Protein AF-A0A3A8WD04-F1 (afdb_monomer)

Nearest PDB structures (foldseek):
  6vlg-assembly2_B-3  TM=6.757E-01  e=9.408E-08  Mus musculus
  6tkv-assembly1_B  TM=6.202E-01  e=7.612E-07  Homo sapiens
  6x5t-assembly2_C  TM=6.330E-01  e=2.165E-06  Homo sapiens
  4ap6-assembly1_A  TM=5.783E-01  e=2.295E-06  Homo sapiens
  4ap6-assembly3_C  TM=5.623E-01  e=3.652E-06  Homo sapiens

Solvent-accessible surface area (backbone atoms only — not comparable to full-atom values): 26981 Å² total; per-residue (Å²): 137,81,80,88,70,69,39,28,28,34,39,35,38,81,47,72,70,20,51,52,50,50,63,63,46,36,63,60,46,70,76,49,34,41,80,68,43,35,29,32,92,62,68,94,52,76,46,68,58,96,84,37,66,48,38,46,65,83,72,49,60,86,58,79,63,63,35,32,39,41,37,53,91,60,50,70,61,48,52,55,51,42,45,73,60,69,44,63,67,90,35,54,40,48,60,66,56,52,43,28,55,50,18,42,41,42,50,70,75,64,38,52,52,80,35,37,36,30,38,40,30,58,81,84,34,87,62,48,70,52,49,65,76,64,36,77,38,69,47,81,44,50,57,94,49,54,89,53,55,85,81,59,82,60,64,34,39,35,36,46,70,44,52,74,40,92,81,36,82,80,71,56,47,50,67,61,56,51,49,55,52,53,50,45,40,35,76,77,67,67,44,58,71,88,33,56,38,45,42,62,50,60,56,38,37,60,29,42,28,68,44,83,46,62,61,39,75,40,60,76,90,49,41,36,29,38,43,71,50,70,43,58,58,54,68,34,56,53,50,57,39,50,54,42,46,43,52,51,18,57,77,70,70,31,46,39,32,77,37,33,19,87,39,65,34,41,45,44,52,84,90,35,63,70,75,43,47,32,56,61,70,43,27,61,61,91,41,102,55,53,67,79,53,54,56,33,19,28,38,33,31,40,50,36,59,61,72,86,72,88,67,70,52,53,61,50,66,73,66,62,45,61,29,69,71,44,43,49,56,39,52,60,48,53,62,59,57,68,78,60,64,53,26,34,15,33,43,53,66,51,33,31,55,67,65,67,44,45,60,73,35,52,38,53,68,53,70,66,60,46,54,53,50,48,58,54,48,34,61,74,70,69,36,68,30,32,39,52,42,60,58,34,45,63,58,52,53,53,44,39,72,75,46,45,90,35,47,48,62,72,95,64,90,60,41,61,64,86,34,91,54,54,68,41,76,61,77,84,87,48,89,64,39,28,53,49,59,49,47,49,52,53,44,48,36,55,52,44,26,67,27,46,22,43,38,28,35,63,48,50,61,48,53,41,18,51,39,67,30,60,79,64,48,78,45,78,48,69,52,83,72,52,34,29,82,48,81,82,130

Sequence (489 aa):
MKVDIKMKYIIWGTGGAARKFLFENILSFFVNGDIAAVVDGDTKKGKDFFGQRVILPIDVADIEYDRMIICSTYYDEIVSEACRIGLDREKIVSRMEIKKELANYYIEECGIMEKKVLVLGDKKYQMFPMYEEYFQKLSFLPLSELSRLGEFEYDYIILTELSNTEFNIDSEDELTLQSRIIFRLIDEFGVKRSSILPSSTFMMIYANSERRLSYGDEYPDKTFLEIRIMGYTGWGFIFHVVSRNILYAYQKGYIPVINMMTCRNTYLEEDELGKVNAWEKFFEQPAEYTMDDVFKAKNVILASLQKEEVYDSRVFYRRIVMKPRLQEMFNSYMKKFKAHERVLGVLYRGTDYANLKPYNHPIQPTLSVMLDKVEEKRKEWGLENIYLCTEVEEAVEAFKERFADKVFYYPQMRYSEKCDNYLGALSFERKEDAFYRGADYWILINALARCDSLISGQCGGSHLAIEINGGMYSNVFEFDLGKYGVTKP

Foldseek 3Di:
DPPLPAFEEEEEDQDPQSLVLCLQCVLCCVVRYDDQAYEYCDCVCQDQRVNHGYDYLLVCLPTDGQAYEYSDPCQVVVLVSNVVSPHDSVRYDYSLVVLLVLLCCCCPVVVVQAWAEEEEEDPQQQCNLVCVLRHPHYDYDYNVRVVCVVVDDGQAYEYAQHLLHPNCPPSAFSSVSQVVVLVCCCVVVVDDSSRYHYNCNVVSNQANDKDKDFLAAPPAVAAEAEEEDAGLDAPLLVLLQQQQSCVVCVVVVHHYEYAQQQYDYLQADPVSRNPDRSCVLWWDTLDPDYVVRVNHGGTYMYDHSDDPDDGLLQVVVVSTGTDPVLVVVLVVVVVVLVVADLEEEEEAEAACCPQSQDFFDFRGDDLVVSLVVCVVVCVVSVGQAYEYHYQAPVSVVVCCVSNPPRYDYQPDHHDHNPHPDDPSPDFPPDDSRSSVVRSSLVNRLCSSLPHQEYEYEDDSSVSSSCSNVSPNHPYYHYDGPDGRSDDDD

Mean predicted aligned error: 7.23 Å

pLDDT: mean 87.96, std 11.33, range [29.5, 98.75]

Structure (mmCIF, N/CA/C/O backbone):
data_AF-A0A3A8WD04-F1
#
_entry.id   AF-A0A3A8WD04-F1
#
loop_
_atom_site.group_PDB
_atom_site.id
_atom_site.type_symbol
_atom_site.label_atom_id
_atom_site.label_alt_id
_atom_site.label_comp_id
_atom_site.label_asym_id
_atom_site.label_entity_id
_atom_site.label_seq_id
_atom_site.pdbx_PDB_ins_code
_atom_site.Cartn_x
_atom_site.Cartn_y
_atom_site.Cartn_z
_atom_site.occupancy
_atom_site.B_iso_or_equiv
_atom_site.auth_seq_id
_atom_site.auth_comp_id
_atom_site.auth_asym_id
_atom_site.auth_atom_id
_atom_site.pdbx_PDB_model_num
ATOM 1 N N . MET A 1 1 ? 15.682 -11.431 -35.373 1.00 29.50 1 MET A N 1
ATOM 2 C CA . MET A 1 1 ? 15.754 -10.065 -35.928 1.00 29.50 1 MET A CA 1
ATOM 3 C C . MET A 1 1 ? 14.385 -9.420 -35.704 1.00 29.50 1 MET A C 1
ATOM 5 O O . MET A 1 1 ? 13.536 -9.500 -36.580 1.00 29.50 1 MET A O 1
ATOM 9 N N . LYS A 1 2 ? 14.098 -8.929 -34.487 1.00 35.12 2 LYS A N 1
ATOM 10 C CA . LYS A 1 2 ? 12.904 -8.096 -34.251 1.00 35.12 2 LYS A CA 1
ATOM 11 C C . LYS A 1 2 ? 13.267 -6.714 -34.798 1.00 35.12 2 LYS A C 1
ATOM 13 O O . LYS A 1 2 ? 14.345 -6.216 -34.494 1.00 35.12 2 LYS A O 1
ATOM 18 N N . VAL A 1 3 ? 12.448 -6.178 -35.694 1.00 34.12 3 VAL A N 1
ATOM 19 C CA . VAL A 1 3 ? 12.639 -4.833 -36.241 1.00 34.12 3 VAL A CA 1
ATOM 20 C C . VAL A 1 3 ? 12.421 -3.853 -35.087 1.00 34.12 3 VAL A C 1
ATOM 22 O O . VAL A 1 3 ? 11.329 -3.835 -34.525 1.00 34.12 3 VAL A O 1
ATOM 25 N N . ASP A 1 4 ? 13.454 -3.090 -34.722 1.00 45.62 4 ASP A N 1
ATOM 26 C CA . ASP A 1 4 ? 13.353 -1.929 -33.828 1.00 45.62 4 ASP A CA 1
ATOM 27 C C . ASP A 1 4 ? 12.512 -0.856 -34.531 1.00 45.62 4 ASP A C 1
ATOM 29 O O . ASP A 1 4 ? 13.031 0.029 -35.216 1.00 45.62 4 ASP A O 1
ATOM 33 N N . ILE A 1 5 ? 11.187 -0.962 -34.440 1.00 55.34 5 ILE A N 1
ATOM 34 C CA . ILE A 1 5 ? 10.307 0.130 -34.849 1.00 55.34 5 ILE A CA 1
ATOM 35 C C . ILE A 1 5 ? 10.292 1.119 -33.689 1.00 55.34 5 ILE A C 1
ATOM 37 O O . ILE A 1 5 ? 9.681 0.871 -32.651 1.00 55.34 5 ILE A O 1
ATOM 41 N N . LYS A 1 6 ? 11.005 2.233 -33.860 1.00 70.56 6 LYS A N 1
ATOM 42 C CA . LYS A 1 6 ? 10.987 3.350 -32.915 1.00 70.56 6 LYS A CA 1
ATOM 43 C C . LYS A 1 6 ? 9.575 3.947 -32.893 1.00 70.56 6 LYS A C 1
ATOM 45 O O . LYS A 1 6 ? 9.142 4.508 -33.896 1.00 70.56 6 LYS A O 1
ATOM 50 N N . MET A 1 7 ? 8.876 3.817 -31.768 1.00 82.62 7 MET A N 1
ATOM 51 C CA . MET A 1 7 ? 7.488 4.271 -31.610 1.00 82.62 7 MET A CA 1
ATOM 52 C C . MET A 1 7 ? 7.412 5.793 -31.443 1.00 82.62 7 MET A C 1
ATOM 54 O O . MET A 1 7 ? 8.191 6.366 -30.684 1.00 82.62 7 MET A O 1
ATOM 58 N N . LYS A 1 8 ? 6.450 6.462 -32.075 1.00 88.12 8 LYS A N 1
ATOM 59 C CA . LYS A 1 8 ? 6.164 7.893 -31.890 1.00 88.12 8 LYS A CA 1
ATOM 60 C C . LYS A 1 8 ? 5.053 8.102 -30.862 1.00 88.12 8 LYS A C 1
ATOM 62 O O . LYS A 1 8 ? 3.932 7.619 -31.033 1.00 88.12 8 LYS A O 1
ATOM 67 N N . TYR A 1 9 ? 5.356 8.859 -29.814 1.00 88.06 9 TYR A N 1
ATOM 68 C CA . TYR A 1 9 ? 4.464 9.138 -28.695 1.00 88.06 9 TYR A CA 1
ATOM 69 C C . TYR A 1 9 ? 3.966 10.583 -28.703 1.00 88.06 9 TYR A C 1
ATOM 71 O O . TYR A 1 9 ? 4.753 11.523 -28.800 1.00 88.06 9 TYR A O 1
ATOM 79 N N . ILE A 1 10 ? 2.665 10.759 -28.491 1.00 90.81 10 ILE A N 1
ATOM 80 C CA . ILE A 1 10 ? 2.086 12.020 -28.016 1.00 90.81 10 ILE A CA 1
ATOM 81 C C . ILE A 1 10 ? 1.941 11.925 -26.499 1.00 90.81 10 ILE A C 1
ATOM 83 O O . ILE A 1 10 ? 1.387 10.949 -25.992 1.00 90.81 10 ILE A O 1
ATOM 87 N N . ILE A 1 11 ? 2.391 12.942 -25.766 1.00 89.88 11 ILE A N 1
ATOM 88 C CA . ILE A 1 11 ? 2.162 13.043 -24.321 1.00 89.88 11 ILE A CA 1
ATOM 89 C C . ILE A 1 11 ? 1.125 14.124 -24.040 1.00 89.88 11 ILE A C 1
ATOM 91 O O . ILE A 1 11 ? 1.367 15.293 -24.322 1.00 89.88 11 ILE A O 1
ATOM 95 N N . TRP A 1 12 ? -0.009 13.757 -23.444 1.00 91.56 12 TRP A N 1
ATOM 96 C CA . TRP A 1 12 ? -1.064 14.709 -23.099 1.00 91.56 12 TRP A CA 1
ATOM 97 C C . TRP A 1 12 ? -1.094 14.985 -21.594 1.00 91.56 12 TRP A C 1
ATOM 99 O O . TRP A 1 12 ? -1.432 14.115 -20.790 1.00 91.56 12 TRP A O 1
ATOM 109 N N . GLY A 1 13 ? -0.768 16.218 -21.213 1.00 88.88 13 GLY A N 1
ATOM 110 C CA . GLY A 1 13 ? -0.728 16.715 -19.840 1.00 88.88 13 GLY A CA 1
ATOM 111 C C . GLY A 1 13 ? 0.692 17.024 -19.362 1.00 88.88 13 GLY A C 1
ATOM 112 O O . GLY A 1 13 ? 1.597 16.198 -19.462 1.00 88.88 13 GLY A O 1
ATOM 113 N N . THR A 1 14 ? 0.874 18.210 -18.778 1.00 85.94 14 THR A N 1
ATOM 114 C CA . THR A 1 14 ? 2.180 18.743 -18.327 1.00 85.94 14 THR A CA 1
ATOM 115 C C . THR A 1 14 ? 2.272 18.954 -16.810 1.00 85.94 14 THR A C 1
ATOM 117 O O . THR A 1 14 ? 3.184 19.613 -16.302 1.00 85.94 14 THR A O 1
ATOM 120 N N . GLY A 1 15 ? 1.306 18.424 -16.052 1.00 80.50 15 GLY A N 1
ATOM 121 C CA . GLY A 1 15 ? 1.255 18.550 -14.593 1.00 80.50 15 GLY A CA 1
ATOM 122 C C . GLY A 1 15 ? 2.408 17.842 -13.867 1.00 80.50 15 GLY A C 1
ATOM 123 O O . GLY A 1 15 ? 3.165 17.069 -14.454 1.00 80.50 15 GLY A O 1
ATOM 124 N N . GLY A 1 16 ? 2.522 18.049 -12.550 1.00 75.94 16 GLY A N 1
ATOM 125 C CA . GLY A 1 16 ? 3.571 17.414 -11.735 1.00 75.94 16 GLY A CA 1
ATOM 126 C C . GLY A 1 16 ? 3.576 15.883 -11.842 1.00 75.94 16 GLY A C 1
ATOM 127 O O . GLY A 1 16 ? 4.632 15.264 -11.954 1.00 75.94 16 GLY A O 1
ATOM 128 N N . ALA A 1 17 ? 2.393 15.268 -11.929 1.00 73.38 17 ALA A N 1
ATOM 129 C CA . ALA A 1 17 ? 2.260 13.825 -12.100 1.00 73.38 17 ALA A CA 1
ATOM 130 C C . ALA A 1 17 ? 2.731 13.326 -13.483 1.00 73.38 17 ALA A C 1
ATOM 132 O O . ALA A 1 17 ? 3.217 12.200 -13.585 1.00 73.38 17 ALA A O 1
ATOM 133 N N . ALA A 1 18 ? 2.614 14.154 -14.528 1.00 80.50 18 ALA A N 1
ATOM 134 C CA . ALA A 1 18 ? 3.177 13.880 -15.849 1.00 80.50 18 ALA A CA 1
ATOM 135 C C . ALA A 1 18 ? 4.703 13.991 -15.823 1.00 80.50 18 ALA A C 1
ATOM 137 O O . ALA A 1 18 ? 5.399 13.112 -16.325 1.00 80.50 18 ALA A O 1
ATOM 138 N N . ARG A 1 19 ? 5.222 15.040 -15.169 1.00 79.56 19 ARG A N 1
ATOM 139 C CA . ARG A 1 19 ? 6.663 15.261 -15.014 1.00 79.56 19 ARG A CA 1
ATOM 140 C C . ARG A 1 19 ? 7.335 14.090 -14.306 1.00 79.56 19 ARG A C 1
ATOM 142 O O . ARG A 1 19 ? 8.325 13.567 -14.806 1.00 79.56 19 ARG A O 1
ATOM 149 N N . LYS A 1 20 ? 6.762 13.658 -13.182 1.00 77.81 20 LYS A N 1
ATOM 150 C CA . LYS A 1 20 ? 7.240 12.494 -12.432 1.00 77.81 20 LYS A CA 1
ATOM 151 C C . LYS A 1 20 ? 7.188 11.228 -13.289 1.00 77.81 20 LYS A C 1
ATOM 153 O O . LYS A 1 20 ? 8.205 10.565 -13.435 1.00 77.81 20 LYS A O 1
ATOM 158 N N . PHE A 1 21 ? 6.050 10.949 -13.930 1.00 79.31 21 PHE A N 1
ATOM 159 C CA . PHE A 1 21 ? 5.896 9.770 -14.784 1.00 79.31 21 PHE A CA 1
ATOM 160 C C . PHE A 1 21 ? 6.941 9.708 -15.906 1.00 79.31 21 PHE A C 1
ATOM 162 O O . PHE A 1 21 ? 7.603 8.685 -16.056 1.00 79.31 21 PHE A O 1
ATOM 169 N N . LEU A 1 22 ? 7.126 10.784 -16.670 1.00 78.50 22 LEU A N 1
ATOM 170 C CA . LEU A 1 22 ? 8.089 10.788 -17.772 1.00 78.50 22 LEU A CA 1
ATOM 171 C C . LEU A 1 22 ? 9.528 10.658 -17.293 1.00 78.50 22 LEU A C 1
ATOM 173 O O . LEU A 1 22 ? 10.305 9.956 -17.927 1.00 78.50 22 LEU A O 1
ATOM 177 N N . PHE A 1 23 ? 9.883 11.298 -16.180 1.00 77.31 23 PHE A N 1
ATOM 178 C CA . PHE A 1 23 ? 11.220 11.162 -15.616 1.00 77.31 23 PHE A CA 1
ATOM 179 C C . PHE A 1 23 ? 11.504 9.733 -15.141 1.00 77.31 23 PHE A C 1
ATOM 181 O O . PHE A 1 23 ? 12.554 9.168 -15.446 1.00 77.31 23 PHE A O 1
ATOM 188 N N . GLU A 1 24 ? 10.559 9.138 -14.412 1.00 73.69 24 GLU A N 1
ATOM 189 C CA . GLU A 1 24 ? 10.686 7.783 -13.869 1.00 73.69 24 GLU A CA 1
ATOM 190 C C . GLU A 1 24 ? 10.760 6.727 -14.975 1.00 73.69 24 GLU A C 1
ATOM 192 O O . GLU A 1 24 ? 11.460 5.727 -14.847 1.00 73.69 24 GLU A O 1
ATOM 197 N N . ASN A 1 25 ? 10.073 6.971 -16.089 1.00 69.50 25 ASN A N 1
ATOM 198 C CA . ASN A 1 25 ? 9.940 6.017 -17.187 1.00 69.50 25 ASN A CA 1
ATOM 199 C C . ASN A 1 25 ? 10.750 6.435 -18.420 1.00 69.50 25 ASN A C 1
ATOM 201 O O . ASN A 1 25 ? 10.563 5.884 -19.504 1.00 69.50 25 ASN A O 1
ATOM 205 N N . ILE A 1 26 ? 11.678 7.384 -18.260 1.00 63.09 26 ILE A N 1
ATOM 206 C CA . ILE A 1 26 ? 12.438 8.010 -19.347 1.00 63.09 26 ILE A CA 1
ATOM 207 C C . ILE A 1 26 ? 13.183 6.972 -20.199 1.00 63.09 26 ILE A C 1
ATOM 209 O O . ILE A 1 26 ? 13.265 7.101 -21.411 1.00 63.09 26 ILE A O 1
ATOM 213 N N . LEU A 1 27 ? 13.639 5.869 -19.601 1.00 53.47 27 LEU A N 1
ATOM 214 C CA . LEU A 1 27 ? 14.325 4.799 -20.329 1.00 53.47 27 LEU A CA 1
ATOM 215 C C . LEU A 1 27 ? 13.464 4.158 -21.422 1.00 53.47 27 LEU A C 1
ATOM 217 O O . LEU A 1 27 ? 13.982 3.839 -22.486 1.00 53.47 27 LEU A O 1
ATOM 221 N N . SER A 1 28 ? 12.156 4.036 -21.210 1.00 56.03 28 SER A N 1
ATOM 222 C CA . SER A 1 28 ? 11.248 3.493 -22.224 1.00 56.03 28 SER A CA 1
ATOM 223 C C . SER A 1 28 ? 11.068 4.415 -23.427 1.00 56.03 28 SER A C 1
ATOM 225 O O . SER A 1 28 ? 11.041 3.960 -24.569 1.00 56.03 28 SER A O 1
ATOM 227 N N . PHE A 1 29 ? 11.033 5.722 -23.168 1.00 54.84 29 PHE A N 1
ATOM 228 C CA . PHE A 1 29 ? 10.864 6.751 -24.185 1.00 54.84 29 PHE A CA 1
ATOM 229 C C . PHE A 1 29 ? 12.150 7.042 -24.951 1.00 54.84 29 PHE A C 1
ATOM 231 O O . PHE A 1 29 ? 12.073 7.443 -26.101 1.00 54.84 29 PHE A O 1
ATOM 238 N N . PHE A 1 30 ? 13.320 6.831 -24.345 1.00 48.47 30 PHE A N 1
ATOM 239 C CA . PHE A 1 30 ? 14.611 7.120 -24.975 1.00 48.47 30 PHE A CA 1
ATOM 240 C C . PHE A 1 30 ? 15.257 5.909 -25.662 1.00 48.47 30 PHE A C 1
ATOM 242 O O . PHE A 1 30 ? 16.058 6.106 -26.573 1.00 48.47 30 PHE A O 1
ATOM 249 N N . VAL A 1 31 ? 14.932 4.673 -25.260 1.00 49.22 31 VAL A N 1
ATOM 250 C CA . VAL A 1 31 ? 15.489 3.456 -25.885 1.00 49.22 31 VAL A CA 1
ATOM 251 C C . VAL A 1 31 ? 14.613 2.963 -27.045 1.00 49.22 31 VAL A C 1
ATOM 253 O O . VAL A 1 31 ? 15.160 2.567 -28.066 1.00 49.22 31 VAL A O 1
ATOM 256 N N . ASN A 1 32 ? 13.280 3.069 -26.940 1.00 56.69 32 ASN A N 1
ATOM 257 C CA . ASN A 1 32 ? 12.335 2.474 -27.902 1.00 56.69 32 ASN A CA 1
ATOM 258 C C . ASN A 1 32 ? 11.304 3.474 -28.477 1.00 56.69 32 ASN A C 1
ATOM 260 O O . ASN A 1 32 ? 10.327 3.062 -29.108 1.00 56.69 32 ASN A O 1
ATOM 264 N N . GLY A 1 33 ? 11.486 4.785 -28.258 1.00 67.88 33 GLY A N 1
ATOM 265 C CA . GLY A 1 33 ? 10.477 5.801 -28.564 1.00 67.88 33 GLY A CA 1
ATOM 266 C C . GLY A 1 33 ? 11.001 7.159 -29.031 1.00 67.88 33 GLY A C 1
ATOM 267 O O . GLY A 1 33 ? 12.185 7.465 -28.923 1.00 67.88 33 GLY A O 1
ATOM 268 N N . ASP A 1 34 ? 10.108 7.982 -29.567 1.00 78.81 34 ASP A N 1
ATOM 269 C CA . ASP A 1 34 ? 10.299 9.404 -29.855 1.00 78.81 34 ASP A CA 1
ATOM 270 C C . ASP A 1 34 ? 9.087 10.191 -29.343 1.00 78.81 34 ASP A C 1
ATOM 272 O O . ASP A 1 34 ? 7.953 9.761 -29.551 1.00 78.81 34 ASP A O 1
ATOM 276 N N . ILE A 1 35 ? 9.294 11.326 -28.671 1.00 84.44 35 ILE A N 1
ATOM 277 C CA . ILE A 1 35 ? 8.181 12.190 -28.245 1.00 84.44 35 ILE A CA 1
ATOM 278 C C . ILE A 1 35 ? 7.878 13.139 -29.401 1.00 84.44 35 ILE A C 1
ATOM 280 O O . ILE A 1 35 ? 8.560 14.145 -29.579 1.00 84.44 35 ILE A O 1
ATOM 284 N N . ALA A 1 36 ? 6.848 12.807 -30.178 1.00 87.62 36 ALA A N 1
ATOM 285 C CA . ALA A 1 36 ? 6.424 13.581 -31.338 1.00 87.62 36 ALA A CA 1
ATOM 286 C C . ALA A 1 36 ? 5.758 14.907 -30.940 1.00 87.62 36 ALA A C 1
ATOM 288 O O . ALA A 1 36 ? 5.921 15.909 -31.633 1.00 87.62 36 ALA A O 1
ATOM 289 N N . ALA A 1 37 ? 5.019 14.924 -29.825 1.00 88.75 37 ALA A N 1
ATOM 290 C CA . ALA A 1 37 ? 4.379 16.131 -29.312 1.00 88.75 37 ALA A CA 1
ATOM 291 C C . ALA A 1 37 ? 4.085 16.056 -27.812 1.00 88.75 37 ALA A C 1
ATOM 293 O O . ALA A 1 37 ? 3.861 14.978 -27.252 1.00 88.75 37 ALA A O 1
ATOM 294 N N . VAL A 1 38 ? 4.006 17.231 -27.185 1.00 89.31 38 VAL A N 1
ATOM 295 C CA . VAL A 1 38 ? 3.466 17.408 -25.834 1.00 89.31 38 VAL A CA 1
ATOM 296 C C . VAL A 1 38 ? 2.256 18.331 -25.911 1.00 89.31 38 VAL A C 1
ATOM 298 O O . VAL A 1 38 ? 2.369 19.454 -26.392 1.00 89.31 38 VAL A O 1
ATOM 301 N N . VAL A 1 39 ? 1.110 17.868 -25.425 1.00 89.94 39 VAL A N 1
ATOM 302 C CA . VAL A 1 39 ? -0.187 18.546 -25.545 1.00 89.94 39 VAL A CA 1
ATOM 303 C C . VAL A 1 39 ? -0.699 18.950 -24.168 1.00 89.94 39 VAL A C 1
ATOM 305 O O . VAL A 1 39 ? -0.653 18.152 -23.228 1.00 89.94 39 VAL A O 1
ATOM 308 N N . ASP A 1 40 ? -1.215 20.170 -24.033 1.00 87.62 40 ASP A N 1
ATOM 309 C CA . ASP A 1 40 ? -1.923 20.612 -22.827 1.00 87.62 40 ASP A CA 1
ATOM 310 C C . ASP A 1 40 ? -3.015 21.637 -23.172 1.00 87.62 40 ASP A C 1
ATOM 312 O O . ASP A 1 40 ? -2.843 22.464 -24.067 1.00 87.62 40 ASP A O 1
ATOM 316 N N . GLY A 1 41 ? -4.141 21.588 -22.455 1.00 80.19 41 GLY A N 1
ATOM 317 C CA . GLY A 1 41 ? -5.256 22.521 -22.641 1.00 80.19 41 GLY A CA 1
ATOM 318 C C . GLY A 1 41 ? -4.982 23.927 -22.091 1.00 80.19 41 GLY A C 1
ATOM 319 O O . GLY A 1 41 ? -5.689 24.869 -22.446 1.00 80.19 41 GLY A O 1
ATOM 320 N N . ASP A 1 42 ? -3.956 24.095 -21.248 1.00 75.31 42 ASP A N 1
ATOM 321 C CA . ASP A 1 42 ? -3.552 25.392 -20.694 1.00 75.31 42 ASP A CA 1
ATOM 322 C C . ASP A 1 42 ? -2.278 25.948 -21.365 1.00 75.31 42 ASP A C 1
ATOM 324 O O . ASP A 1 42 ? -1.143 25.666 -20.965 1.00 75.31 42 ASP A O 1
ATOM 328 N N . THR A 1 43 ? -2.457 26.815 -22.368 1.00 55.72 43 THR A N 1
ATOM 329 C CA . THR A 1 43 ? -1.360 27.485 -23.100 1.00 55.72 43 THR A CA 1
ATOM 330 C C . THR A 1 43 ? -0.626 28.563 -22.326 1.00 55.72 43 THR A C 1
ATOM 332 O O . THR A 1 43 ? 0.427 29.018 -22.786 1.00 55.72 43 THR A O 1
ATOM 335 N N . LYS A 1 44 ? -1.079 28.950 -21.123 1.00 55.34 44 LYS A N 1
ATOM 336 C CA . LYS A 1 44 ? -0.261 29.823 -20.259 1.00 55.34 44 LYS A CA 1
ATOM 337 C C . LYS A 1 44 ? 1.052 29.142 -19.847 1.00 55.34 44 LYS A C 1
ATOM 339 O O . LYS A 1 44 ? 1.955 29.802 -19.335 1.00 55.34 44 LYS A O 1
ATOM 344 N N . LYS A 1 45 ? 1.198 27.844 -20.136 1.00 53.88 45 LYS A N 1
ATOM 345 C CA . LYS A 1 45 ? 2.429 27.061 -20.038 1.00 53.88 45 LYS A CA 1
ATOM 346 C C . LYS A 1 45 ? 3.111 26.833 -21.392 1.00 53.88 45 LYS A C 1
ATOM 348 O O . LYS A 1 45 ? 3.525 25.711 -21.656 1.00 53.88 45 LYS A O 1
ATOM 353 N N . GLY A 1 46 ? 3.328 27.867 -22.211 1.00 51.31 46 GLY A N 1
ATOM 354 C CA . GLY A 1 46 ? 4.264 27.832 -23.359 1.00 51.31 46 GLY A CA 1
ATOM 355 C C . GLY A 1 46 ? 5.738 27.567 -22.977 1.00 51.31 46 GLY A C 1
ATOM 356 O O . GLY A 1 46 ? 6.646 28.168 -23.537 1.00 51.31 46 GLY A O 1
ATOM 357 N N . LYS A 1 47 ? 5.965 26.729 -21.964 1.00 63.50 47 LYS A N 1
ATOM 358 C CA . LYS A 1 47 ? 7.228 26.275 -21.409 1.00 63.50 47 LYS A CA 1
ATOM 359 C C . LYS A 1 47 ? 7.642 25.013 -22.146 1.00 63.50 47 LYS A C 1
ATOM 361 O O . LYS A 1 47 ? 6.803 24.162 -22.430 1.00 63.50 47 LYS A O 1
ATOM 366 N N . ASP A 1 48 ? 8.938 24.859 -22.350 1.00 72.12 48 ASP A N 1
ATOM 367 C CA . ASP A 1 48 ? 9.500 23.575 -22.737 1.00 72.12 48 ASP A CA 1
ATOM 368 C C . ASP A 1 48 ? 9.201 22.529 -21.653 1.00 72.12 48 ASP A C 1
ATOM 370 O O . ASP A 1 48 ? 9.390 22.756 -20.450 1.00 72.12 48 ASP A O 1
ATOM 374 N N . PHE A 1 49 ? 8.732 21.362 -22.077 1.00 76.56 49 PHE A N 1
ATOM 375 C CA . PHE A 1 49 ? 8.497 20.207 -21.225 1.00 76.56 49 PHE A CA 1
ATOM 376 C C . PHE A 1 49 ? 9.418 19.080 -21.683 1.00 76.56 49 PHE A C 1
ATOM 378 O O . PHE A 1 49 ? 9.241 18.526 -22.760 1.00 76.56 49 PHE A O 1
ATOM 385 N N . PHE A 1 50 ? 10.460 18.797 -20.891 1.00 73.75 50 PHE A N 1
ATOM 386 C CA . PHE A 1 50 ? 11.566 17.906 -21.285 1.00 73.75 50 PHE A CA 1
ATOM 387 C C . PHE A 1 50 ? 12.206 18.279 -22.637 1.00 73.75 50 PHE A C 1
ATOM 389 O O . PHE A 1 50 ? 12.577 17.411 -23.419 1.00 73.75 50 PHE A O 1
ATOM 396 N N . GLY A 1 51 ? 12.333 19.582 -22.914 1.00 74.25 51 GLY A N 1
ATOM 397 C CA . GLY A 1 51 ? 12.907 20.087 -24.166 1.00 74.25 51 GLY A CA 1
ATOM 398 C C . GLY A 1 51 ? 11.950 20.066 -25.363 1.00 74.25 51 GLY A C 1
ATOM 399 O O . GLY A 1 51 ? 12.374 20.406 -26.461 1.00 74.25 51 GLY A O 1
ATOM 400 N N . GLN A 1 52 ? 10.680 19.691 -25.164 1.00 79.44 52 GLN A N 1
ATOM 401 C CA . GLN A 1 52 ? 9.641 19.717 -26.195 1.00 79.44 52 GLN A CA 1
ATOM 402 C C . GLN A 1 52 ? 8.682 20.886 -25.978 1.00 79.44 52 GLN A C 1
ATOM 404 O O . GLN A 1 52 ? 8.251 21.148 -24.851 1.00 79.44 52 GLN A O 1
ATOM 409 N N . ARG A 1 53 ? 8.311 21.570 -27.062 1.00 84.06 53 ARG A N 1
ATOM 410 C CA . ARG A 1 53 ? 7.323 22.650 -27.010 1.00 84.06 53 ARG A CA 1
ATOM 411 C C . ARG A 1 53 ? 5.939 22.071 -26.725 1.00 84.06 53 ARG A C 1
ATOM 413 O O . ARG A 1 53 ? 5.499 21.150 -27.407 1.00 84.06 53 ARG A O 1
ATOM 420 N N . VAL A 1 54 ? 5.2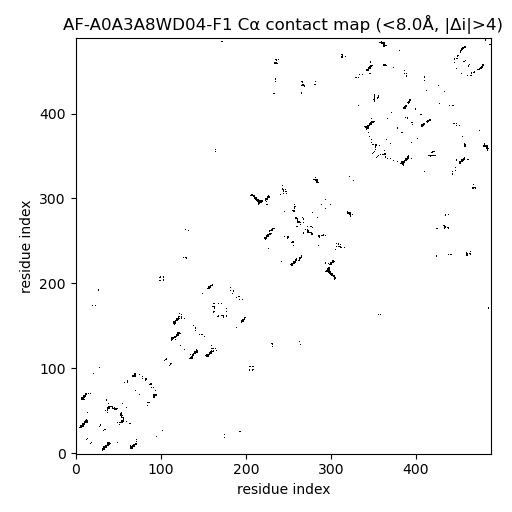44 22.654 -25.753 1.00 87.81 54 VAL A N 1
ATOM 421 C CA . VAL A 1 54 ? 3.848 22.311 -25.459 1.00 87.81 54 VAL A CA 1
ATOM 422 C C . VAL A 1 54 ? 2.931 22.994 -26.476 1.00 87.81 54 VAL A C 1
ATOM 424 O O . VAL A 1 54 ? 3.040 24.207 -26.689 1.00 87.81 54 VAL A O 1
ATOM 427 N N . ILE A 1 55 ? 2.047 22.220 -27.102 1.00 89.06 55 ILE A N 1
ATOM 428 C CA . ILE A 1 55 ? 1.083 22.674 -28.114 1.00 89.06 55 ILE A CA 1
ATOM 429 C C . ILE A 1 55 ? -0.361 22.509 -27.629 1.00 89.06 55 ILE A C 1
ATOM 431 O O . ILE A 1 55 ? -0.623 21.790 -26.659 1.00 89.06 55 ILE A O 1
ATOM 435 N N . LEU A 1 56 ? -1.299 23.182 -28.300 1.00 88.69 56 LEU A N 1
ATOM 436 C CA . LEU A 1 56 ? -2.722 23.016 -28.015 1.00 88.69 56 LEU A CA 1
ATOM 437 C C . LEU A 1 56 ? -3.241 21.677 -28.545 1.00 88.69 56 LEU A C 1
ATOM 439 O O . LEU A 1 56 ? -2.719 21.179 -29.543 1.00 88.69 56 LEU A O 1
ATOM 443 N N . PRO A 1 57 ? -4.334 21.146 -27.964 1.00 89.00 57 PRO A N 1
ATOM 444 C CA . PRO A 1 57 ? -5.029 19.979 -28.495 1.00 89.00 57 PRO A CA 1
ATOM 445 C C . PRO A 1 57 ? -5.307 20.082 -29.995 1.00 89.00 57 PRO A C 1
ATOM 447 O O . PRO A 1 57 ? -5.008 19.157 -30.733 1.00 89.00 57 PRO A O 1
ATOM 450 N N . ILE A 1 58 ? -5.794 21.228 -30.476 1.00 86.38 58 ILE A N 1
ATOM 451 C CA . ILE A 1 58 ? -6.126 21.402 -31.897 1.00 86.38 58 ILE A CA 1
ATOM 452 C C . ILE A 1 58 ? -4.914 21.280 -32.835 1.00 86.38 58 ILE A C 1
ATOM 454 O O . ILE A 1 58 ? -5.077 20.885 -33.984 1.00 86.38 58 ILE A O 1
ATOM 458 N N . ASP A 1 59 ? -3.706 21.562 -32.344 1.00 88.31 59 ASP A N 1
ATOM 459 C CA . ASP A 1 59 ? -2.482 21.568 -33.150 1.00 88.31 59 ASP A CA 1
ATOM 460 C C . ASP A 1 59 ? -1.874 20.162 -33.315 1.00 88.31 59 ASP A C 1
ATOM 462 O O . ASP A 1 59 ? -0.914 19.988 -34.065 1.00 88.31 59 ASP A O 1
ATOM 466 N N . VAL A 1 60 ? -2.394 19.150 -32.606 1.00 89.19 60 VAL A N 1
ATOM 467 C CA . VAL A 1 60 ? -1.841 17.784 -32.626 1.00 89.19 60 VAL A CA 1
ATOM 468 C C . VAL A 1 60 ? -2.464 16.893 -33.709 1.00 89.19 60 VAL A C 1
ATOM 470 O O . VAL A 1 60 ? -1.927 15.827 -33.997 1.00 89.19 60 VAL A O 1
ATOM 473 N N . ALA A 1 61 ? -3.580 17.313 -34.316 1.00 83.62 61 ALA A N 1
ATOM 474 C CA . ALA A 1 61 ? -4.365 16.485 -35.237 1.00 83.62 61 ALA A CA 1
ATOM 475 C C . ALA A 1 61 ? -3.560 15.986 -36.455 1.00 83.62 61 ALA A C 1
ATOM 477 O O . ALA A 1 61 ? -3.788 14.874 -36.924 1.00 83.62 61 ALA A O 1
ATOM 478 N N . ASP A 1 62 ? -2.585 16.777 -36.915 1.00 84.75 62 ASP A N 1
ATOM 479 C CA . ASP A 1 62 ? -1.755 16.474 -38.090 1.00 84.75 62 ASP A CA 1
ATOM 480 C C . ASP A 1 62 ? -0.393 15.837 -37.742 1.00 84.75 62 ASP A C 1
ATOM 482 O O . ASP A 1 62 ? 0.457 15.646 -38.616 1.00 84.75 62 ASP A O 1
ATOM 486 N N . ILE A 1 63 ? -0.142 15.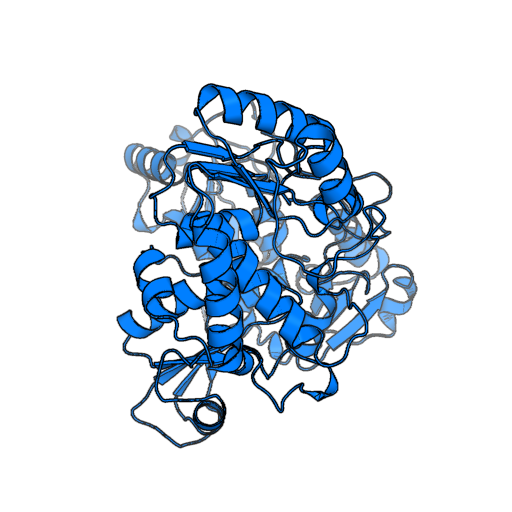518 -36.468 1.00 89.44 63 ILE A N 1
ATOM 487 C CA . ILE A 1 63 ? 1.129 14.933 -36.024 1.00 89.44 63 ILE A CA 1
ATOM 488 C C . ILE A 1 63 ? 1.073 13.415 -36.174 1.00 89.44 63 ILE A C 1
ATOM 490 O O . ILE A 1 63 ? 0.158 12.767 -35.685 1.00 89.44 63 ILE A O 1
ATOM 494 N N . GLU A 1 64 ? 2.075 12.820 -36.824 1.00 90.81 64 GLU A N 1
ATOM 495 C CA . GLU A 1 64 ? 2.178 11.364 -36.945 1.00 90.81 64 GLU A CA 1
ATOM 496 C C . GLU A 1 64 ? 2.568 10.726 -35.603 1.00 90.81 64 GLU A C 1
ATOM 498 O O . GLU A 1 64 ? 3.588 11.078 -35.004 1.00 90.81 64 GLU A O 1
ATOM 503 N N . TYR A 1 65 ? 1.774 9.752 -35.152 1.00 92.00 65 TYR A N 1
ATOM 504 C CA . TYR A 1 65 ? 1.989 9.057 -33.888 1.00 92.00 65 TYR A CA 1
ATOM 505 C C . TYR A 1 65 ? 1.505 7.602 -33.919 1.00 92.00 65 TYR A C 1
ATOM 507 O O . TYR A 1 65 ? 0.547 7.242 -34.618 1.00 92.00 65 TYR A O 1
ATOM 515 N N . ASP A 1 66 ? 2.141 6.779 -33.089 1.00 90.19 66 ASP A N 1
ATOM 516 C CA . ASP A 1 66 ? 1.784 5.378 -32.863 1.00 90.19 66 ASP A CA 1
ATOM 517 C C . ASP A 1 66 ? 0.968 5.209 -31.578 1.00 90.19 66 ASP A C 1
ATOM 519 O O . ASP A 1 66 ? 0.050 4.390 -31.517 1.00 90.19 66 ASP A O 1
ATOM 523 N N . ARG A 1 67 ? 1.282 5.999 -30.545 1.00 90.12 67 ARG A N 1
ATOM 524 C CA . ARG A 1 67 ? 0.637 5.949 -29.225 1.00 90.12 67 ARG A CA 1
ATOM 525 C C . ARG A 1 67 ? 0.453 7.349 -28.654 1.00 90.12 67 ARG A C 1
ATOM 527 O O . ARG A 1 67 ? 1.317 8.209 -28.796 1.00 90.12 67 ARG A O 1
ATOM 534 N N . MET A 1 68 ? -0.646 7.567 -27.948 1.00 91.62 68 MET A N 1
ATOM 535 C CA . MET A 1 68 ? -0.892 8.778 -27.174 1.00 91.62 68 MET A CA 1
ATOM 536 C C . MET A 1 68 ? -1.070 8.412 -25.707 1.00 91.62 68 MET A C 1
ATOM 538 O O . MET A 1 68 ? -1.961 7.643 -25.363 1.00 91.62 68 MET A O 1
ATOM 542 N N . ILE A 1 69 ? -0.239 8.978 -24.837 1.00 90.31 69 ILE A N 1
ATOM 543 C CA . ILE A 1 69 ? -0.261 8.703 -23.403 1.00 90.31 69 ILE A CA 1
ATOM 544 C C . ILE A 1 69 ? -0.915 9.874 -22.686 1.00 90.31 69 ILE A C 1
ATOM 546 O O . ILE A 1 69 ? -0.407 10.998 -22.714 1.00 90.31 69 ILE A O 1
ATOM 550 N N . ILE A 1 70 ? -2.016 9.601 -21.991 1.00 90.75 70 ILE A N 1
ATOM 551 C CA . ILE A 1 70 ? -2.678 10.606 -21.160 1.00 90.75 70 ILE A CA 1
ATOM 552 C C . ILE A 1 70 ? -2.050 10.613 -19.766 1.00 90.75 70 ILE A C 1
ATOM 554 O O . ILE A 1 70 ? -2.247 9.714 -18.943 1.00 90.75 70 ILE A O 1
ATOM 558 N N . CYS A 1 71 ? -1.323 11.686 -19.477 1.00 87.25 71 CYS A N 1
ATOM 559 C CA . CYS A 1 71 ? -0.620 11.944 -18.227 1.00 87.25 71 CYS A CA 1
ATOM 560 C C . CYS A 1 71 ? -1.408 12.862 -17.275 1.00 87.25 71 CYS A C 1
ATOM 562 O O . CYS A 1 71 ? -0.831 13.667 -16.542 1.00 87.25 71 CYS A O 1
ATOM 564 N N . SER A 1 72 ? -2.731 12.713 -17.254 1.00 84.75 72 SER A N 1
ATOM 565 C CA . SER A 1 72 ? -3.665 13.518 -16.461 1.00 84.75 72 SER A CA 1
ATOM 566 C C . SER A 1 72 ? -4.543 12.641 -15.564 1.00 84.75 72 SER A C 1
ATOM 568 O O . SER A 1 72 ? -4.601 11.422 -15.733 1.00 84.75 72 SER A O 1
ATOM 570 N N . THR A 1 73 ? -5.194 13.253 -14.575 1.00 80.69 73 THR A N 1
ATOM 571 C CA . THR A 1 73 ? -6.293 12.637 -13.812 1.00 80.69 73 THR A CA 1
ATOM 572 C C . THR A 1 73 ? -7.637 12.747 -14.534 1.00 80.69 73 THR A C 1
ATOM 574 O O . THR A 1 73 ? -8.529 11.966 -14.238 1.00 80.69 73 THR A O 1
ATOM 577 N N . TYR A 1 74 ? -7.761 13.666 -15.497 1.00 86.31 74 TYR A N 1
ATOM 578 C CA . TYR A 1 74 ? -8.950 13.881 -16.333 1.00 86.31 74 TYR A CA 1
ATOM 579 C C . TYR A 1 74 ? -8.915 12.987 -17.581 1.00 86.31 74 TYR A C 1
ATOM 581 O O . TYR A 1 74 ? -8.862 13.473 -18.711 1.00 86.31 74 TYR A O 1
ATOM 589 N N . TYR A 1 75 ? -8.765 11.674 -17.382 1.00 88.62 75 TYR A N 1
ATOM 590 C CA . TYR A 1 75 ? -8.534 10.737 -18.486 1.00 88.62 75 TYR A CA 1
ATOM 591 C C . TYR A 1 75 ? -9.719 10.709 -19.458 1.00 88.62 75 TYR A C 1
ATOM 593 O O . TYR A 1 75 ? -9.519 10.901 -20.655 1.00 88.62 75 TYR A O 1
ATOM 601 N N . ASP A 1 76 ? -10.939 10.535 -18.949 1.00 89.56 76 ASP A N 1
ATOM 602 C CA . ASP A 1 76 ? -12.140 10.378 -19.776 1.00 89.56 76 ASP A CA 1
ATOM 603 C C . ASP A 1 76 ? -12.485 11.659 -20.549 1.00 89.56 76 ASP A C 1
ATOM 605 O O . ASP A 1 76 ? -12.880 11.607 -21.722 1.00 89.56 76 ASP A O 1
ATOM 609 N N . GLU A 1 77 ? -12.282 12.825 -19.932 1.00 91.50 77 GLU A N 1
ATOM 610 C CA . GLU A 1 77 ? -12.473 14.120 -20.581 1.00 91.50 77 GLU A CA 1
ATOM 611 C C . GLU A 1 77 ? -11.470 14.322 -21.719 1.00 91.50 77 GLU A C 1
ATOM 613 O O . GLU A 1 77 ? -11.861 14.722 -22.817 1.00 91.50 77 GLU A O 1
ATOM 618 N N . ILE A 1 78 ? -10.197 13.985 -21.490 1.00 92.19 78 ILE A N 1
ATOM 619 C CA . ILE A 1 78 ? -9.145 14.109 -22.505 1.00 92.19 78 ILE A CA 1
ATOM 620 C C . ILE A 1 78 ? -9.349 13.103 -23.636 1.00 92.19 78 ILE A C 1
ATOM 622 O O . ILE A 1 78 ? -9.183 13.466 -24.796 1.00 92.19 78 ILE A O 1
ATOM 626 N N . VAL A 1 79 ? -9.749 11.862 -23.341 1.00 93.75 79 VAL A N 1
ATOM 627 C CA . VAL A 1 79 ? -10.118 10.883 -24.377 1.00 93.75 79 VAL A CA 1
ATOM 628 C C . VAL A 1 79 ? -11.230 11.447 -25.261 1.00 93.75 79 VAL A C 1
ATOM 630 O O . VAL A 1 79 ? -11.139 11.387 -26.489 1.00 93.75 79 VAL A O 1
ATOM 633 N N . SER A 1 80 ? -12.264 12.022 -24.646 1.00 93.62 80 SER A N 1
ATOM 634 C CA . SER A 1 80 ? -13.400 12.605 -25.364 1.00 93.62 80 SER A CA 1
ATOM 635 C C . SER A 1 80 ? -12.983 13.793 -26.235 1.00 93.62 80 SER A C 1
ATOM 637 O O . SER A 1 80 ? -13.464 13.939 -27.360 1.00 93.62 80 SER A O 1
ATOM 639 N N . GLU A 1 81 ? -12.087 14.644 -25.734 1.00 93.62 81 GLU A N 1
ATOM 640 C CA . GLU A 1 81 ? -11.520 15.767 -26.481 1.00 93.62 81 GLU A CA 1
ATOM 641 C C . GLU A 1 81 ? -10.652 15.295 -27.653 1.00 93.62 81 GLU A C 1
ATOM 643 O O . GLU A 1 81 ? -10.884 15.724 -28.781 1.00 93.62 81 GLU A O 1
ATOM 648 N N . ALA A 1 82 ? -9.726 14.368 -27.409 1.00 92.69 82 ALA A N 1
ATOM 649 C CA . ALA A 1 82 ? -8.846 13.770 -28.408 1.00 92.69 82 ALA A CA 1
ATOM 650 C C . ALA A 1 82 ? -9.630 13.155 -29.576 1.00 92.69 82 ALA A C 1
ATOM 652 O O . ALA A 1 82 ? -9.338 13.428 -30.740 1.00 92.69 82 ALA A O 1
ATOM 653 N N . CYS A 1 83 ? -10.684 12.391 -29.279 1.00 93.25 83 CYS A N 1
ATOM 654 C CA . CYS A 1 83 ? -11.540 11.813 -30.315 1.00 93.25 83 CYS A CA 1
ATOM 655 C C . CYS A 1 83 ? -12.279 12.898 -31.119 1.00 93.25 83 CYS A C 1
ATOM 657 O O . CYS A 1 83 ? -12.464 12.757 -32.326 1.00 93.25 83 CYS A O 1
ATOM 659 N N . ARG A 1 84 ? -12.686 14.006 -30.478 1.00 93.50 84 ARG A N 1
ATOM 660 C CA . ARG A 1 84 ? -13.384 15.119 -31.147 1.00 93.50 84 ARG A CA 1
ATOM 661 C C . ARG A 1 84 ? -12.497 15.845 -32.158 1.00 93.50 84 ARG A C 1
ATOM 663 O O . ARG A 1 84 ? -13.010 16.322 -33.166 1.00 93.50 84 ARG A O 1
ATOM 670 N N . ILE A 1 85 ? -11.196 15.929 -31.894 1.00 92.12 85 ILE A N 1
ATOM 671 C CA . ILE A 1 85 ? -10.215 16.562 -32.790 1.00 92.12 85 ILE A CA 1
ATOM 672 C C . ILE A 1 85 ? -9.617 15.586 -33.819 1.00 92.12 85 ILE A C 1
ATOM 674 O O . ILE A 1 85 ? -8.696 15.956 -34.538 1.00 92.12 85 ILE A O 1
ATOM 678 N N . GLY A 1 86 ? -10.145 14.360 -33.916 1.00 91.12 86 GLY A N 1
ATOM 679 C CA . GLY A 1 86 ? -9.777 13.398 -34.958 1.00 91.12 86 GLY A CA 1
ATOM 680 C C . GLY A 1 86 ? -8.661 12.418 -34.594 1.00 91.12 86 GLY A C 1
ATOM 681 O O . GLY A 1 86 ? -8.192 11.703 -35.477 1.00 91.12 86 GLY A O 1
ATOM 682 N N . LEU A 1 87 ? -8.244 12.343 -33.325 1.00 92.69 87 LEU A N 1
ATOM 683 C CA . LEU A 1 87 ? -7.263 11.350 -32.887 1.00 92.69 87 LEU A CA 1
ATOM 684 C C . LEU A 1 87 ? -7.900 9.969 -32.705 1.00 92.69 87 LEU A C 1
ATOM 686 O O . LEU A 1 87 ? -9.021 9.826 -32.216 1.00 92.69 87 LEU A O 1
ATOM 690 N N . ASP A 1 88 ? -7.140 8.943 -33.071 1.00 93.19 88 ASP A N 1
ATOM 691 C CA . ASP A 1 88 ? -7.529 7.540 -32.987 1.00 93.19 88 ASP A CA 1
ATOM 692 C C . ASP A 1 88 ? -7.572 7.054 -31.531 1.00 93.19 88 ASP A C 1
ATOM 694 O O . ASP A 1 88 ? -6.540 6.991 -30.853 1.00 93.19 88 ASP A O 1
ATOM 698 N N . ARG A 1 89 ? -8.769 6.668 -31.074 1.00 93.38 89 ARG A N 1
ATOM 699 C CA . ARG A 1 89 ? -9.035 6.142 -29.730 1.00 93.38 89 ARG A CA 1
ATOM 700 C C . ARG A 1 89 ? -8.213 4.899 -29.400 1.00 93.38 89 ARG A C 1
ATOM 702 O O . ARG A 1 89 ? -7.825 4.749 -28.240 1.00 93.38 89 ARG A O 1
ATOM 709 N N . GLU A 1 90 ? -7.941 4.036 -30.375 1.00 93.94 90 GLU A N 1
ATOM 710 C CA . GLU A 1 90 ? -7.212 2.772 -30.176 1.00 93.94 90 GLU A CA 1
ATOM 711 C C . GLU A 1 90 ? -5.724 3.007 -29.877 1.00 93.94 90 GLU A C 1
ATOM 713 O O . GLU A 1 90 ? -5.040 2.172 -29.280 1.00 93.94 90 GLU A O 1
ATOM 718 N N . LYS A 1 91 ? -5.212 4.185 -30.244 1.00 92.12 91 LYS A N 1
ATOM 719 C CA . LYS A 1 91 ? -3.844 4.611 -29.934 1.00 92.12 91 LYS A CA 1
ATOM 720 C C . LYS A 1 91 ? -3.726 5.293 -28.570 1.00 92.12 91 LYS A C 1
ATOM 722 O O . LYS A 1 91 ? -2.604 5.544 -28.128 1.00 92.12 91 LYS A O 1
ATOM 727 N N . ILE A 1 92 ? -4.844 5.606 -27.909 1.00 92.56 92 ILE A N 1
ATOM 728 C CA . ILE A 1 92 ? -4.863 6.312 -26.625 1.00 92.56 92 ILE A CA 1
ATOM 729 C C . ILE A 1 92 ? -4.733 5.324 -25.469 1.00 92.56 92 ILE A C 1
ATOM 731 O O . ILE A 1 92 ? -5.598 4.473 -25.266 1.00 92.56 92 ILE A O 1
ATOM 735 N N . VAL A 1 93 ? -3.692 5.509 -24.663 1.00 89.69 93 VAL A N 1
ATOM 736 C CA . VAL A 1 93 ? -3.373 4.677 -23.502 1.00 89.69 93 VAL A CA 1
ATOM 737 C C . VAL A 1 93 ? -3.196 5.522 -22.243 1.00 89.69 93 VAL A C 1
ATOM 739 O O . VAL A 1 93 ? -2.799 6.693 -22.267 1.00 89.69 93 VAL A O 1
ATOM 742 N N . SER A 1 94 ? -3.517 4.927 -21.104 1.00 87.38 94 SER A N 1
ATOM 743 C CA . SER A 1 94 ? -3.313 5.516 -19.786 1.00 87.38 94 SER A CA 1
ATOM 744 C C . SER A 1 94 ? -1.874 5.326 -19.295 1.00 87.38 94 SER A C 1
ATOM 746 O O . SER A 1 94 ? -1.141 4.430 -19.717 1.00 87.38 94 SER A O 1
ATOM 748 N N . ARG A 1 95 ? -1.471 6.124 -18.298 1.00 83.88 95 ARG A N 1
ATOM 749 C CA . ARG A 1 95 ? -0.215 5.885 -17.557 1.00 83.88 95 ARG A CA 1
ATOM 750 C C . ARG A 1 95 ? -0.159 4.501 -16.909 1.00 83.88 95 ARG A C 1
ATOM 752 O O . ARG A 1 95 ? 0.935 3.991 -16.691 1.00 83.88 95 ARG A O 1
ATOM 759 N N . MET A 1 96 ? -1.307 3.934 -16.533 1.00 80.12 96 MET A N 1
ATOM 760 C CA . MET A 1 96 ? -1.360 2.630 -15.873 1.00 80.12 96 MET A CA 1
ATOM 761 C C . MET A 1 96 ? -1.033 1.505 -16.854 1.00 80.12 96 MET A C 1
ATOM 763 O O . MET A 1 96 ? -0.228 0.636 -16.532 1.00 80.12 96 MET A O 1
ATOM 767 N N . GLU A 1 97 ? -1.592 1.563 -18.062 1.00 82.56 97 GLU A N 1
ATOM 768 C CA . GLU A 1 97 ? -1.280 0.616 -19.137 1.00 82.56 97 GLU A CA 1
ATOM 769 C C . GLU A 1 97 ? 0.211 0.641 -19.475 1.00 82.56 97 GLU A C 1
ATOM 771 O O . GLU A 1 97 ? 0.853 -0.406 -19.449 1.00 82.56 97 GLU A O 1
ATOM 776 N N . ILE A 1 98 ? 0.798 1.831 -19.640 1.00 82.44 98 ILE A N 1
ATOM 777 C CA . ILE A 1 98 ? 2.243 1.949 -19.879 1.00 82.44 98 ILE A CA 1
ATOM 778 C C . ILE A 1 98 ? 3.053 1.365 -18.714 1.00 82.44 98 ILE A C 1
ATOM 780 O O . ILE A 1 98 ? 4.000 0.624 -18.941 1.00 82.44 98 ILE A O 1
ATOM 784 N N . LYS A 1 99 ? 2.685 1.624 -17.452 1.00 81.44 99 LYS A N 1
ATOM 785 C CA . LYS A 1 99 ? 3.385 1.024 -16.298 1.00 81.44 99 LYS A CA 1
ATOM 786 C C . LYS A 1 99 ? 3.346 -0.505 -16.308 1.00 81.44 99 LYS A C 1
ATOM 788 O O . LYS A 1 99 ? 4.337 -1.125 -15.929 1.00 81.44 99 LYS A O 1
ATOM 793 N N . LYS A 1 100 ? 2.229 -1.109 -16.724 1.00 80.62 100 LYS A N 1
ATOM 794 C CA . LYS A 1 100 ? 2.099 -2.567 -16.872 1.00 80.62 100 LYS A CA 1
ATOM 795 C C . LYS A 1 100 ? 3.002 -3.087 -17.989 1.00 80.62 100 LYS A C 1
ATOM 797 O O . LYS A 1 100 ? 3.762 -4.023 -17.761 1.00 80.62 100 LYS A O 1
ATOM 802 N N . GLU A 1 101 ? 2.981 -2.445 -19.157 1.00 81.62 101 GLU A N 1
ATOM 803 C CA . GLU A 1 101 ? 3.867 -2.790 -20.277 1.00 81.62 101 GLU A CA 1
ATOM 804 C C . GLU A 1 101 ? 5.346 -2.702 -19.875 1.00 81.62 101 GLU A C 1
ATOM 806 O O . GLU A 1 101 ? 6.131 -3.597 -20.181 1.00 81.62 101 GLU A O 1
ATOM 811 N N . LEU A 1 102 ? 5.722 -1.670 -19.117 1.00 81.25 102 LEU A N 1
ATOM 812 C CA . LEU A 1 102 ? 7.087 -1.495 -18.625 1.00 81.25 102 LEU A CA 1
ATOM 813 C C . LEU A 1 102 ? 7.487 -2.525 -17.581 1.00 81.25 102 LEU A C 1
ATOM 815 O O . LEU A 1 102 ? 8.593 -3.058 -17.654 1.00 81.25 102 LEU A O 1
ATOM 819 N N . ALA A 1 103 ? 6.608 -2.823 -16.626 1.00 83.69 103 ALA A N 1
ATOM 820 C CA . ALA A 1 103 ? 6.847 -3.889 -15.662 1.00 83.69 103 ALA A CA 1
ATOM 821 C C . ALA A 1 103 ? 7.123 -5.220 -16.384 1.00 83.69 103 ALA A C 1
ATOM 823 O O . ALA A 1 103 ? 8.127 -5.872 -16.089 1.00 83.69 103 ALA A O 1
ATOM 824 N N . ASN A 1 104 ? 6.305 -5.556 -17.386 1.00 81.94 104 ASN A N 1
ATOM 825 C CA . ASN A 1 104 ? 6.485 -6.755 -18.204 1.00 81.94 104 ASN A CA 1
ATOM 826 C C . ASN A 1 104 ? 7.795 -6.709 -19.000 1.00 81.94 104 ASN A C 1
ATOM 828 O O . ASN A 1 104 ? 8.541 -7.680 -18.980 1.00 81.94 104 ASN A O 1
ATOM 832 N N . TYR A 1 105 ? 8.140 -5.580 -19.627 1.00 83.56 105 TYR A N 1
ATOM 833 C CA . TYR A 1 105 ? 9.408 -5.420 -20.348 1.00 83.56 105 TYR A CA 1
ATOM 834 C C . TYR A 1 105 ? 10.625 -5.686 -19.447 1.00 83.56 105 TYR A C 1
ATOM 836 O O . TYR A 1 105 ? 11.526 -6.440 -19.817 1.00 83.56 105 TYR A O 1
ATOM 844 N N . TYR A 1 106 ? 10.648 -5.120 -18.236 1.00 84.19 106 TYR A N 1
ATOM 845 C CA . TYR A 1 106 ? 11.746 -5.358 -17.296 1.00 84.19 106 TYR A CA 1
ATOM 846 C C . TYR A 1 106 ? 11.839 -6.826 -16.858 1.00 84.19 106 TYR A C 1
ATOM 848 O O . TYR A 1 106 ? 12.942 -7.354 -16.693 1.00 84.19 106 TYR A O 1
ATOM 856 N N . ILE A 1 107 ? 10.702 -7.489 -16.659 1.00 82.62 107 ILE A N 1
ATOM 857 C CA . ILE A 1 107 ? 10.667 -8.882 -16.205 1.00 82.62 107 ILE A CA 1
ATOM 858 C C . ILE A 1 107 ? 11.015 -9.846 -17.342 1.00 82.62 107 ILE A C 1
ATOM 860 O O . ILE A 1 107 ? 11.885 -10.692 -17.158 1.00 82.62 107 ILE A O 1
ATOM 864 N N . GLU A 1 108 ? 10.354 -9.726 -18.490 1.00 83.56 108 GLU A N 1
ATOM 865 C CA . GLU A 1 108 ? 10.393 -10.711 -19.575 1.00 83.56 108 GLU A CA 1
ATOM 866 C C . GLU A 1 108 ? 11.546 -10.465 -20.552 1.00 83.56 108 GLU A C 1
ATOM 868 O O . GLU A 1 108 ? 12.287 -11.391 -20.870 1.00 83.56 108 GLU A O 1
ATOM 873 N N . GLU A 1 109 ? 11.728 -9.224 -21.012 1.00 82.69 109 GLU A N 1
ATOM 874 C CA . GLU A 1 109 ? 12.730 -8.900 -22.039 1.00 82.69 109 GLU A CA 1
ATOM 875 C C . GLU A 1 109 ? 14.094 -8.588 -21.400 1.00 82.69 109 GLU A C 1
ATOM 877 O O . GLU A 1 109 ? 15.130 -9.074 -21.855 1.00 82.69 109 GLU A O 1
ATOM 882 N N . CYS A 1 110 ? 14.123 -7.826 -20.298 1.00 83.56 110 CYS A N 1
ATOM 883 C CA . CYS A 1 110 ? 15.375 -7.541 -19.586 1.00 83.56 110 CYS A CA 1
ATOM 884 C C . CYS A 1 110 ? 15.820 -8.674 -18.647 1.00 83.56 110 CYS A C 1
ATOM 886 O O . CYS A 1 110 ? 16.988 -8.687 -18.237 1.00 83.56 110 CYS A O 1
ATOM 888 N N . GLY A 1 111 ? 14.914 -9.581 -18.262 1.00 87.44 111 GLY A N 1
ATOM 889 C CA . GLY A 1 111 ? 15.196 -10.640 -17.292 1.00 87.44 111 GLY A CA 1
ATOM 890 C C . GLY A 1 111 ? 15.681 -10.097 -15.946 1.00 87.44 111 GLY A C 1
ATOM 891 O O . GLY A 1 111 ? 16.554 -10.705 -15.327 1.00 87.44 111 GLY A O 1
ATOM 892 N N . ILE A 1 112 ? 15.187 -8.926 -15.510 1.00 87.25 112 ILE A N 1
ATOM 893 C CA . ILE A 1 112 ? 15.781 -8.137 -14.409 1.00 87.25 112 ILE A CA 1
ATOM 894 C C . ILE A 1 112 ? 15.950 -8.931 -13.104 1.00 87.25 112 ILE A C 1
ATOM 896 O O . ILE A 1 112 ? 16.861 -8.665 -12.328 1.00 87.25 112 ILE A O 1
ATOM 900 N N . MET A 1 113 ? 15.108 -9.939 -12.880 1.00 85.56 113 MET A N 1
ATOM 901 C CA . MET A 1 113 ? 15.124 -10.789 -11.687 1.00 85.56 113 MET A CA 1
ATOM 902 C C . MET A 1 113 ? 16.413 -11.611 -11.530 1.00 85.56 113 MET A C 1
ATOM 904 O O . MET A 1 113 ? 16.796 -11.933 -10.406 1.00 85.56 113 MET A O 1
ATOM 908 N N . GLU A 1 114 ? 17.068 -11.953 -12.642 1.00 89.19 114 GLU A N 1
ATOM 909 C CA . GLU A 1 114 ? 18.271 -12.801 -12.686 1.00 89.19 114 GLU A CA 1
ATOM 910 C C . GLU A 1 114 ? 19.576 -11.988 -12.755 1.00 89.19 114 GLU A C 1
ATOM 912 O O . GLU A 1 114 ? 20.686 -12.545 -12.707 1.00 89.19 114 GLU A O 1
ATOM 917 N N . LYS A 1 115 ? 19.435 -10.666 -12.897 1.00 93.38 115 LYS A N 1
ATOM 918 C CA . LYS A 1 115 ? 20.512 -9.692 -13.069 1.00 93.38 115 LYS A CA 1
ATOM 919 C C . LYS A 1 115 ? 21.110 -9.285 -11.729 1.00 93.38 115 LYS A C 1
ATOM 921 O O . LYS A 1 115 ? 20.466 -9.397 -10.688 1.00 93.38 115 LYS A O 1
ATOM 926 N N . LYS A 1 116 ? 22.353 -8.808 -11.758 1.00 96.44 116 LYS A N 1
ATOM 927 C CA . LYS A 1 116 ? 23.024 -8.209 -10.600 1.00 96.44 116 LYS A CA 1
ATOM 928 C C . LYS A 1 116 ? 22.437 -6.820 -10.376 1.00 96.44 116 LYS A C 1
ATOM 930 O O . LYS A 1 116 ? 22.693 -5.902 -11.157 1.00 96.44 116 LYS A O 1
ATOM 935 N N . VAL A 1 117 ? 21.633 -6.678 -9.332 1.00 95.69 117 VAL A N 1
ATOM 936 C CA . VAL A 1 117 ? 20.983 -5.418 -8.972 1.00 95.69 117 VAL A CA 1
ATOM 937 C C . VAL A 1 117 ? 21.719 -4.800 -7.790 1.00 95.69 117 VAL A C 1
ATOM 939 O O . VAL A 1 117 ? 21.784 -5.390 -6.713 1.00 95.69 117 VAL A O 1
ATOM 942 N N . LEU A 1 118 ? 22.261 -3.601 -7.985 1.00 96.12 118 LEU A N 1
ATOM 943 C CA . LEU A 1 118 ? 22.795 -2.774 -6.909 1.00 96.12 118 LEU A CA 1
ATOM 944 C C . LEU A 1 118 ? 21.717 -1.794 -6.448 1.00 96.12 118 LEU A C 1
ATOM 946 O O . LEU A 1 118 ? 21.314 -0.913 -7.201 1.00 96.12 118 LEU A O 1
ATOM 950 N N . VAL A 1 119 ? 21.266 -1.909 -5.205 1.00 94.62 119 VAL A N 1
ATOM 951 C CA . VAL A 1 119 ? 20.421 -0.883 -4.589 1.00 94.62 119 VAL A CA 1
ATOM 952 C C . VAL A 1 119 ? 21.318 0.204 -4.011 1.00 94.62 119 VAL A C 1
ATOM 954 O O . VAL A 1 119 ? 22.167 -0.069 -3.163 1.00 94.62 119 VAL A O 1
ATOM 957 N N . LEU A 1 120 ? 21.134 1.434 -4.481 1.00 94.12 120 LEU A N 1
ATOM 958 C CA . LEU A 1 120 ? 21.868 2.612 -4.035 1.00 94.12 120 LEU A CA 1
ATOM 959 C C . LEU A 1 120 ? 20.924 3.526 -3.255 1.00 94.12 120 LEU A C 1
ATOM 961 O O . LEU A 1 120 ? 19.920 3.986 -3.801 1.00 94.12 120 LEU A O 1
ATOM 965 N N . GLY A 1 121 ? 21.230 3.808 -1.990 1.00 91.56 121 GLY A N 1
ATOM 966 C CA . GLY A 1 121 ? 20.297 4.586 -1.179 1.00 91.56 121 GLY A CA 1
ATOM 967 C C . GLY A 1 121 ? 20.546 4.561 0.319 1.00 91.56 121 GLY A C 1
ATOM 968 O O . GLY A 1 121 ? 21.689 4.529 0.771 1.00 91.56 121 GLY A O 1
ATOM 969 N N . ASP A 1 122 ? 19.453 4.566 1.078 1.00 84.00 122 ASP A N 1
ATOM 970 C CA . ASP A 1 122 ? 19.437 4.461 2.539 1.00 84.00 122 ASP A CA 1
ATOM 971 C C . ASP A 1 122 ? 18.771 3.143 2.971 1.00 84.00 122 ASP A C 1
ATOM 973 O O . ASP A 1 122 ? 17.663 2.826 2.532 1.00 84.00 122 ASP A O 1
ATOM 977 N N . LYS A 1 123 ? 19.413 2.380 3.869 1.00 76.12 123 LYS A N 1
ATOM 978 C CA . LYS A 1 123 ? 18.816 1.158 4.443 1.00 76.12 123 LYS A CA 1
ATOM 979 C C . LYS A 1 123 ? 17.633 1.450 5.358 1.00 76.12 123 LYS A C 1
ATOM 981 O O . LYS A 1 123 ? 16.818 0.559 5.574 1.00 76.12 123 LYS A O 1
ATOM 986 N N . LYS A 1 124 ? 17.528 2.669 5.898 1.00 70.88 124 LYS A N 1
ATOM 987 C CA . LYS A 1 124 ? 16.374 3.098 6.703 1.00 70.88 124 LYS A CA 1
ATOM 988 C C . LYS A 1 124 ? 15.096 3.201 5.868 1.00 70.88 124 LYS A C 1
ATOM 990 O O . LYS A 1 124 ? 14.013 3.342 6.432 1.00 70.88 124 LYS A O 1
ATOM 995 N N . TYR A 1 125 ? 15.192 3.115 4.538 1.00 73.62 125 TYR A N 1
ATOM 996 C CA . TYR A 1 125 ? 14.020 3.051 3.682 1.00 73.62 125 TYR A CA 1
ATOM 997 C C . TYR A 1 125 ? 13.173 1.810 3.996 1.00 73.62 125 TYR A C 1
ATOM 999 O O . TYR A 1 125 ? 13.633 0.677 3.871 1.00 73.62 125 TYR A O 1
ATOM 1007 N N . GLN A 1 126 ? 11.902 2.027 4.346 1.00 68.50 126 GLN A N 1
ATOM 1008 C CA . GLN A 1 126 ? 10.986 0.986 4.835 1.00 68.50 126 GLN A CA 1
ATOM 1009 C C . GLN A 1 126 ? 10.826 -0.224 3.898 1.00 68.50 126 GLN A C 1
ATOM 1011 O O . GLN A 1 126 ? 10.522 -1.324 4.351 1.00 68.50 126 GLN A O 1
ATOM 1016 N N . MET A 1 127 ? 11.029 -0.030 2.591 1.00 72.88 127 MET A N 1
ATOM 1017 C CA . MET A 1 127 ? 10.872 -1.090 1.594 1.00 72.88 127 MET A CA 1
ATOM 1018 C C . MET A 1 127 ? 12.167 -1.860 1.344 1.00 72.88 127 MET A C 1
ATOM 1020 O O . MET A 1 127 ? 12.150 -2.782 0.538 1.00 72.88 127 MET A O 1
ATOM 1024 N N . PHE A 1 128 ? 13.291 -1.510 1.983 1.00 75.88 128 PHE A N 1
ATOM 1025 C CA . PHE A 1 128 ? 14.576 -2.176 1.750 1.00 75.88 128 PHE A CA 1
ATOM 1026 C C . PHE A 1 128 ? 14.502 -3.715 1.869 1.00 75.88 128 PHE A C 1
ATOM 1028 O O . PHE A 1 128 ? 14.935 -4.381 0.926 1.00 75.88 128 PHE A O 1
ATOM 1035 N N . PRO A 1 129 ? 13.867 -4.304 2.909 1.00 77.12 129 PRO A N 1
ATOM 1036 C CA . PRO A 1 129 ? 13.724 -5.762 3.009 1.00 77.12 129 PRO A CA 1
ATOM 1037 C C . PRO A 1 129 ? 13.007 -6.389 1.805 1.00 77.12 129 PRO A C 1
ATOM 1039 O O . PRO A 1 129 ? 13.268 -7.530 1.437 1.00 77.12 129 PRO A O 1
ATOM 1042 N N . MET A 1 130 ? 12.136 -5.626 1.142 1.00 82.50 130 MET A N 1
ATOM 1043 C CA . MET A 1 130 ? 11.387 -6.097 -0.019 1.00 82.50 130 MET A CA 1
ATOM 1044 C C . MET A 1 130 ? 12.277 -6.291 -1.247 1.00 82.50 130 MET A C 1
ATOM 1046 O O . MET A 1 130 ? 11.975 -7.129 -2.089 1.00 82.50 130 MET A O 1
ATOM 1050 N N . TYR A 1 131 ? 13.386 -5.555 -1.359 1.00 84.94 131 TYR A N 1
ATOM 1051 C CA . TYR A 1 131 ? 14.351 -5.760 -2.440 1.00 84.94 131 TYR A CA 1
ATOM 1052 C C . TYR A 1 131 ? 15.090 -7.090 -2.279 1.00 84.94 131 TYR A C 1
ATOM 1054 O O . TYR A 1 131 ? 15.255 -7.809 -3.264 1.00 84.94 131 TYR A O 1
ATOM 1062 N N . GLU A 1 132 ? 15.499 -7.422 -1.050 1.00 82.19 132 GLU A N 1
ATOM 1063 C CA . GLU A 1 132 ? 16.198 -8.672 -0.716 1.00 82.19 132 GLU A CA 1
ATOM 1064 C C . GLU A 1 132 ? 15.320 -9.901 -0.967 1.00 82.19 132 GLU A C 1
ATOM 1066 O O . GLU A 1 132 ? 15.803 -10.925 -1.440 1.00 82.19 132 GLU A O 1
ATOM 1071 N N . GLU A 1 133 ? 14.021 -9.788 -0.694 1.00 80.62 133 GLU A N 1
ATOM 1072 C CA . GLU A 1 133 ? 13.055 -10.865 -0.930 1.00 80.62 133 GLU A CA 1
ATOM 1073 C C . GLU A 1 133 ? 12.656 -11.001 -2.406 1.00 80.62 133 GLU A C 1
ATOM 1075 O O . GLU A 1 133 ? 12.164 -12.051 -2.830 1.00 80.62 133 GLU A O 1
ATOM 1080 N N . TYR A 1 134 ? 12.847 -9.946 -3.202 1.00 82.69 134 TYR A N 1
ATOM 1081 C CA . TYR A 1 134 ? 12.416 -9.920 -4.594 1.00 82.69 134 TYR A CA 1
ATOM 1082 C C . TYR A 1 134 ? 13.534 -10.296 -5.571 1.00 82.69 134 TYR A C 1
ATOM 1084 O O . TYR A 1 134 ? 13.310 -11.140 -6.437 1.00 82.69 134 TYR A O 1
ATOM 1092 N N . PHE A 1 135 ? 14.724 -9.696 -5.466 1.00 87.00 135 PHE A N 1
ATOM 1093 C CA . PHE A 1 135 ? 15.823 -9.916 -6.415 1.00 87.00 135 PHE A CA 1
ATOM 1094 C C . PHE A 1 135 ? 16.743 -11.062 -5.986 1.00 87.00 135 PHE A C 1
ATOM 1096 O O . PHE A 1 135 ? 17.174 -11.132 -4.842 1.00 87.00 135 PHE A O 1
ATOM 1103 N N . GLN A 1 136 ? 17.128 -11.926 -6.933 1.00 86.69 136 GLN A N 1
ATOM 1104 C CA . GLN A 1 136 ? 17.979 -13.087 -6.635 1.00 86.69 136 GLN A CA 1
ATOM 1105 C C . GLN A 1 136 ? 19.445 -12.716 -6.366 1.00 86.69 136 GLN A C 1
ATOM 1107 O O . GLN A 1 136 ? 20.138 -13.409 -5.625 1.00 86.69 136 GLN A O 1
ATOM 1112 N N . LYS A 1 137 ? 19.942 -11.653 -7.011 1.00 92.62 137 LYS A N 1
ATOM 1113 C CA . LYS A 1 137 ? 21.331 -11.182 -6.909 1.00 92.62 137 LYS A CA 1
ATOM 1114 C C . LYS A 1 137 ? 21.332 -9.702 -6.558 1.00 92.62 137 LYS A C 1
ATOM 1116 O O . LYS A 1 137 ? 21.418 -8.847 -7.439 1.00 92.62 137 LYS A O 1
ATOM 1121 N N . LEU A 1 138 ? 21.206 -9.422 -5.267 1.00 94.19 138 LEU A N 1
ATOM 1122 C CA . LEU A 1 138 ? 21.150 -8.072 -4.730 1.00 94.19 138 LEU A CA 1
ATOM 1123 C C . LEU A 1 138 ? 22.464 -7.703 -4.032 1.00 94.19 138 LEU A C 1
ATOM 1125 O O . LEU A 1 138 ? 22.965 -8.458 -3.201 1.00 94.19 138 LEU A O 1
ATOM 1129 N N . SER A 1 139 ? 22.961 -6.506 -4.315 1.00 95.00 139 SER A N 1
ATOM 1130 C CA . SER A 1 139 ? 23.954 -5.808 -3.499 1.00 95.00 139 SER A CA 1
ATOM 1131 C C . SER A 1 139 ? 23.370 -4.482 -3.023 1.00 95.00 139 SER A C 1
ATOM 1133 O O . SER A 1 139 ? 22.476 -3.932 -3.663 1.00 95.00 139 SER A O 1
ATOM 1135 N N . PHE A 1 140 ? 23.894 -3.933 -1.930 1.00 94.81 140 PHE A N 1
ATOM 1136 C CA . PHE A 1 140 ? 23.505 -2.610 -1.448 1.00 94.81 140 PHE A CA 1
ATOM 1137 C C . PHE A 1 140 ? 24.725 -1.720 -1.222 1.00 94.81 140 PHE A C 1
ATOM 1139 O O . PHE A 1 140 ? 25.705 -2.161 -0.619 1.00 94.81 140 PHE A O 1
ATOM 1146 N N . LEU A 1 141 ? 24.620 -0.460 -1.643 1.00 95.12 141 LEU A N 1
ATOM 1147 C CA . LEU A 1 141 ? 25.598 0.593 -1.394 1.00 95.12 141 LEU A CA 1
ATOM 1148 C C . LEU A 1 141 ? 24.897 1.793 -0.731 1.00 95.12 141 LEU A C 1
ATOM 1150 O O . LEU A 1 141 ? 23.991 2.372 -1.338 1.00 95.12 141 LEU A O 1
ATOM 1154 N N . PRO A 1 142 ? 25.293 2.195 0.493 1.00 93.56 142 PRO A N 1
ATOM 1155 C CA . PRO A 1 142 ? 24.825 3.449 1.067 1.00 93.56 142 PRO A CA 1
ATOM 1156 C C . PRO A 1 142 ? 25.212 4.641 0.187 1.00 93.56 142 PRO A C 1
ATOM 1158 O O . PRO A 1 142 ? 26.344 4.719 -0.293 1.00 93.56 142 PRO A O 1
ATOM 1161 N N . LEU A 1 143 ? 24.319 5.622 0.032 1.00 92.06 143 LEU A N 1
ATOM 1162 C CA . LEU A 1 143 ? 24.635 6.859 -0.699 1.00 92.06 143 LEU A CA 1
ATOM 1163 C C . LEU A 1 143 ? 25.807 7.642 -0.086 1.00 92.06 143 LEU A C 1
ATOM 1165 O O . LEU A 1 143 ? 26.562 8.287 -0.815 1.00 92.06 143 LEU A O 1
ATOM 1169 N N . SER A 1 144 ? 25.996 7.558 1.233 1.00 91.25 144 SER A N 1
ATOM 1170 C CA . SER A 1 144 ? 27.141 8.143 1.946 1.00 91.25 144 SER A CA 1
ATOM 1171 C C . SER A 1 144 ? 28.488 7.536 1.535 1.00 91.25 144 SER A C 1
ATOM 1173 O O . SER A 1 144 ? 29.528 8.163 1.720 1.00 91.25 144 SER A O 1
ATOM 1175 N N . GLU A 1 145 ? 28.475 6.351 0.925 1.00 94.69 145 GLU A N 1
ATOM 1176 C CA . GLU A 1 145 ? 29.653 5.595 0.507 1.00 94.69 145 GLU A CA 1
ATOM 1177 C C . GLU A 1 145 ? 29.784 5.510 -1.019 1.00 94.69 145 GLU A C 1
ATOM 1179 O O . GLU A 1 145 ? 30.489 4.649 -1.539 1.00 94.69 145 GLU A O 1
ATOM 1184 N N . LEU A 1 146 ? 29.136 6.415 -1.762 1.00 93.88 146 LEU A N 1
ATOM 1185 C CA . LEU A 1 146 ? 29.084 6.379 -3.228 1.00 93.88 146 LEU A CA 1
ATOM 1186 C C . LEU A 1 146 ? 30.466 6.287 -3.911 1.00 93.88 146 LEU A C 1
ATOM 1188 O O . LEU A 1 146 ? 30.578 5.715 -4.990 1.00 93.88 146 LEU A O 1
ATOM 1192 N N . SER A 1 147 ? 31.537 6.780 -3.279 1.00 95.12 147 SER A N 1
ATOM 1193 C CA . SER A 1 147 ? 32.917 6.631 -3.774 1.00 95.12 147 SER A CA 1
ATOM 1194 C C . SER A 1 147 ? 33.353 5.172 -3.969 1.00 95.12 147 SER A C 1
ATOM 1196 O O . SER A 1 147 ? 34.235 4.908 -4.784 1.00 95.12 147 SER A O 1
ATOM 1198 N N . ARG A 1 148 ? 32.717 4.224 -3.273 1.00 96.44 148 ARG A N 1
ATOM 1199 C CA . ARG A 1 148 ? 32.962 2.779 -3.369 1.00 96.44 148 ARG A CA 1
ATOM 1200 C C . ARG A 1 148 ? 32.219 2.108 -4.522 1.00 96.44 148 ARG A C 1
ATOM 1202 O O . ARG A 1 148 ? 32.311 0.895 -4.668 1.00 96.44 148 ARG A O 1
ATOM 1209 N N . LEU A 1 149 ? 31.494 2.851 -5.362 1.00 96.94 149 LEU A N 1
ATOM 1210 C CA . LEU A 1 149 ? 30.697 2.276 -6.453 1.00 96.94 149 LEU A CA 1
ATOM 1211 C C . LEU A 1 149 ? 31.501 1.335 -7.367 1.00 96.94 149 LEU A C 1
ATOM 1213 O O . LEU A 1 149 ? 30.971 0.318 -7.806 1.00 96.94 149 LEU A O 1
ATOM 1217 N N . GLY A 1 150 ? 32.781 1.636 -7.609 1.00 94.81 150 GLY A N 1
ATOM 1218 C CA . GLY A 1 150 ? 33.673 0.801 -8.424 1.00 94.81 150 GLY A CA 1
ATOM 1219 C C . GLY A 1 150 ? 34.015 -0.570 -7.823 1.00 94.81 150 GLY A C 1
ATOM 1220 O O . GLY A 1 150 ? 34.555 -1.414 -8.530 1.00 94.81 150 GLY A O 1
ATOM 1221 N N . GLU A 1 151 ? 33.701 -0.811 -6.546 1.00 96.62 151 GLU A N 1
ATOM 1222 C CA . GLU A 1 151 ? 33.876 -2.111 -5.880 1.00 96.62 151 GLU A CA 1
ATOM 1223 C C . GLU A 1 151 ? 32.752 -3.105 -6.220 1.00 96.62 151 GLU A C 1
ATOM 1225 O O . GLU A 1 151 ? 32.872 -4.296 -5.929 1.00 96.62 151 GLU A O 1
ATOM 1230 N N . PHE A 1 152 ? 31.654 -2.634 -6.818 1.00 96.88 152 PHE A N 1
ATOM 1231 C CA . PHE A 1 152 ? 30.455 -3.429 -7.061 1.00 96.88 152 PHE A CA 1
ATOM 1232 C C . PHE A 1 152 ? 30.312 -3.790 -8.535 1.00 96.88 152 PHE A C 1
ATOM 1234 O O . PHE A 1 152 ? 30.437 -2.950 -9.423 1.00 96.88 152 PHE A O 1
ATOM 1241 N N . GLU A 1 153 ? 29.953 -5.044 -8.791 1.00 95.75 153 GLU A N 1
ATOM 1242 C CA . GLU A 1 153 ? 29.536 -5.498 -10.111 1.00 95.75 153 GLU A CA 1
ATOM 1243 C C . GLU A 1 153 ? 28.006 -5.480 -10.200 1.00 95.75 153 GLU A C 1
ATOM 1245 O O . GLU A 1 153 ? 27.321 -6.085 -9.370 1.00 95.75 153 GLU A O 1
ATOM 1250 N N . TYR A 1 154 ? 27.465 -4.796 -11.207 1.00 96.56 154 TYR A N 1
ATOM 1251 C CA . TYR A 1 154 ? 26.026 -4.638 -11.395 1.00 96.56 154 TYR A CA 1
ATOM 1252 C C . TYR A 1 154 ? 25.647 -4.563 -12.875 1.00 96.56 154 TYR A C 1
ATOM 1254 O O . TYR A 1 154 ? 26.377 -4.017 -13.700 1.00 96.56 154 TYR A O 1
ATOM 1262 N N . ASP A 1 155 ? 24.465 -5.087 -13.191 1.00 95.06 155 ASP A N 1
ATOM 1263 C CA . ASP A 1 155 ? 23.771 -4.859 -14.459 1.00 95.06 155 ASP A CA 1
ATOM 1264 C C . ASP A 1 155 ? 22.876 -3.613 -14.360 1.00 95.06 155 ASP A C 1
ATOM 1266 O O . ASP A 1 155 ? 22.784 -2.825 -15.301 1.00 95.06 155 ASP A O 1
ATOM 1270 N N . TYR A 1 156 ? 22.233 -3.428 -13.199 1.00 94.06 156 TYR A N 1
ATOM 1271 C CA . TYR A 1 156 ? 21.336 -2.311 -12.909 1.00 94.06 156 TYR A CA 1
ATOM 1272 C C . TYR A 1 156 ? 21.614 -1.720 -11.525 1.00 94.06 156 TYR A C 1
ATOM 1274 O O . TYR A 1 156 ? 21.844 -2.454 -10.564 1.00 94.06 156 TYR A O 1
ATOM 1282 N N . ILE A 1 157 ? 21.524 -0.396 -11.418 1.00 94.75 157 ILE A N 1
ATOM 1283 C CA . ILE A 1 157 ? 21.457 0.348 -10.161 1.00 94.75 157 ILE A CA 1
ATOM 1284 C C . ILE A 1 157 ? 20.003 0.762 -9.944 1.00 94.75 157 ILE A C 1
ATOM 1286 O O . ILE A 1 157 ? 19.450 1.445 -10.801 1.00 94.75 157 ILE A O 1
ATOM 1290 N N . ILE A 1 158 ? 19.389 0.397 -8.820 1.00 93.06 158 ILE A N 1
ATOM 1291 C CA . ILE A 1 158 ? 18.067 0.896 -8.416 1.00 93.06 158 ILE A CA 1
ATOM 1292 C C . ILE A 1 158 ? 18.245 1.884 -7.267 1.00 93.06 158 ILE A C 1
ATOM 1294 O O . ILE A 1 158 ? 18.877 1.557 -6.265 1.00 93.06 158 ILE A O 1
ATOM 1298 N N . LEU A 1 159 ? 17.687 3.087 -7.398 1.00 91.69 159 LEU A N 1
ATOM 1299 C CA . LEU A 1 159 ? 17.683 4.060 -6.303 1.00 91.69 159 LEU A CA 1
ATOM 1300 C C . LEU A 1 159 ? 16.643 3.678 -5.241 1.00 91.69 159 LEU A C 1
ATOM 1302 O O . LEU A 1 159 ? 15.561 3.219 -5.589 1.00 91.69 159 LEU A O 1
ATOM 1306 N N . THR A 1 160 ? 16.911 3.889 -3.953 1.00 89.62 160 THR A N 1
ATOM 1307 C CA . THR A 1 160 ? 15.820 3.899 -2.958 1.00 89.62 160 THR A CA 1
ATOM 1308 C C . THR A 1 160 ? 15.033 5.202 -3.056 1.00 89.62 160 THR A C 1
ATOM 1310 O O . THR A 1 160 ? 15.505 6.176 -3.638 1.00 89.62 160 THR A O 1
ATOM 1313 N N . GLU A 1 161 ? 13.836 5.248 -2.470 1.00 85.88 161 GLU A N 1
ATOM 1314 C CA . GLU A 1 161 ? 13.154 6.530 -2.271 1.00 85.88 161 GLU A CA 1
ATOM 1315 C C . GLU A 1 161 ? 13.964 7.370 -1.279 1.00 85.88 161 GLU A C 1
ATOM 1317 O O . GLU A 1 161 ? 14.382 6.854 -0.240 1.00 85.88 161 GLU A O 1
ATOM 1322 N N . LEU A 1 162 ? 14.222 8.634 -1.607 1.00 84.50 162 LEU A N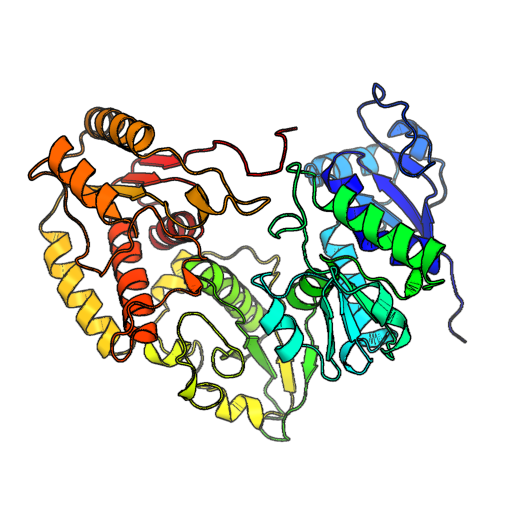 1
ATOM 1323 C CA . LEU A 1 162 ? 15.107 9.519 -0.846 1.00 84.50 162 LEU A CA 1
ATOM 1324 C C . LEU A 1 162 ? 14.330 10.542 -0.015 1.00 84.50 162 LEU A C 1
ATOM 1326 O O . LEU A 1 162 ? 14.833 11.006 1.007 1.00 84.50 162 LEU A O 1
ATOM 1330 N N . SER A 1 163 ? 13.087 10.846 -0.387 1.00 77.81 163 SER A N 1
ATOM 1331 C CA . SER A 1 163 ? 12.248 11.856 0.263 1.00 77.81 163 SER A CA 1
ATOM 1332 C C . SER A 1 163 ? 11.944 11.571 1.732 1.00 77.81 163 SER A C 1
ATOM 1334 O O . SER A 1 163 ? 11.631 12.505 2.464 1.00 77.81 163 SER A O 1
ATOM 1336 N N . ASN A 1 164 ? 12.063 10.314 2.166 1.00 70.75 164 ASN A N 1
ATOM 1337 C CA . ASN A 1 164 ? 11.829 9.864 3.544 1.00 70.75 164 ASN A CA 1
ATOM 1338 C C . ASN A 1 164 ? 13.120 9.396 4.240 1.00 70.75 164 ASN A C 1
ATOM 1340 O O . ASN A 1 164 ? 13.076 8.510 5.092 1.00 70.75 164 ASN A O 1
ATOM 1344 N N . THR A 1 165 ? 14.275 9.928 3.835 1.00 75.56 165 THR A N 1
ATOM 1345 C CA . THR A 1 165 ? 15.597 9.497 4.319 1.00 75.56 165 THR A CA 1
ATOM 1346 C C . THR A 1 165 ? 16.408 10.675 4.844 1.00 75.56 165 THR A C 1
ATOM 1348 O O . THR A 1 165 ? 16.044 11.835 4.641 1.00 75.56 165 THR A O 1
ATOM 1351 N N . GLU A 1 166 ? 17.547 10.393 5.479 1.00 75.44 166 GLU A N 1
ATOM 1352 C CA . GLU A 1 166 ? 18.471 11.430 5.971 1.00 75.44 166 GLU A CA 1
ATOM 1353 C C . GLU A 1 166 ? 19.055 12.322 4.860 1.00 75.44 166 GLU A C 1
ATOM 1355 O O . GLU A 1 166 ? 19.611 13.382 5.137 1.00 75.44 166 GLU A O 1
ATOM 1360 N N . PHE A 1 167 ? 18.885 11.926 3.596 1.00 75.94 167 PHE A N 1
ATOM 1361 C CA . PHE A 1 167 ? 19.323 12.681 2.425 1.00 75.94 167 PHE A CA 1
ATOM 1362 C C . PHE A 1 167 ? 18.349 13.796 2.009 1.00 75.94 167 PHE A C 1
ATOM 1364 O O . PHE A 1 167 ? 18.684 14.582 1.122 1.00 75.94 167 PHE A O 1
ATOM 1371 N N . ASN A 1 168 ? 17.178 13.912 2.648 1.00 77.25 168 ASN A N 1
ATOM 1372 C CA . ASN A 1 168 ? 16.220 14.992 2.404 1.00 77.25 168 ASN A CA 1
ATOM 1373 C C . ASN A 1 168 ? 16.377 16.152 3.410 1.00 77.25 168 ASN A C 1
ATOM 1375 O O . ASN A 1 168 ? 15.510 16.389 4.251 1.00 77.25 168 ASN A O 1
ATOM 1379 N N . ILE A 1 169 ? 17.506 16.864 3.337 1.00 62.41 169 ILE A N 1
ATOM 1380 C CA . ILE A 1 169 ? 17.887 17.904 4.315 1.00 62.41 169 ILE A CA 1
ATOM 1381 C C . ILE A 1 169 ? 17.005 19.164 4.197 1.00 62.41 169 ILE A C 1
ATOM 1383 O O . ILE A 1 169 ? 16.701 19.793 5.209 1.00 62.41 169 ILE A O 1
ATOM 1387 N N . ASP A 1 170 ? 16.533 19.490 2.989 1.00 63.94 170 ASP A N 1
ATOM 1388 C CA . ASP A 1 170 ? 15.809 20.739 2.695 1.00 63.94 170 ASP A CA 1
ATOM 1389 C C . ASP A 1 170 ? 14.317 20.529 2.374 1.00 63.94 170 ASP A C 1
ATOM 1391 O O . ASP A 1 170 ? 13.648 21.430 1.867 1.00 63.94 170 ASP A O 1
ATOM 1395 N N . SER A 1 171 ? 13.764 19.346 2.677 1.00 70.50 171 SER A N 1
ATOM 1396 C CA . SER A 1 171 ? 12.398 18.963 2.270 1.00 70.50 171 SER A CA 1
ATOM 1397 C C . SER A 1 171 ? 12.175 19.062 0.749 1.00 70.50 171 SER A C 1
ATOM 1399 O O . SER A 1 171 ? 11.089 19.426 0.291 1.00 70.50 171 SER A O 1
ATOM 1401 N N . GLU A 1 172 ? 13.210 18.740 -0.033 1.00 71.25 172 GLU A N 1
ATOM 1402 C CA . GLU A 1 172 ? 13.152 18.671 -1.493 1.00 71.25 172 GLU A CA 1
ATOM 1403 C C . GLU A 1 172 ? 12.214 17.542 -1.949 1.00 71.25 172 GLU A C 1
ATOM 1405 O O . GLU A 1 172 ? 11.975 16.550 -1.249 1.00 71.25 172 GLU A O 1
ATOM 1410 N N . ASP A 1 173 ? 11.667 17.690 -3.155 1.00 77.94 173 ASP A N 1
ATOM 1411 C CA . ASP A 1 173 ? 10.853 16.651 -3.765 1.00 77.94 173 ASP A CA 1
ATOM 1412 C C . ASP A 1 173 ? 11.711 15.462 -4.239 1.00 77.94 173 ASP A C 1
ATOM 1414 O O . ASP A 1 173 ? 12.849 15.606 -4.689 1.00 77.94 173 ASP A O 1
ATOM 1418 N N . GLU A 1 174 ? 11.121 14.267 -4.183 1.00 82.38 174 GLU A N 1
ATOM 1419 C CA . GLU A 1 174 ? 11.770 12.999 -4.543 1.00 82.38 174 GLU A CA 1
ATOM 1420 C C . GLU A 1 174 ? 12.379 12.996 -5.957 1.00 82.38 174 GLU A C 1
ATOM 1422 O O . GLU A 1 174 ? 13.414 12.377 -6.205 1.00 82.38 174 GLU A O 1
ATOM 1427 N N . LEU A 1 175 ? 11.741 13.690 -6.900 1.00 80.75 175 LEU A N 1
ATOM 1428 C CA . LEU A 1 175 ? 12.186 13.754 -8.287 1.00 80.75 175 LEU A CA 1
ATOM 1429 C C . LEU A 1 175 ? 13.482 14.575 -8.410 1.00 80.75 175 LEU A C 1
ATOM 1431 O O . LEU A 1 175 ? 14.407 14.163 -9.118 1.00 80.75 175 LEU A O 1
ATOM 1435 N N . THR A 1 176 ? 13.571 15.705 -7.711 1.00 81.88 176 THR A N 1
ATOM 1436 C CA . THR A 1 176 ? 14.778 16.542 -7.649 1.00 81.88 176 THR A CA 1
ATOM 1437 C C . THR A 1 176 ? 15.951 15.789 -7.023 1.00 81.88 176 THR A C 1
ATOM 1439 O O . THR A 1 176 ? 17.035 15.746 -7.616 1.00 81.88 176 THR A O 1
ATOM 1442 N N . LEU A 1 177 ? 15.727 15.119 -5.888 1.00 85.06 177 LEU A N 1
ATOM 1443 C CA . LEU A 1 177 ? 16.754 14.321 -5.209 1.00 85.06 177 LEU A CA 1
ATOM 1444 C C . LEU A 1 177 ? 17.300 13.216 -6.124 1.00 85.06 177 LEU A C 1
ATOM 1446 O O . LEU A 1 177 ? 18.511 13.129 -6.345 1.00 85.06 177 LEU A O 1
ATOM 1450 N N . GLN A 1 178 ? 16.417 12.421 -6.735 1.00 87.94 178 GLN A N 1
ATOM 1451 C CA . GLN A 1 178 ? 16.828 11.365 -7.664 1.00 87.94 178 GLN A CA 1
ATOM 1452 C C . GLN A 1 178 ? 17.570 11.907 -8.885 1.00 87.94 178 GLN A C 1
ATOM 1454 O O . GLN A 1 178 ? 18.560 11.313 -9.307 1.00 87.94 178 GLN A O 1
ATOM 1459 N N . SER A 1 179 ? 17.132 13.039 -9.445 1.00 85.94 179 SER A N 1
ATOM 1460 C CA . SER A 1 179 ? 17.797 13.670 -10.592 1.00 85.94 179 SER A CA 1
ATOM 1461 C C . SER A 1 179 ? 19.258 13.975 -10.293 1.00 85.94 179 SER A C 1
ATOM 1463 O O . SER A 1 179 ? 20.132 13.618 -11.082 1.00 85.94 179 SER A O 1
ATOM 1465 N N . ARG A 1 180 ? 19.538 14.569 -9.128 1.00 88.38 180 ARG A N 1
ATOM 1466 C CA . ARG A 1 180 ? 20.904 14.896 -8.699 1.00 88.38 180 ARG A CA 1
ATOM 1467 C C . ARG A 1 180 ? 21.780 13.651 -8.606 1.00 88.38 180 ARG A C 1
ATOM 1469 O O . ARG A 1 180 ? 22.902 13.664 -9.105 1.00 88.38 180 ARG A O 1
ATOM 1476 N N . ILE A 1 181 ? 21.265 12.573 -8.014 1.00 91.44 181 ILE A N 1
ATOM 1477 C CA . ILE A 1 181 ? 22.003 11.308 -7.901 1.00 91.44 181 ILE A CA 1
ATOM 1478 C C . ILE A 1 181 ? 22.237 10.678 -9.278 1.00 91.44 181 ILE A C 1
ATOM 1480 O O . ILE A 1 181 ? 23.348 10.238 -9.558 1.00 91.44 181 ILE A O 1
ATOM 1484 N N . ILE A 1 182 ? 21.235 10.677 -10.161 1.00 90.50 182 ILE A N 1
ATOM 1485 C CA . ILE A 1 182 ? 21.367 10.134 -11.521 1.00 90.50 182 ILE A CA 1
ATOM 1486 C C . ILE A 1 182 ? 22.440 10.887 -12.313 1.00 90.50 182 ILE A C 1
ATOM 1488 O O . ILE A 1 182 ? 23.301 10.240 -12.904 1.00 90.50 182 ILE A O 1
ATOM 1492 N N . PHE A 1 183 ? 22.425 12.225 -12.314 1.00 90.12 183 PHE A N 1
ATOM 1493 C CA . PHE A 1 183 ? 23.457 13.014 -13.001 1.00 90.12 183 PHE A CA 1
ATOM 1494 C C . PHE A 1 183 ? 24.840 12.746 -12.424 1.00 90.12 183 PHE A C 1
ATOM 1496 O O . PHE A 1 183 ? 25.776 12.494 -13.171 1.00 90.12 183 PHE A O 1
ATOM 1503 N N . ARG A 1 184 ? 24.950 12.671 -11.096 1.00 93.50 184 ARG A N 1
ATOM 1504 C CA . ARG A 1 184 ? 26.207 12.344 -10.428 1.00 93.50 184 ARG A CA 1
ATOM 1505 C C . ARG A 1 184 ? 26.765 10.982 -10.850 1.00 93.50 184 ARG A C 1
ATOM 1507 O O . ARG A 1 184 ? 27.946 10.874 -11.156 1.00 93.50 184 ARG A O 1
ATOM 1514 N N . LEU A 1 185 ? 25.924 9.948 -10.907 1.00 94.69 185 LEU A N 1
ATOM 1515 C CA . LEU A 1 185 ? 26.318 8.612 -11.374 1.00 94.69 185 LEU A CA 1
ATOM 1516 C C . LEU A 1 185 ? 26.835 8.628 -12.820 1.00 94.69 185 LEU A C 1
ATOM 1518 O O . LEU A 1 185 ? 27.777 7.908 -13.146 1.00 94.69 185 LEU A O 1
ATOM 1522 N N . ILE A 1 186 ? 26.233 9.439 -13.687 1.00 92.19 186 ILE A N 1
ATOM 1523 C CA . ILE A 1 186 ? 26.639 9.550 -15.092 1.00 92.19 186 ILE A CA 1
ATOM 1524 C C . ILE A 1 186 ? 27.946 10.337 -15.209 1.00 92.19 186 ILE A C 1
ATOM 1526 O O . ILE A 1 186 ? 28.908 9.840 -15.792 1.00 92.19 186 ILE A O 1
ATOM 1530 N N . ASP A 1 187 ? 27.984 11.535 -14.633 1.00 93.75 187 ASP A N 1
ATOM 1531 C CA . ASP A 1 187 ? 29.048 12.511 -14.863 1.00 93.75 187 ASP A CA 1
ATOM 1532 C C . ASP A 1 187 ? 30.322 12.176 -14.075 1.00 93.75 187 ASP A C 1
ATOM 1534 O O . ASP A 1 187 ? 31.425 12.311 -14.603 1.00 93.75 187 ASP A O 1
ATOM 1538 N N . GLU A 1 188 ? 30.193 11.711 -12.826 1.00 95.81 188 GLU A N 1
ATOM 1539 C CA . GLU A 1 188 ? 31.346 11.407 -11.962 1.00 95.81 188 GLU A CA 1
ATOM 1540 C C . GLU A 1 188 ? 31.811 9.950 -12.084 1.00 95.81 188 GLU A C 1
ATOM 1542 O O . GLU A 1 188 ? 33.004 9.676 -11.961 1.00 95.81 188 GLU A O 1
ATOM 1547 N N . PHE A 1 189 ? 30.890 9.009 -12.324 1.00 95.81 189 PHE A N 1
ATOM 1548 C CA . PHE A 1 189 ? 31.188 7.569 -12.295 1.00 95.81 189 PHE A CA 1
ATOM 1549 C C . PHE A 1 189 ? 31.052 6.876 -13.656 1.00 95.81 189 PHE A C 1
ATOM 1551 O O . PHE A 1 189 ? 31.328 5.680 -13.761 1.00 95.81 189 PHE A O 1
ATOM 1558 N N . GLY A 1 190 ? 30.641 7.593 -14.707 1.00 93.88 190 GLY A N 1
ATOM 1559 C CA . GLY A 1 190 ? 30.521 7.038 -16.058 1.00 93.88 190 GLY A CA 1
ATOM 1560 C C . GLY A 1 190 ? 29.452 5.950 -16.190 1.00 93.88 190 GLY A C 1
ATOM 1561 O O . GLY A 1 190 ? 29.514 5.133 -17.114 1.00 93.88 190 GLY A O 1
ATOM 1562 N N . VAL A 1 191 ? 28.481 5.897 -15.272 1.00 94.19 191 VAL A N 1
ATOM 1563 C CA . VAL A 1 191 ? 27.413 4.895 -15.311 1.00 94.19 191 VAL A CA 1
ATOM 1564 C C . VAL A 1 191 ? 26.496 5.181 -16.495 1.00 94.19 191 VAL A C 1
ATOM 1566 O O . VAL A 1 191 ? 26.043 6.305 -16.711 1.00 94.19 191 VAL A O 1
ATOM 1569 N N . LYS A 1 192 ? 26.169 4.145 -17.270 1.00 89.62 192 LYS A N 1
ATOM 1570 C CA . LYS A 1 192 ? 25.234 4.280 -18.390 1.00 89.62 192 LYS A CA 1
ATOM 1571 C C . LYS A 1 192 ? 23.850 4.650 -17.858 1.00 89.62 192 LYS A C 1
ATOM 1573 O O . LYS A 1 192 ? 23.301 3.945 -17.020 1.00 89.62 192 LYS A O 1
ATOM 1578 N N . ARG A 1 193 ? 23.217 5.695 -18.405 1.00 85.75 193 ARG A N 1
ATOM 1579 C CA . ARG A 1 193 ? 21.849 6.086 -18.005 1.00 85.75 193 ARG A CA 1
ATOM 1580 C C . ARG A 1 193 ? 20.868 4.908 -18.046 1.00 85.75 193 ARG A C 1
ATOM 1582 O O . ARG A 1 193 ? 20.009 4.831 -17.173 1.00 85.75 193 ARG A O 1
ATOM 1589 N N . SER A 1 194 ? 21.008 4.005 -19.021 1.00 81.88 194 SER A N 1
ATOM 1590 C CA . SER A 1 194 ? 20.161 2.816 -19.202 1.00 81.88 194 SER A CA 1
ATOM 1591 C C . SER A 1 194 ? 20.271 1.768 -18.097 1.00 81.88 194 SER A C 1
ATOM 1593 O O . SER A 1 194 ? 19.333 0.995 -17.926 1.00 81.88 194 SER A O 1
ATOM 1595 N N . SER A 1 195 ? 21.361 1.756 -17.328 1.00 88.94 195 SER A N 1
ATOM 1596 C CA . SER A 1 195 ? 21.510 0.880 -16.165 1.00 88.94 195 SER A CA 1
ATOM 1597 C C . SER A 1 195 ? 21.036 1.532 -14.864 1.00 88.94 195 SER A C 1
ATOM 1599 O O . SER A 1 195 ? 21.070 0.873 -13.836 1.00 88.94 195 SER A O 1
ATOM 1601 N N . ILE A 1 196 ? 20.595 2.798 -14.868 1.00 90.06 196 ILE A N 1
ATOM 1602 C CA . ILE A 1 196 ? 20.128 3.493 -13.657 1.00 90.06 196 ILE A CA 1
ATOM 1603 C C . ILE A 1 196 ? 18.598 3.528 -13.637 1.00 90.06 196 ILE A C 1
ATOM 1605 O O . ILE A 1 196 ? 17.958 4.183 -14.464 1.00 90.06 196 ILE A O 1
ATOM 1609 N N . LEU A 1 197 ? 18.006 2.843 -12.670 1.00 89.19 197 LEU A N 1
ATOM 1610 C CA . LEU A 1 197 ? 16.571 2.702 -12.490 1.00 89.19 197 LEU A CA 1
ATOM 1611 C C . LEU A 1 197 ? 16.096 3.604 -11.334 1.00 89.19 197 LEU A C 1
ATOM 1613 O O . LEU A 1 197 ? 16.618 3.503 -10.220 1.00 89.19 197 LEU A O 1
ATOM 1617 N N . PRO A 1 198 ? 15.109 4.485 -11.575 1.00 87.69 198 PRO A N 1
ATOM 1618 C CA . PRO A 1 198 ? 14.503 5.316 -10.535 1.00 87.69 198 PRO A CA 1
ATOM 1619 C C . PRO A 1 198 ? 13.869 4.492 -9.411 1.00 87.69 198 PRO A C 1
ATOM 1621 O O . PRO A 1 198 ? 13.502 3.331 -9.615 1.00 87.69 198 PRO A O 1
ATOM 1624 N N . SER A 1 199 ? 13.656 5.115 -8.254 1.00 85.06 199 SER A N 1
ATOM 1625 C CA . SER A 1 199 ? 13.144 4.456 -7.045 1.00 85.06 199 SER A CA 1
ATOM 1626 C C . SER A 1 199 ? 11.756 3.845 -7.190 1.00 85.06 199 SER A C 1
ATOM 1628 O O . SER A 1 199 ? 11.444 2.809 -6.603 1.00 85.06 199 SER A O 1
ATOM 1630 N N . SER A 1 200 ? 10.930 4.410 -8.062 1.00 83.44 200 SER A N 1
ATOM 1631 C CA . SER A 1 200 ? 9.611 3.872 -8.389 1.00 83.44 200 SER A CA 1
ATOM 1632 C C . SER A 1 200 ? 9.645 2.611 -9.252 1.00 83.44 200 SER A C 1
ATOM 1634 O O . SER A 1 200 ? 8.625 1.924 -9.330 1.00 83.44 200 SER A O 1
ATOM 1636 N N . THR A 1 201 ? 10.782 2.265 -9.869 1.00 85.50 201 THR A N 1
ATOM 1637 C CA . THR A 1 201 ? 10.891 1.113 -10.782 1.00 85.50 201 THR A CA 1
ATOM 1638 C C . THR A 1 201 ? 10.577 -0.193 -10.066 1.00 85.50 201 THR A C 1
ATOM 1640 O O . THR A 1 201 ? 9.803 -1.001 -10.575 1.00 85.50 201 THR A O 1
ATOM 1643 N N . PHE A 1 202 ? 11.113 -0.383 -8.856 1.00 85.94 202 PHE A N 1
ATOM 1644 C CA . PHE A 1 202 ? 10.833 -1.576 -8.059 1.00 85.94 202 PHE A CA 1
ATOM 1645 C C . PHE A 1 202 ? 9.339 -1.712 -7.762 1.00 85.94 202 PHE A C 1
ATOM 1647 O O . PHE A 1 202 ? 8.747 -2.748 -8.050 1.00 85.94 202 PHE A O 1
ATOM 1654 N N . MET A 1 203 ? 8.707 -0.642 -7.271 1.00 82.50 203 MET A N 1
ATOM 1655 C CA . MET A 1 203 ? 7.272 -0.649 -6.985 1.00 82.50 203 MET A CA 1
ATOM 1656 C C . MET A 1 203 ? 6.421 -0.834 -8.234 1.00 82.50 203 MET A C 1
ATOM 1658 O O . MET A 1 203 ? 5.381 -1.482 -8.169 1.00 82.50 203 MET A O 1
ATOM 1662 N N . MET A 1 204 ? 6.848 -0.301 -9.376 1.00 85.56 204 MET A N 1
ATOM 1663 C CA . MET A 1 204 ? 6.177 -0.537 -10.647 1.00 85.56 204 MET A CA 1
ATOM 1664 C C . MET A 1 204 ? 6.217 -2.024 -11.015 1.00 85.56 204 MET A C 1
ATOM 1666 O O . MET A 1 204 ? 5.160 -2.603 -11.259 1.00 85.56 204 MET A O 1
ATOM 1670 N N . ILE A 1 205 ? 7.403 -2.634 -11.000 1.00 84.38 205 ILE A N 1
ATOM 1671 C CA . ILE A 1 205 ? 7.614 -4.054 -11.310 1.00 84.38 205 ILE A CA 1
ATOM 1672 C C . ILE A 1 205 ? 6.811 -4.935 -10.349 1.00 84.38 205 ILE A C 1
ATOM 1674 O O . ILE A 1 205 ? 6.053 -5.801 -10.782 1.00 84.38 205 ILE A O 1
ATOM 1678 N N . TYR A 1 206 ? 6.940 -4.678 -9.049 1.00 82.50 206 TYR A N 1
ATOM 1679 C CA . TYR A 1 206 ? 6.290 -5.452 -7.999 1.00 82.50 206 TYR A CA 1
ATOM 1680 C C . TYR A 1 206 ? 4.760 -5.323 -8.031 1.00 82.50 206 TYR A C 1
ATOM 1682 O O . TYR A 1 206 ? 4.050 -6.311 -7.872 1.00 82.50 206 TYR A O 1
ATOM 1690 N N . ALA A 1 207 ? 4.224 -4.120 -8.257 1.00 82.81 207 ALA A N 1
ATOM 1691 C CA . ALA A 1 207 ? 2.788 -3.891 -8.145 1.00 82.81 207 ALA A CA 1
ATOM 1692 C C . ALA A 1 207 ? 1.996 -4.183 -9.430 1.00 82.81 207 ALA A C 1
ATOM 1694 O O . ALA A 1 207 ? 0.790 -4.406 -9.331 1.00 82.81 207 ALA A O 1
ATOM 1695 N N . ASN A 1 208 ? 2.617 -4.159 -10.616 1.00 80.38 208 ASN A N 1
ATOM 1696 C CA . ASN A 1 208 ? 1.881 -4.112 -11.892 1.00 80.38 208 ASN A CA 1
ATOM 1697 C C . ASN A 1 208 ? 2.066 -5.332 -12.803 1.00 80.38 208 ASN A C 1
ATOM 1699 O O . ASN A 1 208 ? 1.393 -5.392 -13.828 1.00 80.38 208 ASN A O 1
ATOM 1703 N N . SER A 1 209 ? 2.918 -6.297 -12.450 1.00 79.06 209 SER A N 1
ATOM 1704 C CA . SER A 1 209 ? 3.108 -7.511 -13.253 1.00 79.06 209 SER A CA 1
ATOM 1705 C C . SER A 1 209 ? 2.496 -8.729 -12.582 1.00 79.06 209 SER A C 1
ATOM 1707 O O . SER A 1 209 ? 2.732 -8.989 -11.404 1.00 79.06 209 SER A O 1
ATOM 1709 N N . GLU A 1 210 ? 1.774 -9.525 -13.365 1.00 87.44 210 GLU A N 1
ATOM 1710 C CA . GLU A 1 210 ? 1.551 -10.932 -13.034 1.00 87.44 210 GLU A CA 1
ATOM 1711 C C . GLU A 1 210 ? 2.759 -11.748 -13.485 1.00 87.44 210 GLU A C 1
ATOM 1713 O O . GLU A 1 210 ? 3.417 -11.386 -14.461 1.00 87.44 210 GLU A O 1
ATOM 1718 N N . ARG A 1 211 ? 3.062 -12.853 -12.799 1.00 86.81 211 ARG A N 1
ATOM 1719 C CA . ARG A 1 211 ? 4.138 -13.763 -13.224 1.00 86.81 211 ARG A CA 1
ATOM 1720 C C . ARG A 1 211 ? 3.647 -15.195 -13.249 1.00 86.81 211 ARG A C 1
ATOM 1722 O O . ARG A 1 211 ? 3.104 -15.672 -12.259 1.00 86.81 211 ARG A O 1
ATOM 1729 N N . ARG A 1 212 ? 3.859 -15.882 -14.371 1.00 90.69 212 ARG A N 1
ATOM 1730 C CA . ARG A 1 212 ? 3.564 -17.313 -14.505 1.00 90.69 212 ARG A CA 1
ATOM 1731 C C . ARG A 1 212 ? 4.740 -18.124 -13.982 1.00 90.69 212 ARG A C 1
ATOM 1733 O O . ARG A 1 212 ? 5.875 -17.894 -14.387 1.00 90.69 212 ARG A O 1
ATOM 1740 N N . LEU A 1 213 ? 4.451 -19.052 -13.085 1.00 92.12 213 LEU A N 1
ATOM 1741 C CA . LEU A 1 213 ? 5.407 -19.875 -12.359 1.00 92.12 213 LEU A CA 1
ATOM 1742 C C . LEU A 1 213 ? 4.928 -21.335 -12.364 1.00 92.12 213 LEU A C 1
ATOM 1744 O O . LEU A 1 213 ? 3.741 -21.613 -12.545 1.00 92.12 213 LEU A O 1
ATOM 1748 N N . SER A 1 214 ? 5.867 -22.249 -12.137 1.00 95.69 214 SER A N 1
ATOM 1749 C CA . SER A 1 214 ? 5.621 -23.672 -11.890 1.00 95.69 214 SER A CA 1
ATOM 1750 C C . SER A 1 214 ? 6.496 -24.069 -10.711 1.00 95.69 214 SER A C 1
ATOM 1752 O O . SER A 1 214 ? 7.718 -23.931 -10.797 1.00 95.69 214 SER A O 1
ATOM 1754 N N . TYR A 1 215 ? 5.889 -24.507 -9.609 1.00 95.75 215 TYR A N 1
ATOM 1755 C CA . TYR A 1 215 ? 6.631 -24.933 -8.417 1.00 95.75 215 TYR A CA 1
ATOM 1756 C C . TYR A 1 215 ? 6.772 -26.457 -8.330 1.00 95.75 215 TYR A C 1
ATOM 1758 O O . TYR A 1 215 ? 7.757 -26.950 -7.787 1.00 95.75 215 TYR A O 1
ATOM 1766 N N . GLY A 1 216 ? 5.849 -27.195 -8.947 1.00 96.88 216 GLY A N 1
ATOM 1767 C CA . GLY A 1 216 ? 5.926 -28.643 -9.126 1.00 96.88 216 GLY A CA 1
ATOM 1768 C C . GLY A 1 216 ? 5.102 -29.101 -10.327 1.00 96.88 216 GLY A C 1
ATOM 1769 O O . GLY A 1 216 ? 4.899 -28.330 -11.261 1.00 96.88 216 GLY A O 1
ATOM 1770 N N . ASP A 1 217 ? 4.628 -30.346 -10.296 1.00 98.00 217 ASP A N 1
ATOM 1771 C CA . ASP A 1 217 ? 3.845 -30.967 -11.377 1.00 98.00 217 ASP A CA 1
ATOM 1772 C C . ASP A 1 217 ? 2.413 -31.358 -10.951 1.00 98.00 217 ASP A C 1
ATOM 1774 O O . ASP A 1 217 ? 1.643 -31.876 -11.767 1.00 98.00 217 ASP A O 1
ATOM 1778 N N . GLU A 1 218 ? 2.030 -31.116 -9.691 1.00 98.31 218 GLU A N 1
ATOM 1779 C CA . GLU A 1 218 ? 0.694 -31.438 -9.179 1.00 98.31 218 GLU A CA 1
ATOM 1780 C C . GLU A 1 218 ? -0.371 -30.454 -9.689 1.00 98.31 218 GLU A C 1
ATOM 1782 O O . GLU A 1 218 ? -0.075 -29.353 -10.164 1.00 98.31 218 GLU A O 1
ATOM 1787 N N . TYR A 1 219 ? -1.640 -30.865 -9.591 1.00 97.88 219 TYR A N 1
ATOM 1788 C CA . TYR A 1 219 ? -2.805 -30.077 -10.009 1.00 97.88 219 TYR A CA 1
ATOM 1789 C C . TYR A 1 219 ? -2.710 -29.498 -11.442 1.00 97.88 219 TYR A C 1
ATOM 1791 O O . TYR A 1 219 ? -2.958 -28.306 -11.644 1.00 97.88 219 TYR A O 1
ATOM 1799 N N . PRO A 1 220 ? -2.348 -30.299 -12.465 1.00 97.75 220 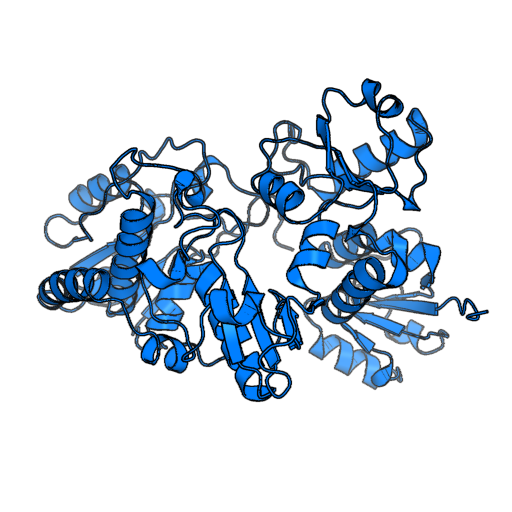PRO A N 1
ATOM 1800 C CA . PRO A 1 220 ? -2.074 -29.788 -13.810 1.00 97.75 220 PRO A CA 1
ATOM 1801 C C . PRO A 1 220 ? -3.295 -29.163 -14.505 1.00 97.75 220 PRO A C 1
ATOM 1803 O O . PRO A 1 220 ? -3.126 -28.422 -15.472 1.00 97.75 220 PRO A O 1
ATOM 1806 N N . ASP A 1 221 ? -4.504 -29.464 -14.029 1.00 97.94 221 ASP A N 1
ATOM 1807 C CA . ASP A 1 221 ? -5.794 -28.947 -14.490 1.00 97.94 221 ASP A CA 1
ATOM 1808 C C . ASP A 1 221 ? -6.244 -27.668 -13.761 1.00 97.94 221 ASP A C 1
ATOM 1810 O O . ASP A 1 221 ? -7.191 -27.011 -14.196 1.00 97.94 221 ASP A O 1
ATOM 1814 N N . LYS A 1 222 ? -5.569 -27.285 -12.670 1.00 98.31 222 LYS A N 1
ATOM 1815 C CA . LYS A 1 222 ? -5.883 -26.087 -11.881 1.00 98.31 222 LYS A CA 1
ATOM 1816 C C . LYS A 1 222 ? -4.877 -24.982 -12.169 1.00 98.31 222 LYS A C 1
ATOM 1818 O O . LYS A 1 222 ? -3.728 -25.237 -12.519 1.00 98.31 222 LYS A O 1
ATOM 1823 N N . THR A 1 223 ? -5.318 -23.737 -12.009 1.00 98.50 223 THR A N 1
ATOM 1824 C CA . THR A 1 223 ? -4.442 -22.559 -12.003 1.00 98.50 223 THR A CA 1
ATOM 1825 C C . THR A 1 223 ? -4.623 -21.823 -10.687 1.00 98.50 223 THR A C 1
ATOM 1827 O O . THR A 1 223 ? -5.726 -21.368 -10.381 1.00 98.50 223 THR A O 1
ATOM 1830 N N . PHE A 1 224 ? -3.548 -21.710 -9.915 1.00 98.62 224 PHE A N 1
ATOM 1831 C CA . PHE A 1 224 ? -3.545 -20.980 -8.653 1.00 98.62 224 PHE A CA 1
ATOM 1832 C C . PHE A 1 224 ? -3.163 -19.523 -8.889 1.00 98.62 224 PHE A C 1
ATOM 1834 O O . PHE A 1 224 ? -2.220 -19.242 -9.626 1.00 98.62 224 PHE A O 1
ATOM 1841 N N . LEU A 1 225 ? -3.877 -18.602 -8.247 1.00 97.69 225 LEU A N 1
ATOM 1842 C CA . LEU A 1 225 ? -3.464 -17.211 -8.122 1.00 97.69 225 LEU A CA 1
ATOM 1843 C C . LEU A 1 225 ? -2.868 -17.015 -6.725 1.00 97.69 225 LEU A C 1
ATOM 1845 O O . LEU A 1 225 ? -3.601 -16.923 -5.739 1.00 97.69 225 LEU A O 1
ATOM 1849 N N . GLU A 1 226 ? -1.543 -16.953 -6.647 1.00 97.12 226 GLU A N 1
ATOM 1850 C CA . GLU A 1 226 ? -0.823 -16.667 -5.410 1.00 97.12 226 GLU A CA 1
ATOM 1851 C C . GLU A 1 226 ? -0.882 -15.162 -5.122 1.00 97.12 226 GLU A C 1
ATOM 1853 O O . GLU A 1 226 ? -0.293 -14.349 -5.838 1.00 97.12 226 GLU A O 1
ATOM 1858 N N . ILE A 1 227 ? -1.580 -14.779 -4.056 1.00 95.44 227 ILE A N 1
ATOM 1859 C CA . ILE A 1 227 ? -1.706 -13.391 -3.604 1.00 95.44 227 ILE A CA 1
ATOM 1860 C C . ILE A 1 227 ? -0.672 -13.156 -2.507 1.00 95.44 227 ILE A C 1
ATOM 1862 O O . ILE A 1 227 ? -0.941 -13.366 -1.323 1.00 95.44 227 ILE A O 1
ATOM 1866 N N . ARG A 1 228 ? 0.534 -12.757 -2.911 1.00 93.00 228 ARG A N 1
ATOM 1867 C CA . ARG A 1 228 ? 1.655 -12.535 -1.995 1.00 93.00 228 ARG A CA 1
ATOM 1868 C C . ARG A 1 228 ? 1.609 -11.146 -1.376 1.00 93.00 228 ARG A C 1
ATOM 1870 O O . ARG A 1 228 ? 1.516 -10.147 -2.086 1.00 93.00 228 ARG A O 1
ATOM 1877 N N . ILE A 1 229 ? 1.730 -11.091 -0.054 1.00 90.25 229 ILE A N 1
ATOM 1878 C CA . ILE A 1 229 ? 1.827 -9.846 0.708 1.00 90.25 229 ILE A CA 1
ATOM 1879 C C . ILE A 1 229 ? 3.225 -9.751 1.308 1.00 90.25 229 ILE A C 1
ATOM 1881 O O . ILE A 1 229 ? 3.699 -10.679 1.959 1.00 90.25 229 ILE A O 1
ATOM 1885 N N . MET A 1 230 ? 3.871 -8.614 1.082 1.00 84.69 230 MET A N 1
ATOM 1886 C CA . MET A 1 230 ? 5.236 -8.333 1.510 1.00 84.69 230 MET A CA 1
ATOM 1887 C C . MET A 1 230 ? 5.291 -6.954 2.169 1.00 84.69 230 MET A C 1
ATOM 1889 O O . MET A 1 230 ? 4.598 -6.027 1.737 1.00 84.69 230 MET A O 1
ATOM 1893 N N . GLY A 1 231 ? 6.140 -6.829 3.185 1.00 82.88 231 GLY A N 1
ATOM 1894 C CA . GLY A 1 231 ? 6.417 -5.579 3.880 1.00 82.88 231 GLY A CA 1
ATOM 1895 C C . GLY A 1 231 ? 5.492 -5.300 5.065 1.00 82.88 231 GLY A C 1
ATOM 1896 O O . GLY A 1 231 ? 4.486 -5.973 5.310 1.00 82.88 231 GLY A O 1
ATOM 1897 N N . TYR A 1 232 ? 5.857 -4.270 5.824 1.00 84.44 232 TYR A N 1
ATOM 1898 C CA . TYR A 1 232 ? 5.181 -3.882 7.057 1.00 84.44 232 TYR A CA 1
ATOM 1899 C C . TYR A 1 232 ? 3.949 -3.013 6.778 1.00 84.44 232 TYR A C 1
ATOM 1901 O O . TYR A 1 232 ? 4.002 -1.786 6.843 1.00 84.44 232 TYR A O 1
ATOM 1909 N N . THR A 1 233 ? 2.830 -3.652 6.431 1.00 85.62 233 THR A N 1
ATOM 1910 C CA . THR A 1 233 ? 1.571 -2.974 6.089 1.00 85.62 233 THR A CA 1
ATOM 1911 C C . THR A 1 233 ? 0.424 -3.383 7.011 1.00 85.62 233 THR A C 1
ATOM 1913 O O . THR A 1 233 ? 0.355 -4.511 7.494 1.00 85.62 233 THR A O 1
ATOM 1916 N N . GLY A 1 234 ? -0.494 -2.446 7.265 1.00 89.56 234 GLY A N 1
ATOM 1917 C CA . GLY A 1 234 ? -1.689 -2.703 8.068 1.00 89.56 234 GLY A CA 1
ATOM 1918 C C . GLY A 1 234 ? -2.803 -3.397 7.280 1.00 89.56 234 GLY A C 1
ATOM 1919 O O . GLY A 1 234 ? -2.860 -3.305 6.050 1.00 89.56 234 GLY A O 1
ATOM 1920 N N . TRP A 1 235 ? -3.751 -4.012 7.994 1.00 92.31 235 TRP A N 1
ATOM 1921 C CA . TRP A 1 235 ? -4.881 -4.741 7.408 1.00 92.31 235 TRP A CA 1
ATOM 1922 C C . TRP A 1 235 ? -5.650 -3.971 6.333 1.00 92.31 235 TRP A C 1
ATOM 1924 O O . TRP A 1 235 ? -6.087 -4.588 5.370 1.00 92.31 235 TRP A O 1
ATOM 1934 N N . GLY A 1 236 ? -5.787 -2.644 6.444 1.00 90.12 236 GLY A N 1
ATOM 1935 C CA . GLY A 1 236 ? -6.476 -1.849 5.421 1.00 90.12 236 GLY A CA 1
ATOM 1936 C C . GLY A 1 236 ? -5.865 -1.988 4.024 1.00 90.12 236 GLY A C 1
ATOM 1937 O O . GLY A 1 236 ? -6.588 -2.172 3.050 1.00 90.12 236 GLY A O 1
ATOM 1938 N N . PHE A 1 237 ? -4.533 -1.991 3.920 1.00 88.69 237 PHE A N 1
ATOM 1939 C CA . PHE A 1 237 ? -3.857 -2.221 2.641 1.00 88.69 237 PHE A CA 1
ATOM 1940 C C . PHE A 1 237 ? -3.937 -3.692 2.211 1.00 88.69 237 PHE A C 1
ATOM 1942 O O . PHE A 1 237 ? -4.201 -3.983 1.045 1.00 88.69 237 PHE A O 1
ATOM 1949 N N . ILE A 1 238 ? -3.762 -4.625 3.151 1.00 92.50 238 ILE A N 1
ATOM 1950 C CA . ILE A 1 238 ? -3.809 -6.064 2.864 1.00 92.50 238 ILE A CA 1
ATOM 1951 C C . ILE A 1 238 ? -5.175 -6.465 2.305 1.00 92.50 238 ILE A C 1
ATOM 1953 O O . ILE A 1 238 ? -5.245 -7.102 1.256 1.00 92.50 238 ILE A O 1
ATOM 1957 N N . PHE A 1 239 ? -6.270 -6.059 2.948 1.00 91.62 239 PHE A N 1
ATOM 1958 C CA . PHE A 1 239 ? -7.614 -6.367 2.465 1.00 91.62 239 PHE A CA 1
ATOM 1959 C C . PHE A 1 239 ? -7.938 -5.672 1.143 1.00 91.62 239 PHE A C 1
ATOM 1961 O O . PHE A 1 239 ? -8.610 -6.279 0.306 1.00 91.62 239 PHE A O 1
ATOM 1968 N N . HIS A 1 240 ? -7.410 -4.468 0.900 1.00 87.88 240 HIS A N 1
ATOM 1969 C CA . HIS A 1 240 ? -7.519 -3.820 -0.408 1.00 87.88 240 HIS A CA 1
ATOM 1970 C C . HIS A 1 240 ? -6.901 -4.683 -1.522 1.00 87.88 240 HIS A C 1
ATOM 1972 O O . HIS A 1 240 ? -7.533 -4.912 -2.551 1.00 87.88 240 HIS A O 1
ATOM 1978 N N . VAL A 1 241 ? -5.693 -5.215 -1.313 1.00 89.69 241 VAL A N 1
ATOM 1979 C CA . VAL A 1 241 ? -5.017 -6.083 -2.295 1.00 89.69 241 VAL A CA 1
ATOM 1980 C C . VAL A 1 241 ? -5.730 -7.430 -2.440 1.00 89.69 241 VAL A C 1
ATOM 1982 O O . VAL A 1 241 ? -5.983 -7.889 -3.558 1.00 89.69 241 VAL A O 1
ATOM 1985 N N . VAL A 1 242 ? -6.047 -8.073 -1.314 1.00 92.12 242 VAL A N 1
ATOM 1986 C CA . VAL A 1 242 ? -6.601 -9.431 -1.267 1.00 92.12 242 VAL A CA 1
ATOM 1987 C C . VAL A 1 242 ? -8.001 -9.485 -1.877 1.00 92.12 242 VAL A C 1
ATOM 1989 O O . VAL A 1 242 ? -8.262 -10.343 -2.718 1.00 92.12 242 VAL A O 1
ATOM 1992 N N . SER A 1 243 ? -8.893 -8.560 -1.513 1.00 89.56 243 SER A N 1
ATOM 1993 C CA . SER A 1 243 ? -10.283 -8.565 -1.994 1.00 89.56 243 SER A CA 1
ATOM 1994 C C . SER A 1 243 ? -10.375 -8.461 -3.520 1.00 89.56 243 SER A C 1
ATOM 1996 O O . SER A 1 243 ? -11.104 -9.226 -4.158 1.00 89.56 243 SER A O 1
ATOM 1998 N N . ARG A 1 244 ? -9.578 -7.572 -4.123 1.00 89.44 244 ARG A N 1
ATOM 1999 C CA . ARG A 1 244 ? -9.556 -7.348 -5.574 1.00 89.44 244 ARG A CA 1
ATOM 2000 C C . ARG A 1 244 ? -8.953 -8.531 -6.323 1.00 89.44 244 ARG A C 1
ATOM 2002 O O . ARG A 1 244 ? -9.504 -8.955 -7.337 1.00 89.44 244 ARG A O 1
ATOM 2009 N N . ASN A 1 245 ? -7.871 -9.107 -5.802 1.00 92.06 245 ASN A N 1
ATOM 2010 C CA . ASN A 1 245 ? -7.247 -10.279 -6.413 1.00 92.06 245 ASN A CA 1
ATOM 2011 C C . ASN A 1 245 ? -8.110 -11.540 -6.312 1.00 92.06 245 ASN A C 1
ATOM 2013 O O . ASN A 1 245 ? -8.147 -12.324 -7.256 1.00 92.06 245 ASN A O 1
ATOM 2017 N N . ILE A 1 246 ? -8.856 -11.720 -5.221 1.00 91.94 246 ILE A N 1
ATOM 2018 C CA . ILE A 1 246 ? -9.816 -12.824 -5.100 1.00 91.94 246 ILE A CA 1
ATOM 2019 C C . ILE A 1 246 ? -10.930 -12.696 -6.142 1.00 91.94 246 ILE A C 1
ATOM 2021 O O . ILE A 1 246 ? -11.266 -13.684 -6.795 1.00 91.94 246 ILE A O 1
ATOM 2025 N N . LEU A 1 247 ? -11.490 -11.495 -6.337 1.00 89.31 247 LEU A N 1
ATOM 2026 C CA . LEU A 1 247 ? -12.487 -11.284 -7.392 1.00 89.31 247 LEU A CA 1
ATOM 2027 C C . LEU A 1 247 ? -11.908 -11.622 -8.763 1.00 89.31 247 LEU A C 1
ATOM 2029 O O . LEU A 1 247 ? -12.530 -12.362 -9.525 1.00 89.31 247 LEU A O 1
ATOM 2033 N N . TYR A 1 248 ? -10.728 -11.082 -9.055 1.00 91.00 248 TYR A N 1
ATOM 2034 C CA . TYR A 1 248 ? -10.032 -11.334 -10.306 1.00 91.00 248 TYR A CA 1
ATOM 2035 C C . TYR A 1 248 ? -9.813 -12.838 -10.535 1.00 91.00 248 TYR A C 1
ATOM 2037 O O . TYR A 1 248 ? -10.125 -13.344 -11.614 1.00 91.00 248 TYR A O 1
ATOM 2045 N N . ALA A 1 249 ? -9.368 -13.575 -9.510 1.00 93.38 249 ALA A N 1
ATOM 2046 C CA . ALA A 1 249 ? -9.200 -15.024 -9.580 1.00 93.38 249 ALA A CA 1
ATOM 2047 C C . ALA A 1 249 ? -10.504 -15.716 -9.990 1.00 93.38 249 ALA A C 1
ATOM 2049 O O . ALA A 1 249 ? -10.525 -16.459 -10.970 1.00 93.38 249 ALA A O 1
ATOM 2050 N N . TYR A 1 250 ? -11.613 -15.409 -9.312 1.00 91.19 250 TYR A N 1
ATOM 2051 C CA . TYR A 1 250 ? -12.907 -16.018 -9.619 1.00 91.19 250 TYR A CA 1
ATOM 2052 C C . TYR A 1 250 ? -13.413 -15.683 -11.023 1.00 91.19 250 TYR A C 1
ATOM 2054 O O . TYR A 1 250 ? -13.942 -16.562 -11.700 1.00 91.19 250 TYR A O 1
ATOM 2062 N N . GLN A 1 251 ? -13.214 -14.452 -11.497 1.00 91.00 251 GLN A N 1
ATOM 2063 C CA . GLN A 1 251 ? -13.586 -14.055 -12.860 1.00 91.00 251 GLN A CA 1
ATOM 2064 C C . GLN A 1 251 ? -12.787 -14.802 -13.934 1.00 91.00 251 GLN A C 1
ATOM 2066 O O . GLN A 1 251 ? -13.294 -15.027 -15.033 1.00 91.00 251 GLN A O 1
ATOM 2071 N N . LYS A 1 252 ? -11.546 -15.190 -13.629 1.00 93.38 252 LYS A N 1
ATOM 2072 C CA . LYS A 1 252 ? -10.676 -15.954 -14.531 1.00 93.38 252 LYS A CA 1
ATOM 2073 C C . LYS A 1 252 ? -10.771 -17.471 -14.348 1.00 93.38 252 LYS A C 1
ATOM 2075 O O . LYS A 1 252 ? -10.153 -18.202 -15.116 1.00 93.38 252 LYS A O 1
ATOM 2080 N N . GLY A 1 253 ? -11.531 -17.948 -13.361 1.00 95.62 253 GLY A N 1
ATOM 2081 C CA . GLY A 1 253 ? -11.576 -19.367 -12.998 1.00 95.62 253 GLY A CA 1
ATOM 2082 C C . GLY A 1 253 ? -10.298 -19.868 -12.311 1.00 95.62 253 GLY A C 1
ATOM 2083 O O . GLY A 1 253 ? -10.032 -21.067 -12.316 1.00 95.62 253 GLY A O 1
ATOM 2084 N N . TYR A 1 254 ? -9.496 -18.965 -11.744 1.00 97.62 254 TYR A N 1
ATOM 2085 C CA . TYR A 1 254 ? -8.321 -19.304 -10.943 1.00 97.62 254 TYR A CA 1
ATOM 2086 C C . TYR A 1 254 ? -8.707 -19.574 -9.484 1.00 97.62 254 TYR A C 1
ATOM 2088 O O . TYR A 1 254 ? -9.744 -19.117 -8.997 1.00 97.62 254 TYR A O 1
ATOM 2096 N N . ILE A 1 255 ? -7.833 -20.279 -8.769 1.00 98.25 255 ILE A N 1
ATOM 2097 C CA . ILE A 1 255 ? -7.974 -20.587 -7.343 1.00 98.25 255 ILE A CA 1
ATOM 2098 C C . ILE A 1 255 ? -7.119 -19.596 -6.542 1.00 98.25 255 ILE A C 1
ATOM 2100 O O . ILE A 1 255 ? -5.892 -19.691 -6.604 1.00 98.25 255 ILE A O 1
ATOM 2104 N N . PRO A 1 256 ? -7.710 -18.632 -5.812 1.00 97.25 256 PRO A N 1
ATOM 2105 C CA . PRO A 1 256 ? -6.933 -17.688 -5.019 1.00 97.25 256 PRO A CA 1
ATOM 2106 C C . PRO A 1 256 ? -6.361 -18.358 -3.766 1.00 97.25 256 PRO A C 1
ATOM 2108 O O . PRO A 1 256 ? -7.090 -19.032 -3.039 1.00 97.25 256 PRO A O 1
ATOM 2111 N N . VAL A 1 257 ? -5.082 -18.116 -3.480 1.00 98.25 257 VAL A N 1
ATOM 2112 C CA . VAL A 1 257 ? -4.421 -18.523 -2.229 1.00 98.25 257 VAL A CA 1
ATOM 2113 C C . VAL A 1 257 ? -3.597 -17.351 -1.711 1.00 98.25 257 VAL A C 1
ATOM 2115 O O . VAL A 1 257 ? -2.798 -16.769 -2.445 1.00 98.25 257 VAL A O 1
ATOM 2118 N N . ILE A 1 258 ? -3.810 -16.972 -0.453 1.00 97.75 258 ILE A N 1
ATOM 2119 C CA . ILE A 1 258 ? -3.135 -15.830 0.166 1.00 97.75 258 ILE A CA 1
ATOM 2120 C C . ILE A 1 258 ? -1.824 -16.306 0.783 1.00 97.75 258 ILE A C 1
ATOM 2122 O O . ILE A 1 258 ? -1.819 -17.180 1.655 1.00 97.75 258 ILE A O 1
ATOM 2126 N N . ASN A 1 259 ? -0.723 -15.691 0.360 1.00 96.62 259 ASN A N 1
ATOM 2127 C CA . ASN A 1 259 ? 0.615 -15.981 0.846 1.00 96.62 259 ASN A CA 1
ATOM 2128 C C . ASN A 1 259 ? 1.130 -14.835 1.728 1.00 96.62 259 ASN A C 1
ATOM 2130 O O . ASN A 1 259 ? 1.555 -13.790 1.229 1.00 96.62 259 ASN A O 1
ATOM 2134 N N . MET A 1 260 ? 1.138 -15.069 3.040 1.00 96.44 260 MET A N 1
ATOM 2135 C CA . MET A 1 260 ? 1.817 -14.230 4.031 1.00 96.44 260 MET A CA 1
ATOM 2136 C C . MET A 1 260 ? 2.876 -15.026 4.812 1.00 96.44 260 MET A C 1
ATOM 2138 O O . MET A 1 260 ? 3.124 -14.727 5.980 1.00 96.44 260 MET A O 1
ATOM 2142 N N . MET A 1 261 ? 3.456 -16.068 4.196 1.00 95.06 261 MET A N 1
ATOM 2143 C CA . MET A 1 261 ? 4.499 -16.908 4.809 1.00 95.06 261 MET A CA 1
ATOM 2144 C C . MET A 1 261 ? 5.880 -16.733 4.178 1.00 95.06 261 MET A C 1
ATOM 2146 O O . MET A 1 261 ? 6.880 -16.923 4.864 1.00 95.06 261 MET A O 1
ATOM 2150 N N . THR A 1 262 ? 5.967 -16.403 2.884 1.00 91.94 262 THR A N 1
ATOM 2151 C CA . THR A 1 262 ? 7.263 -16.363 2.174 1.00 91.94 262 THR A CA 1
ATOM 2152 C C . THR A 1 262 ? 8.019 -15.050 2.329 1.00 91.94 262 THR A C 1
ATOM 2154 O O . THR A 1 262 ? 9.175 -14.975 1.931 1.00 91.94 262 THR A O 1
ATOM 2157 N N . CYS A 1 263 ? 7.353 -14.017 2.841 1.00 89.88 263 CYS A N 1
ATOM 2158 C CA . CYS A 1 263 ? 7.857 -12.651 2.926 1.00 89.88 263 CYS A CA 1
ATOM 2159 C C . CYS A 1 263 ? 7.605 -12.088 4.322 1.00 89.88 263 CYS A C 1
ATOM 2161 O O . CYS A 1 263 ? 6.556 -12.368 4.924 1.00 89.88 263 CYS A O 1
ATOM 2163 N N . ARG A 1 264 ? 8.525 -11.254 4.818 1.00 90.00 264 ARG A N 1
ATOM 2164 C CA . ARG A 1 264 ? 8.319 -10.546 6.086 1.00 90.00 264 ARG A CA 1
ATOM 2165 C C . ARG A 1 264 ? 7.107 -9.629 5.992 1.00 90.00 264 ARG A C 1
ATOM 2167 O O . ARG A 1 264 ? 6.873 -8.974 4.974 1.00 90.00 264 ARG A O 1
ATOM 2174 N N . ASN A 1 265 ? 6.328 -9.585 7.069 1.00 90.94 265 ASN A N 1
ATOM 2175 C CA . ASN A 1 265 ? 5.143 -8.743 7.177 1.00 90.94 265 ASN A CA 1
ATOM 2176 C C . ASN A 1 265 ? 4.789 -8.448 8.644 1.00 90.94 265 ASN A C 1
ATOM 2178 O O . ASN A 1 265 ? 5.251 -9.127 9.554 1.00 90.94 265 ASN A O 1
ATOM 2182 N N . THR A 1 266 ? 3.933 -7.446 8.873 1.00 91.25 266 THR A N 1
ATOM 2183 C CA . THR A 1 266 ? 3.559 -6.950 10.217 1.00 91.25 266 THR A CA 1
ATOM 2184 C C . THR A 1 266 ? 2.942 -8.006 11.144 1.00 91.25 266 THR A C 1
ATOM 2186 O O . THR A 1 266 ? 2.951 -7.817 12.365 1.00 91.25 266 THR A O 1
ATOM 2189 N N . TYR A 1 267 ? 2.404 -9.098 10.599 1.00 94.94 267 TYR A N 1
ATOM 2190 C CA . TYR A 1 267 ? 1.618 -10.091 11.338 1.00 94.94 267 TYR A CA 1
ATOM 2191 C C . TYR A 1 267 ? 2.310 -11.461 11.463 1.00 94.94 267 TYR A C 1
ATOM 2193 O O . TYR A 1 267 ? 1.702 -12.424 11.949 1.00 94.94 267 TYR A O 1
ATOM 2201 N N . LEU A 1 268 ? 3.585 -11.531 11.076 1.00 93.38 268 LEU A N 1
ATOM 2202 C CA . LEU A 1 268 ? 4.440 -12.712 11.141 1.00 93.38 268 LEU A CA 1
ATOM 2203 C C . LEU A 1 268 ? 5.602 -12.462 12.111 1.00 93.38 268 LEU A C 1
ATOM 2205 O O . LEU A 1 268 ? 6.233 -11.409 12.042 1.00 93.38 268 LEU A O 1
ATOM 2209 N N . GLU A 1 269 ? 5.877 -13.405 13.013 1.00 92.88 269 GLU A N 1
ATOM 2210 C CA . GLU A 1 269 ? 7.079 -13.341 13.857 1.00 92.88 269 GLU A CA 1
ATOM 2211 C C . GLU A 1 269 ? 8.328 -13.737 13.044 1.00 92.88 269 GLU A C 1
ATOM 2213 O O . GLU A 1 269 ? 8.241 -14.502 12.080 1.00 92.88 269 GLU A O 1
ATOM 2218 N N . GLU A 1 270 ? 9.515 -13.255 13.422 1.00 89.12 270 GLU A N 1
ATOM 2219 C CA . GLU A 1 270 ? 10.744 -13.535 12.654 1.00 89.12 270 GLU A CA 1
ATOM 2220 C C . GLU A 1 270 ? 11.086 -15.036 12.591 1.00 89.12 270 GLU A C 1
ATOM 2222 O O . GLU A 1 270 ? 11.571 -15.523 11.570 1.00 89.12 270 GLU A O 1
ATOM 2227 N N . ASP A 1 271 ? 10.812 -15.805 13.649 1.00 93.44 271 ASP A N 1
ATOM 2228 C CA . ASP A 1 271 ? 11.072 -17.250 13.691 1.00 93.44 271 ASP A CA 1
ATOM 2229 C C . ASP A 1 271 ? 10.002 -18.098 12.972 1.00 93.44 271 ASP A C 1
ATOM 2231 O O . ASP A 1 271 ? 10.229 -19.293 12.721 1.00 93.44 271 ASP A O 1
ATOM 2235 N N . GLU A 1 272 ? 8.880 -17.477 12.593 1.00 95.38 272 GLU A N 1
ATOM 2236 C CA . GLU A 1 272 ? 7.774 -18.056 11.824 1.00 95.38 272 GLU A CA 1
ATOM 2237 C C . GLU A 1 272 ? 7.969 -17.945 10.297 1.00 95.38 272 GLU A C 1
ATOM 2239 O O . GLU A 1 272 ? 7.261 -18.626 9.546 1.00 95.38 272 GLU A O 1
ATOM 2244 N N . LEU A 1 273 ? 8.924 -17.132 9.823 1.00 93.31 273 LEU A N 1
ATOM 2245 C CA . LEU A 1 273 ? 9.177 -16.906 8.395 1.00 93.31 273 LEU A CA 1
ATOM 2246 C C . LEU A 1 273 ? 9.401 -18.224 7.634 1.00 93.31 273 LEU A C 1
ATOM 2248 O O . LEU A 1 273 ? 10.235 -19.051 8.007 1.00 93.31 273 LEU A O 1
ATOM 2252 N N . GLY A 1 274 ? 8.628 -18.425 6.564 1.00 93.25 274 GLY A N 1
ATOM 2253 C CA . GLY A 1 274 ? 8.635 -19.641 5.746 1.00 93.25 274 GLY A CA 1
ATOM 2254 C C . GLY A 1 274 ? 7.971 -20.867 6.386 1.00 93.25 274 GLY A C 1
ATOM 2255 O O . GLY A 1 274 ? 7.916 -21.910 5.740 1.00 93.25 274 GLY A O 1
ATOM 2256 N N . LYS A 1 275 ? 7.467 -20.770 7.625 1.00 95.81 275 LYS A N 1
ATOM 2257 C CA . LYS A 1 275 ? 6.873 -21.895 8.377 1.00 95.81 275 LYS A CA 1
ATOM 2258 C C . LYS A 1 275 ? 5.391 -21.703 8.673 1.00 95.81 275 LYS A C 1
ATOM 2260 O O . LYS A 1 275 ? 4.644 -22.675 8.682 1.00 95.81 275 LYS A O 1
ATOM 2265 N N . VAL A 1 276 ? 4.973 -20.470 8.952 1.00 97.00 276 VAL A N 1
ATOM 2266 C CA . VAL A 1 276 ? 3.585 -20.132 9.288 1.00 97.00 276 VAL A CA 1
ATOM 2267 C C . VAL A 1 276 ? 3.066 -19.112 8.290 1.00 97.00 276 VAL A C 1
ATOM 2269 O O . VAL A 1 276 ? 3.738 -18.136 7.969 1.00 97.00 276 VAL A O 1
ATOM 2272 N N . ASN A 1 277 ? 1.839 -19.315 7.819 1.00 97.62 277 ASN A N 1
ATOM 2273 C CA . ASN A 1 277 ? 1.129 -18.311 7.044 1.00 97.62 277 ASN A CA 1
ATOM 2274 C C . ASN A 1 277 ? 0.385 -17.361 7.975 1.00 97.62 277 ASN A C 1
ATOM 2276 O O . ASN A 1 277 ? -0.590 -17.754 8.617 1.00 97.62 277 ASN A O 1
ATOM 2280 N N . ALA A 1 278 ? 0.836 -16.104 8.044 1.00 97.25 278 ALA A N 1
ATOM 2281 C CA . ALA A 1 278 ? 0.260 -15.128 8.963 1.00 97.25 278 ALA A CA 1
ATOM 2282 C C . ALA A 1 278 ? -1.248 -14.934 8.751 1.00 97.25 278 ALA A C 1
ATOM 2284 O O . ALA A 1 278 ? -1.968 -14.802 9.736 1.00 97.25 278 ALA A O 1
ATOM 2285 N N . TRP A 1 279 ? -1.748 -15.001 7.509 1.00 97.81 279 TRP A N 1
ATOM 2286 C CA . TRP A 1 279 ? -3.187 -14.936 7.219 1.00 97.81 279 TRP A CA 1
ATOM 2287 C C . TRP A 1 279 ? -3.978 -15.989 8.006 1.00 97.81 279 TRP A C 1
ATOM 2289 O O . TRP A 1 279 ? -5.001 -15.686 8.623 1.00 97.81 279 TRP A O 1
ATOM 2299 N N . GLU A 1 280 ? -3.458 -17.215 8.054 1.00 97.88 280 GLU A N 1
ATOM 2300 C CA . GLU A 1 280 ? -4.128 -18.383 8.630 1.00 97.88 280 GLU A CA 1
ATOM 2301 C C . GLU A 1 280 ? -4.099 -18.412 10.164 1.00 97.88 280 GLU A C 1
ATOM 2303 O O . GLU A 1 280 ? -4.796 -19.223 10.778 1.00 97.88 280 GLU A O 1
ATOM 2308 N N . LYS A 1 281 ? -3.376 -17.475 10.799 1.00 97.75 281 LYS A N 1
ATOM 2309 C CA . LYS A 1 281 ? -3.497 -17.179 12.238 1.00 97.75 281 LYS A CA 1
ATOM 2310 C C . LYS A 1 281 ? -4.836 -16.500 12.559 1.00 97.75 281 LYS A C 1
ATOM 2312 O O . LYS A 1 281 ? -5.337 -16.624 13.677 1.00 97.75 281 LYS A O 1
ATOM 2317 N N . PHE A 1 282 ? -5.417 -15.789 11.589 1.00 98.31 282 PHE A N 1
ATOM 2318 C CA . PHE A 1 282 ? -6.587 -14.925 11.773 1.00 98.31 282 PHE A CA 1
ATOM 2319 C C . PHE A 1 282 ? -7.815 -15.402 11.007 1.00 98.31 282 PHE A C 1
ATOM 2321 O O . PHE A 1 282 ? -8.919 -15.353 11.548 1.00 98.31 282 PHE A O 1
ATOM 2328 N N . PHE A 1 283 ? -7.635 -15.867 9.773 1.00 98.00 283 PHE A N 1
ATOM 2329 C CA . PHE A 1 283 ? -8.717 -16.143 8.834 1.00 98.00 283 PHE A CA 1
ATOM 2330 C C . PHE A 1 283 ? -8.526 -17.485 8.124 1.00 98.00 283 PHE A C 1
ATOM 2332 O O . PHE A 1 283 ? -7.447 -18.072 8.137 1.00 98.00 283 PHE A O 1
ATOM 2339 N N . GLU A 1 284 ? -9.579 -18.004 7.509 1.00 97.75 284 GLU A N 1
ATOM 2340 C CA . GLU A 1 284 ? -9.470 -19.131 6.577 1.00 97.75 284 GLU A CA 1
ATOM 2341 C C . GLU A 1 284 ? -9.016 -18.656 5.190 1.00 97.75 284 GLU A C 1
ATOM 2343 O O . GLU A 1 284 ? -9.229 -17.497 4.816 1.00 97.75 284 GLU A O 1
ATOM 2348 N N . GLN A 1 285 ? -8.366 -19.537 4.423 1.00 97.50 285 GLN A N 1
ATOM 2349 C CA . GLN A 1 285 ? -8.086 -19.278 3.009 1.00 97.50 285 GLN A CA 1
ATOM 2350 C C . GLN A 1 285 ? -9.409 -19.110 2.237 1.00 97.50 285 GLN A C 1
ATOM 2352 O O . GLN A 1 285 ? -10.421 -19.708 2.604 1.00 97.50 285 GLN A O 1
ATOM 2357 N N . PRO A 1 286 ? -9.438 -18.301 1.163 1.00 94.94 286 PRO A N 1
ATOM 2358 C CA . PRO A 1 286 ? -10.659 -18.071 0.392 1.00 94.94 286 PRO A CA 1
ATOM 2359 C C . PRO A 1 286 ? -11.116 -19.310 -0.399 1.00 94.94 286 PRO A C 1
ATOM 2361 O O . PRO A 1 286 ? -12.257 -19.348 -0.857 1.00 94.94 286 PRO A O 1
ATOM 2364 N N . ALA A 1 287 ? -10.239 -20.305 -0.550 1.00 94.88 287 ALA A N 1
ATOM 2365 C CA . ALA A 1 287 ? -10.502 -21.606 -1.148 1.00 94.88 287 ALA A CA 1
ATOM 2366 C C . ALA A 1 287 ? -9.992 -22.730 -0.226 1.00 94.88 287 ALA A C 1
ATOM 2368 O O . ALA A 1 287 ? -9.285 -22.477 0.744 1.00 94.88 287 ALA A O 1
ATOM 2369 N N . GLU A 1 288 ? -10.313 -23.981 -0.557 1.00 95.81 288 GLU A N 1
ATOM 2370 C CA . GLU A 1 288 ? -9.909 -25.183 0.199 1.00 95.81 288 GLU A CA 1
ATOM 2371 C C . GLU A 1 288 ? -8.402 -25.517 0.131 1.00 95.81 288 GLU A C 1
ATOM 2373 O O . GLU A 1 288 ? -7.985 -26.544 0.656 1.00 95.81 288 GLU A 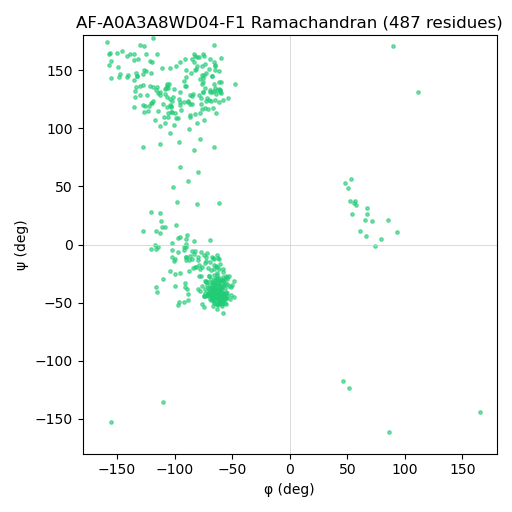O 1
ATOM 2378 N N . TYR A 1 289 ? -7.594 -24.669 -0.515 1.00 97.94 289 TYR A N 1
ATOM 2379 C CA . TYR A 1 289 ? -6.172 -24.898 -0.775 1.00 97.94 289 TYR A CA 1
ATOM 2380 C C . TYR A 1 289 ? -5.287 -23.957 0.040 1.00 97.94 289 TYR A C 1
ATOM 2382 O O . TYR A 1 289 ? -5.660 -22.824 0.355 1.00 97.94 289 TYR A O 1
ATOM 2390 N N . THR A 1 290 ? -4.080 -24.429 0.323 1.00 97.75 290 THR A N 1
ATOM 2391 C CA . THR A 1 290 ? -3.059 -23.738 1.115 1.00 97.75 290 THR A CA 1
ATOM 2392 C C . THR A 1 290 ? -1.798 -23.481 0.291 1.00 97.75 290 THR A C 1
ATOM 2394 O O . THR A 1 290 ? -1.690 -23.893 -0.865 1.00 97.75 290 THR A O 1
ATOM 2397 N N . MET A 1 291 ? -0.803 -22.814 0.880 1.00 97.56 291 MET A N 1
ATOM 2398 C CA . MET A 1 291 ? 0.490 -22.635 0.212 1.00 97.56 291 MET A CA 1
ATOM 2399 C C . MET A 1 291 ? 1.259 -23.944 0.003 1.00 97.56 291 MET A C 1
ATOM 2401 O O . MET A 1 291 ? 1.997 -24.044 -0.975 1.00 97.56 291 MET A O 1
ATOM 2405 N N . ASP A 1 292 ? 1.038 -24.965 0.834 1.00 97.12 292 ASP A N 1
ATOM 2406 C CA . ASP A 1 292 ? 1.633 -26.292 0.628 1.00 97.12 292 ASP A CA 1
ATOM 2407 C C . ASP A 1 292 ? 1.159 -26.937 -0.684 1.00 97.12 292 ASP A C 1
ATOM 2409 O O . ASP A 1 292 ? 1.911 -27.687 -1.310 1.00 97.12 292 ASP A O 1
ATOM 2413 N N . ASP A 1 293 ? -0.069 -26.633 -1.116 1.00 98.25 293 ASP A N 1
ATOM 2414 C CA . ASP A 1 293 ? -0.603 -27.058 -2.412 1.00 98.25 293 ASP A CA 1
ATOM 2415 C C . ASP A 1 293 ? 0.013 -26.243 -3.549 1.00 98.25 293 ASP A C 1
ATOM 2417 O O . ASP A 1 293 ? 0.453 -26.800 -4.557 1.00 98.25 293 ASP A O 1
ATOM 2421 N N . VAL A 1 294 ? 0.104 -24.920 -3.367 1.00 98.06 294 VAL A N 1
ATOM 2422 C CA . VAL A 1 294 ? 0.685 -24.002 -4.356 1.00 98.06 294 VAL A CA 1
ATOM 2423 C C . VAL A 1 294 ? 2.140 -24.366 -4.652 1.00 98.06 294 VAL A C 1
ATOM 2425 O O . VAL A 1 294 ? 2.511 -24.427 -5.822 1.00 98.06 294 VAL A O 1
ATOM 2428 N N . PHE A 1 295 ? 2.954 -24.688 -3.642 1.00 9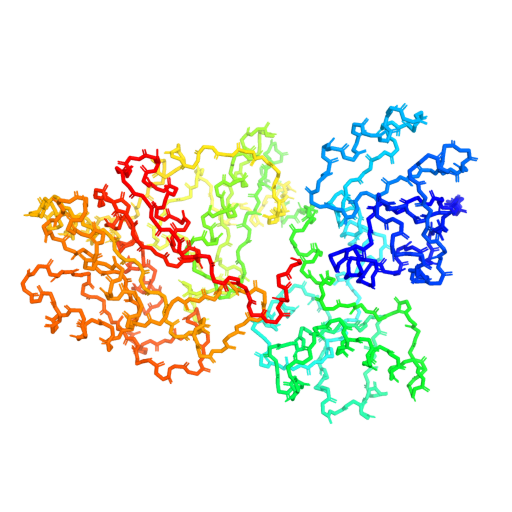7.31 295 PHE A N 1
ATOM 2429 C CA . PHE A 1 295 ? 4.360 -25.073 -3.835 1.00 97.31 295 PHE A CA 1
ATOM 2430 C C . PHE A 1 295 ? 4.562 -26.397 -4.583 1.00 97.31 295 PHE A C 1
ATOM 2432 O O . PHE A 1 295 ? 5.674 -26.679 -5.021 1.00 97.31 295 PHE A O 1
ATOM 2439 N N . LYS A 1 296 ? 3.512 -27.201 -4.763 1.00 98.19 296 LYS A N 1
ATOM 2440 C CA . LYS A 1 296 ? 3.550 -28.431 -5.572 1.00 98.19 296 LYS A CA 1
ATOM 2441 C C . LYS A 1 296 ? 2.905 -28.242 -6.943 1.00 98.19 296 LYS A C 1
ATOM 2443 O O . LYS A 1 296 ? 3.029 -29.114 -7.802 1.00 98.19 296 LYS A O 1
ATOM 2448 N N . ALA A 1 297 ? 2.212 -27.125 -7.153 1.00 98.44 297 ALA A N 1
ATOM 2449 C CA . ALA A 1 297 ? 1.370 -26.912 -8.313 1.00 98.44 297 ALA A CA 1
ATOM 2450 C C . ALA A 1 297 ? 2.164 -26.597 -9.587 1.00 98.44 297 ALA A C 1
ATOM 2452 O O . ALA A 1 297 ? 3.174 -25.881 -9.576 1.00 98.44 297 ALA A O 1
ATOM 2453 N N . LYS A 1 298 ? 1.625 -27.084 -10.706 1.00 98.19 298 LYS A N 1
ATOM 2454 C CA . LYS A 1 298 ? 2.148 -26.845 -12.051 1.00 98.19 298 LYS A CA 1
ATOM 2455 C C . LYS A 1 298 ? 1.863 -25.446 -12.583 1.00 98.19 298 LYS A C 1
ATOM 2457 O O . LYS A 1 298 ? 2.735 -24.820 -13.172 1.00 98.19 298 LYS A O 1
ATOM 2462 N N . ASN A 1 299 ? 0.636 -24.953 -12.409 1.00 98.19 299 ASN A N 1
ATOM 2463 C CA . ASN A 1 299 ? 0.235 -23.658 -12.958 1.00 98.19 299 ASN A CA 1
ATOM 2464 C C . ASN A 1 299 ? -0.017 -22.666 -11.821 1.00 98.19 299 ASN A C 1
ATOM 2466 O O . ASN A 1 299 ? -1.080 -22.682 -11.192 1.00 98.19 299 ASN A O 1
ATOM 2470 N N . VAL A 1 300 ? 0.948 -21.782 -11.581 1.00 98.06 300 VAL A N 1
ATOM 2471 C CA . VAL A 1 300 ? 0.837 -20.707 -10.591 1.00 98.06 300 VAL A CA 1
ATOM 2472 C C . VAL A 1 300 ? 0.967 -19.362 -11.290 1.00 98.06 300 VAL A C 1
ATOM 2474 O O . VAL A 1 300 ? 1.827 -19.156 -12.144 1.00 98.06 300 VAL A O 1
ATOM 2477 N N . ILE A 1 301 ? 0.098 -18.429 -10.930 1.00 96.06 301 ILE A N 1
ATOM 2478 C CA . ILE A 1 301 ? 0.199 -17.026 -11.304 1.00 96.06 301 ILE A CA 1
ATOM 2479 C C . ILE A 1 301 ? 0.441 -16.255 -10.016 1.00 96.06 301 ILE A C 1
ATOM 2481 O O . ILE A 1 301 ? -0.423 -16.215 -9.143 1.00 96.06 301 ILE A O 1
ATOM 2485 N N . LEU A 1 302 ? 1.605 -15.630 -9.890 1.00 92.81 302 LEU A N 1
ATOM 2486 C CA . LEU A 1 302 ? 1.826 -14.645 -8.845 1.00 92.81 302 LEU A CA 1
ATOM 2487 C C . LEU A 1 302 ? 1.060 -13.371 -9.203 1.00 92.81 302 LEU A C 1
ATOM 2489 O O . LEU A 1 302 ? 1.250 -12.811 -10.287 1.00 92.81 302 LEU A O 1
ATOM 2493 N N . ALA A 1 303 ? 0.197 -12.940 -8.291 1.00 92.31 303 ALA A N 1
ATOM 2494 C CA . ALA A 1 303 ? -0.700 -11.815 -8.481 1.00 92.31 303 ALA A CA 1
ATOM 2495 C C . ALA A 1 303 ? 0.029 -10.467 -8.572 1.00 92.31 303 ALA A C 1
ATOM 2497 O O . ALA A 1 303 ? 0.985 -10.208 -7.841 1.00 92.31 303 ALA A O 1
ATOM 2498 N N . SER A 1 304 ? -0.508 -9.569 -9.402 1.00 88.25 304 SER A N 1
ATOM 2499 C CA . SER A 1 304 ? -0.211 -8.139 -9.321 1.00 88.25 304 SER A CA 1
ATOM 2500 C C . SER A 1 304 ? -0.935 -7.511 -8.122 1.00 88.25 304 SER A C 1
ATOM 2502 O O . SER A 1 304 ? -2.071 -7.872 -7.800 1.00 88.25 304 SER A O 1
ATOM 2504 N N . LEU A 1 305 ? -0.320 -6.520 -7.473 1.00 82.56 305 LEU A N 1
ATOM 2505 C CA . LEU A 1 305 ? -0.996 -5.762 -6.409 1.00 82.56 305 LEU A CA 1
ATOM 2506 C C . LEU A 1 305 ? -2.056 -4.805 -6.961 1.00 82.56 305 LEU A C 1
ATOM 2508 O O . LEU A 1 305 ? -3.054 -4.527 -6.300 1.00 82.56 305 LEU A O 1
ATOM 2512 N N . GLN A 1 306 ? -1.825 -4.282 -8.165 1.00 77.00 306 GLN A N 1
ATOM 2513 C CA . GLN A 1 306 ? -2.756 -3.412 -8.864 1.00 77.00 306 GLN A CA 1
ATOM 2514 C C . GLN A 1 306 ? -3.723 -4.253 -9.687 1.00 77.00 306 GLN A C 1
ATOM 2516 O O . GLN A 1 306 ? -3.331 -5.033 -10.560 1.00 77.00 306 GLN A O 1
ATOM 2521 N N . LYS A 1 307 ? -5.000 -4.050 -9.396 1.00 78.88 307 LYS A N 1
ATOM 2522 C CA . LYS A 1 307 ? -6.154 -4.583 -10.111 1.00 78.88 307 LYS A CA 1
ATOM 2523 C C . LYS A 1 307 ? -7.032 -3.402 -10.503 1.00 78.88 307 LYS A C 1
ATOM 2525 O O . LYS A 1 307 ? -6.989 -2.375 -9.833 1.00 78.88 307 LYS A O 1
ATOM 2530 N N . GLU A 1 308 ? -7.746 -3.483 -11.616 1.00 66.31 308 GLU A N 1
ATOM 2531 C CA . GLU A 1 308 ? -8.656 -2.411 -12.075 1.00 66.31 308 GLU A CA 1
ATOM 2532 C C . GLU A 1 308 ? -10.109 -2.730 -11.733 1.00 66.31 308 GLU A C 1
ATOM 2534 O O . GLU A 1 308 ? -10.964 -1.850 -11.712 1.00 66.31 308 GLU A O 1
ATOM 2539 N N . GLU A 1 309 ? -10.369 -3.978 -11.369 1.00 68.12 309 GLU A N 1
ATOM 2540 C CA . GLU A 1 309 ? -11.675 -4.509 -11.055 1.00 68.12 309 GLU A CA 1
ATOM 2541 C C . GLU A 1 309 ? -12.313 -3.707 -9.914 1.00 68.12 309 GLU A C 1
ATOM 2543 O O . GLU A 1 309 ? -11.735 -3.536 -8.829 1.00 68.12 309 GLU A O 1
ATOM 2548 N N . VAL A 1 310 ? -13.515 -3.199 -10.193 1.00 63.69 310 VAL A N 1
ATOM 2549 C CA . VAL A 1 310 ? -14.391 -2.558 -9.215 1.00 63.69 310 VAL A CA 1
ATOM 2550 C C . VAL A 1 310 ? -15.017 -3.667 -8.380 1.00 63.69 310 VAL A C 1
ATOM 2552 O O . VAL A 1 310 ? -15.726 -4.530 -8.899 1.00 63.69 310 VAL A O 1
ATOM 2555 N N . TYR A 1 311 ? -14.715 -3.660 -7.086 1.00 67.19 311 TYR A N 1
ATOM 2556 C CA . TYR A 1 311 ? -15.109 -4.711 -6.163 1.00 67.19 311 TYR A CA 1
ATOM 2557 C C . TYR A 1 311 ? -16.128 -4.198 -5.143 1.00 67.19 311 TYR A C 1
ATOM 2559 O O . TYR A 1 311 ? -15.898 -3.174 -4.501 1.00 67.19 311 TYR A O 1
ATOM 2567 N N . ASP A 1 312 ? -17.233 -4.928 -4.949 1.00 71.31 312 ASP A N 1
ATOM 2568 C CA . ASP A 1 312 ? -18.134 -4.674 -3.822 1.00 71.31 312 ASP A CA 1
ATOM 2569 C C . ASP A 1 312 ? -17.529 -5.262 -2.543 1.00 71.31 312 ASP A C 1
ATOM 2571 O O . ASP A 1 312 ? -17.755 -6.425 -2.188 1.00 71.31 312 ASP A O 1
ATOM 2575 N N . SER A 1 313 ? -16.761 -4.425 -1.848 1.00 70.12 313 SER A N 1
ATOM 2576 C CA . SER A 1 313 ? -16.077 -4.731 -0.590 1.00 70.12 313 SER A CA 1
ATOM 2577 C C . SER A 1 313 ? -16.990 -5.398 0.453 1.00 70.12 313 SER A C 1
ATOM 2579 O O . SER A 1 313 ? -16.565 -6.306 1.172 1.00 70.12 313 SER A O 1
ATOM 2581 N N . ARG A 1 314 ? -18.291 -5.082 0.456 1.00 69.69 314 ARG A N 1
ATOM 2582 C CA . ARG A 1 314 ? -19.289 -5.642 1.388 1.00 69.69 314 ARG A CA 1
ATOM 2583 C C . ARG A 1 314 ? -19.505 -7.138 1.207 1.00 69.69 314 ARG A C 1
ATOM 2585 O O . ARG A 1 314 ? -19.907 -7.827 2.149 1.00 69.69 314 ARG A O 1
ATOM 2592 N N . VAL A 1 315 ? -19.344 -7.652 -0.010 1.00 74.19 315 VAL A N 1
ATOM 2593 C CA . VAL A 1 315 ? -19.503 -9.087 -0.287 1.00 74.19 315 VAL A CA 1
ATOM 2594 C C . VAL A 1 315 ? -18.304 -9.857 0.261 1.00 74.19 315 VAL A C 1
ATOM 2596 O O . VAL A 1 315 ? -18.490 -10.926 0.838 1.00 74.19 315 VAL A O 1
ATOM 2599 N N . PHE A 1 316 ? -17.100 -9.296 0.156 1.00 83.44 316 PHE A N 1
ATOM 2600 C CA . PHE A 1 316 ? -15.876 -9.920 0.658 1.00 83.44 316 PHE A CA 1
ATOM 2601 C C . PHE A 1 316 ? -15.879 -10.022 2.170 1.00 83.44 316 PHE A C 1
ATOM 2603 O O . PHE A 1 316 ? -15.730 -11.120 2.699 1.00 83.44 316 PHE A O 1
ATOM 2610 N N . TYR A 1 317 ? -16.118 -8.911 2.872 1.00 82.94 317 TYR A N 1
ATOM 2611 C CA . TYR A 1 317 ? -16.054 -8.907 4.335 1.00 82.94 317 TYR A CA 1
ATOM 2612 C C . TYR A 1 317 ? -17.102 -9.819 4.982 1.00 82.94 317 TYR A C 1
ATOM 2614 O O . TYR A 1 317 ? -16.875 -10.328 6.073 1.00 82.94 317 TYR A O 1
ATOM 2622 N N . ARG A 1 318 ? -18.218 -10.101 4.293 1.00 79.69 318 ARG A N 1
ATOM 2623 C CA . ARG A 1 318 ? -19.210 -11.102 4.728 1.00 79.69 318 ARG A CA 1
ATOM 2624 C C . ARG A 1 318 ? -18.783 -12.553 4.505 1.00 79.69 318 ARG A C 1
ATOM 2626 O O . ARG A 1 318 ? -19.378 -13.442 5.105 1.00 79.69 318 ARG A O 1
ATOM 2633 N N . ARG A 1 319 ? -17.808 -12.796 3.629 1.00 86.00 319 ARG A N 1
ATOM 2634 C CA . ARG A 1 319 ? -17.276 -14.128 3.304 1.00 86.00 319 ARG A CA 1
ATOM 2635 C C . ARG A 1 319 ? -15.973 -14.447 4.030 1.00 86.00 319 ARG A C 1
ATOM 2637 O O . ARG A 1 319 ? -15.565 -15.601 4.017 1.00 86.00 319 ARG A O 1
ATOM 2644 N N . ILE A 1 320 ? -15.329 -13.459 4.651 1.00 91.25 320 ILE A N 1
ATOM 2645 C CA . ILE A 1 320 ? -14.166 -13.707 5.503 1.00 91.25 320 ILE A CA 1
ATOM 2646 C C . ILE A 1 320 ? -14.605 -14.529 6.714 1.00 91.25 320 ILE A C 1
ATOM 2648 O O . ILE A 1 320 ? -15.483 -14.118 7.475 1.00 91.25 320 ILE A O 1
ATOM 2652 N N . VAL A 1 321 ? -13.955 -15.674 6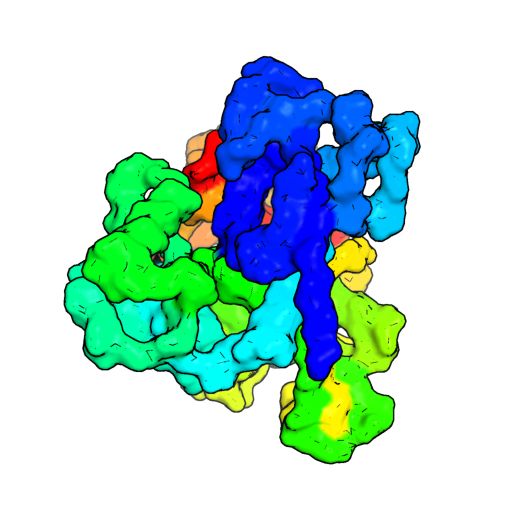.905 1.00 95.56 321 VAL A N 1
ATOM 2653 C CA . VAL A 1 321 ? -14.172 -16.552 8.055 1.00 95.56 321 VAL A CA 1
ATOM 2654 C C . VAL A 1 321 ? -13.015 -16.368 9.027 1.00 95.56 321 VAL A C 1
ATOM 2656 O O . VAL A 1 321 ? -11.863 -16.608 8.676 1.00 95.56 321 VAL A O 1
ATOM 2659 N N . MET A 1 322 ? -13.313 -15.913 10.245 1.00 97.81 322 MET A N 1
ATOM 2660 C CA . MET A 1 322 ? -12.321 -15.790 11.315 1.00 97.81 322 MET A CA 1
ATOM 2661 C C . MET A 1 322 ? -11.992 -17.161 11.906 1.00 97.81 322 MET A C 1
ATOM 2663 O O . MET A 1 322 ? -12.885 -17.962 12.183 1.00 97.81 322 MET A O 1
ATOM 2667 N N . LYS A 1 323 ? -10.714 -17.400 12.201 1.00 98.12 323 LYS A N 1
ATOM 2668 C CA . LYS A 1 323 ? -10.282 -18.549 13.000 1.00 98.12 323 LYS A CA 1
ATOM 2669 C C . LYS A 1 323 ? -10.825 -18.442 14.433 1.00 98.12 323 LYS A C 1
ATOM 2671 O O . LYS A 1 323 ? -11.010 -17.327 14.932 1.00 98.12 323 LYS A O 1
ATOM 2676 N N . PRO A 1 324 ? -11.022 -19.573 15.142 1.00 98.31 324 PRO A N 1
ATOM 2677 C CA . PRO A 1 324 ? -11.709 -19.598 16.437 1.00 98.31 324 PRO A CA 1
ATOM 2678 C C . PRO A 1 324 ? -11.184 -18.597 17.472 1.00 98.31 324 PRO A C 1
ATOM 2680 O O . PRO A 1 324 ? -11.980 -17.900 18.095 1.00 98.31 324 PRO A O 1
ATOM 2683 N N . ARG A 1 325 ? -9.856 -18.461 17.608 1.00 97.81 325 ARG A N 1
ATOM 2684 C CA . ARG A 1 325 ? -9.236 -17.536 18.574 1.00 97.81 325 ARG A CA 1
ATOM 2685 C C . ARG A 1 325 ? -9.604 -16.076 18.295 1.00 97.81 325 ARG A C 1
ATOM 2687 O O . ARG A 1 325 ? -10.013 -15.362 19.207 1.00 97.81 325 ARG A O 1
ATOM 2694 N N . LEU A 1 326 ? -9.501 -15.636 17.037 1.00 98.38 326 LEU A N 1
ATOM 2695 C CA . LEU A 1 326 ? -9.900 -14.281 16.649 1.00 98.38 326 LEU A CA 1
ATOM 2696 C C . LEU A 1 326 ? -11.414 -14.091 16.805 1.00 98.38 326 LEU A C 1
ATOM 2698 O O . LEU A 1 326 ? -11.854 -13.072 17.333 1.00 98.38 326 LEU A O 1
ATOM 2702 N N . GLN A 1 327 ? -12.205 -15.083 16.390 1.00 98.25 327 GLN A N 1
ATOM 2703 C CA . GLN A 1 327 ? -13.664 -15.047 16.475 1.00 98.25 327 GLN A CA 1
ATOM 2704 C C . GLN A 1 327 ? -14.158 -14.904 17.923 1.00 98.25 327 GLN A C 1
ATOM 2706 O O . GLN A 1 327 ? -15.115 -14.167 18.174 1.00 98.25 327 GLN A O 1
ATOM 2711 N N . GLU A 1 328 ? -13.515 -15.577 18.879 1.00 98.25 328 GLU A N 1
ATOM 2712 C CA . GLU A 1 328 ? -13.826 -15.473 20.306 1.00 98.25 328 GLU A CA 1
ATOM 2713 C C . GLU A 1 328 ? -13.522 -14.072 20.852 1.00 98.25 328 GLU A C 1
ATOM 2715 O O . GLU A 1 328 ? -14.401 -13.443 21.451 1.00 98.25 328 GLU A O 1
ATOM 2720 N N . MET A 1 329 ? -12.319 -13.546 20.590 1.00 98.00 329 MET A N 1
ATOM 2721 C CA . MET A 1 329 ? -11.932 -12.185 20.987 1.00 98.00 329 MET A CA 1
ATOM 2722 C C . MET A 1 329 ? -12.890 -11.142 20.399 1.00 98.00 329 MET A C 1
ATOM 2724 O O . MET A 1 329 ? -13.389 -10.264 21.110 1.00 98.00 329 MET A O 1
ATOM 2728 N N . PHE A 1 330 ? -13.205 -11.289 19.111 1.00 97.75 330 PHE A N 1
ATOM 2729 C CA . PHE A 1 330 ? -14.150 -10.447 18.394 1.00 97.75 330 PHE A CA 1
ATOM 2730 C C . PHE A 1 330 ? -15.540 -10.476 19.034 1.00 97.75 330 PHE A C 1
ATOM 2732 O O . PHE A 1 330 ? -16.087 -9.428 19.374 1.00 97.75 330 PHE A O 1
ATOM 2739 N N . ASN A 1 331 ? -16.105 -11.665 19.256 1.00 97.56 331 ASN A N 1
ATOM 2740 C CA . ASN A 1 331 ? -17.436 -11.818 19.845 1.00 97.56 331 ASN A CA 1
ATOM 2741 C C . ASN A 1 331 ? -17.501 -11.254 21.268 1.00 97.56 331 ASN A C 1
ATOM 2743 O O . ASN A 1 331 ? -18.474 -10.580 21.624 1.00 97.56 331 ASN A O 1
ATOM 2747 N N . SER A 1 332 ? -16.458 -11.493 22.066 1.00 97.19 332 SER A N 1
ATOM 2748 C CA . SER A 1 332 ? -16.334 -10.969 23.427 1.00 97.19 332 SER A CA 1
ATOM 2749 C C . SER A 1 332 ? -16.388 -9.441 23.446 1.00 97.19 332 SER A C 1
ATOM 2751 O O . SER A 1 332 ? -17.151 -8.855 24.222 1.00 97.19 332 SER A O 1
ATOM 2753 N N . TYR A 1 333 ? -15.648 -8.780 22.552 1.00 97.69 333 TYR A N 1
ATOM 2754 C CA . TYR A 1 333 ? -15.652 -7.323 22.479 1.00 97.69 333 TYR A CA 1
ATOM 2755 C C . TYR A 1 333 ? -16.941 -6.760 21.871 1.00 97.69 333 TYR A C 1
ATOM 2757 O O . TYR A 1 333 ? -17.535 -5.839 22.433 1.00 97.69 333 TYR A O 1
ATOM 2765 N N . MET A 1 334 ? -17.439 -7.348 20.781 1.00 96.75 334 MET A N 1
ATOM 2766 C CA . MET A 1 334 ? -18.676 -6.905 20.127 1.00 96.75 334 MET A CA 1
ATOM 2767 C C . MET A 1 334 ? -19.892 -6.988 21.054 1.00 96.75 334 MET A C 1
ATOM 2769 O O . MET A 1 334 ? -20.795 -6.160 20.953 1.00 96.75 334 MET A O 1
ATOM 2773 N N . LYS A 1 335 ? -19.921 -7.940 21.996 1.00 96.06 335 LYS A N 1
ATOM 2774 C CA . LYS A 1 335 ? -20.965 -7.998 23.029 1.00 96.06 335 LYS A CA 1
ATOM 2775 C C . LYS A 1 335 ? -20.955 -6.764 23.936 1.00 96.06 335 LYS A C 1
ATOM 2777 O O . LYS A 1 335 ? -22.024 -6.276 24.281 1.00 96.06 335 LYS A O 1
ATOM 2782 N N . LYS A 1 336 ? -19.771 -6.266 24.309 1.00 93.88 336 LYS A N 1
ATOM 2783 C CA . LYS A 1 336 ? -19.615 -5.049 25.124 1.00 93.88 336 LYS A CA 1
ATOM 2784 C C . LYS A 1 336 ? -19.958 -3.800 24.315 1.00 93.88 336 LYS A C 1
ATOM 2786 O O . LYS A 1 336 ? -20.693 -2.955 24.802 1.00 93.88 336 LYS A O 1
ATOM 2791 N N . PHE A 1 337 ? -19.492 -3.731 23.067 1.00 95.06 337 PHE A N 1
ATOM 2792 C CA . PHE A 1 337 ? -19.767 -2.611 22.163 1.00 95.06 337 PHE A CA 1
ATOM 2793 C C . PHE A 1 337 ? -21.274 -2.359 21.984 1.00 95.06 337 PHE A C 1
ATOM 2795 O O . PHE A 1 337 ? -21.715 -1.218 22.033 1.00 95.06 337 PHE A O 1
ATOM 2802 N N . LYS A 1 338 ? -22.081 -3.423 21.859 1.00 92.94 338 LYS A N 1
ATOM 2803 C CA . LYS A 1 338 ? -23.548 -3.338 21.711 1.00 92.94 338 LYS A CA 1
ATOM 2804 C C . LYS A 1 338 ? -24.290 -2.700 22.891 1.00 92.94 338 LYS A C 1
ATOM 2806 O O . LYS A 1 338 ? -25.480 -2.449 22.763 1.00 92.94 338 LYS A O 1
ATOM 2811 N N . ALA A 1 339 ? -23.635 -2.484 24.032 1.00 91.00 339 ALA A N 1
ATOM 2812 C CA . ALA A 1 339 ? -24.235 -1.766 25.155 1.00 91.00 339 ALA A CA 1
ATOM 2813 C C . ALA A 1 339 ? -24.321 -0.246 24.914 1.00 91.00 339 ALA A C 1
ATOM 2815 O O . ALA A 1 339 ? -24.941 0.455 25.708 1.00 91.00 339 ALA A O 1
ATOM 2816 N N . HIS A 1 340 ? -23.695 0.254 23.846 1.00 91.62 340 HIS A N 1
ATOM 2817 C CA . HIS A 1 340 ? -23.691 1.662 23.475 1.00 91.62 340 HIS A CA 1
ATOM 2818 C C . HIS A 1 340 ? -24.591 1.895 22.258 1.00 91.62 340 HIS A C 1
ATOM 2820 O O . HIS A 1 340 ? -24.561 1.132 21.294 1.00 91.62 340 HIS A O 1
ATOM 2826 N N . GLU A 1 341 ? -25.354 2.983 22.290 1.00 92.44 341 GLU A N 1
ATOM 2827 C CA . GLU A 1 341 ? -26.214 3.436 21.194 1.00 92.44 341 GLU A CA 1
ATOM 2828 C C . GLU A 1 341 ? -25.811 4.855 20.771 1.00 92.44 341 GLU A C 1
ATOM 2830 O O . GLU A 1 341 ? -25.216 5.594 21.564 1.00 92.44 341 GLU A O 1
ATOM 2835 N N . ARG A 1 342 ? -26.151 5.258 19.539 1.00 96.31 342 ARG A N 1
ATOM 2836 C CA . ARG A 1 342 ? -25.873 6.607 19.005 1.00 96.31 342 ARG A CA 1
ATOM 2837 C C . ARG A 1 342 ? -24.394 6.969 19.148 1.00 96.31 342 ARG A C 1
ATOM 2839 O O . ARG A 1 342 ? -24.030 7.952 19.803 1.00 96.31 342 ARG A O 1
ATOM 2846 N N . VAL A 1 343 ? -23.553 6.116 18.582 1.00 98.44 343 VAL A N 1
ATOM 2847 C CA . VAL A 1 343 ? -22.102 6.116 18.722 1.00 98.44 343 VAL A CA 1
ATOM 2848 C C . VAL A 1 343 ? -21.457 6.868 17.561 1.00 98.44 343 VAL A C 1
ATOM 2850 O O . VAL A 1 343 ? -21.569 6.474 16.399 1.00 98.44 343 VAL A O 1
ATOM 2853 N N . LEU A 1 344 ? -20.714 7.922 17.885 1.00 98.75 344 LEU A N 1
ATOM 2854 C CA . LEU A 1 344 ? -19.781 8.574 16.977 1.00 98.75 344 LEU A CA 1
ATOM 2855 C C . LEU A 1 344 ? -18.458 7.805 16.958 1.00 98.75 344 LEU A C 1
ATOM 2857 O O . LEU A 1 344 ? -17.720 7.800 17.943 1.00 98.75 344 LEU A O 1
ATOM 2861 N N . GLY A 1 345 ? -18.146 7.174 15.834 1.00 98.69 345 GLY A N 1
ATOM 2862 C CA . GLY A 1 345 ? -16.841 6.581 15.591 1.00 98.69 345 GLY A CA 1
ATOM 2863 C C . GLY A 1 345 ? -15.807 7.658 15.285 1.00 98.69 345 GLY A C 1
ATOM 2864 O O . GLY A 1 345 ? -16.037 8.516 14.433 1.00 98.69 345 GLY A O 1
ATOM 2865 N N . VAL A 1 346 ? -14.659 7.608 15.955 1.00 98.69 346 VAL A N 1
ATOM 2866 C CA . VAL A 1 346 ? -13.547 8.536 15.732 1.00 98.69 346 VAL A CA 1
ATOM 2867 C C . VAL A 1 346 ? -12.276 7.743 15.480 1.00 98.69 346 VAL A C 1
ATOM 2869 O O . VAL A 1 346 ? -11.847 6.998 16.356 1.00 98.69 346 VAL A O 1
ATOM 2872 N N . LEU A 1 347 ? -11.653 7.919 14.313 1.00 97.88 347 LEU A N 1
ATOM 2873 C CA . LEU A 1 347 ? -10.310 7.403 14.042 1.00 97.88 347 LEU A CA 1
ATOM 2874 C C . LEU A 1 347 ? -9.307 8.552 14.063 1.00 97.88 347 LEU A C 1
ATOM 2876 O O . LEU A 1 347 ? -9.276 9.387 13.156 1.00 97.88 347 LEU A O 1
ATOM 2880 N N . TYR A 1 348 ? -8.472 8.564 15.096 1.00 95.56 348 TYR A N 1
ATOM 2881 C CA . TYR A 1 348 ? -7.337 9.467 15.207 1.00 95.56 348 TYR A CA 1
ATOM 2882 C C . TYR A 1 348 ? -6.055 8.696 14.897 1.00 95.56 348 TYR A C 1
ATOM 2884 O O . TYR A 1 348 ? -5.685 7.779 15.627 1.00 95.56 348 TYR A O 1
ATOM 2892 N N . ARG A 1 349 ? -5.404 9.066 13.791 1.00 89.06 349 ARG A N 1
ATOM 2893 C CA . ARG A 1 349 ? -4.113 8.524 13.369 1.00 89.06 349 ARG A CA 1
ATOM 2894 C C . ARG A 1 349 ? -3.016 9.510 13.761 1.00 89.06 349 ARG A C 1
ATOM 2896 O O . ARG A 1 349 ? -2.969 10.609 13.213 1.00 89.06 349 ARG A O 1
ATOM 2903 N N . GLY A 1 350 ? -2.160 9.117 14.694 1.00 82.12 350 GLY A N 1
ATOM 2904 C CA . GLY A 1 350 ? -0.981 9.867 15.118 1.00 82.12 350 GLY A CA 1
ATOM 2905 C C . GLY A 1 350 ? 0.304 9.170 14.671 1.00 82.12 350 GLY A C 1
ATOM 2906 O O . GLY A 1 350 ? 0.406 8.727 13.527 1.00 82.12 350 GLY A O 1
ATOM 2907 N N . THR A 1 351 ? 1.279 9.085 15.582 1.00 82.00 351 THR A N 1
ATOM 2908 C CA . THR A 1 351 ? 2.556 8.360 15.423 1.00 82.00 351 THR A CA 1
ATOM 2909 C C . THR A 1 351 ? 3.260 8.621 14.087 1.00 82.00 351 THR A C 1
ATOM 2911 O O . THR A 1 351 ? 3.630 9.756 13.801 1.00 82.00 351 THR A O 1
ATOM 2914 N N . ASP A 1 352 ? 3.445 7.595 13.259 1.00 74.00 352 ASP A N 1
ATOM 2915 C CA . ASP A 1 352 ? 4.248 7.627 12.041 1.00 74.00 352 ASP A CA 1
ATOM 2916 C C . ASP A 1 352 ? 3.788 8.693 11.040 1.00 74.00 352 ASP A C 1
ATOM 2918 O O . ASP A 1 352 ? 4.610 9.437 10.508 1.00 74.00 352 ASP A O 1
ATOM 2922 N N . TYR A 1 353 ? 2.481 8.852 10.832 1.00 74.12 353 TYR A N 1
ATOM 2923 C CA . TYR A 1 353 ? 1.963 9.873 9.918 1.00 74.12 353 TYR A CA 1
ATOM 2924 C C . TYR A 1 353 ? 2.237 11.292 10.431 1.00 74.12 353 TYR A C 1
ATOM 2926 O O . TYR A 1 353 ? 2.573 12.168 9.636 1.00 74.12 353 TYR A O 1
ATOM 2934 N N . ALA A 1 354 ? 2.111 11.524 11.740 1.00 76.62 354 ALA A N 1
ATOM 2935 C CA . ALA A 1 354 ? 2.295 12.845 12.343 1.00 76.62 354 ALA A CA 1
ATOM 2936 C C . ALA A 1 354 ? 3.780 13.209 12.539 1.00 76.62 354 ALA A C 1
ATOM 2938 O O . ALA A 1 354 ? 4.172 14.359 12.311 1.00 76.62 354 ALA A O 1
ATOM 2939 N N . ASN A 1 355 ? 4.598 12.226 12.922 1.00 77.00 355 ASN A N 1
ATOM 2940 C CA . ASN A 1 355 ? 5.992 12.412 13.317 1.00 77.00 355 ASN A CA 1
ATOM 2941 C C . ASN A 1 355 ? 6.948 12.264 12.140 1.00 77.00 355 ASN A C 1
ATOM 2943 O O . ASN A 1 355 ? 7.781 13.141 11.920 1.00 77.00 355 ASN A O 1
ATOM 2947 N N . LEU A 1 356 ? 6.809 11.180 11.369 1.00 74.62 356 LEU A N 1
ATOM 2948 C CA . LEU A 1 356 ? 7.699 10.885 10.242 1.00 74.62 356 LEU A CA 1
ATOM 2949 C C . LEU A 1 356 ? 7.280 11.617 8.971 1.00 74.62 356 LEU A C 1
ATOM 2951 O O . LEU A 1 356 ? 8.101 11.793 8.077 1.00 74.62 356 LEU A O 1
ATOM 2955 N N . LYS A 1 357 ? 6.014 12.053 8.898 1.00 82.31 357 LYS A N 1
ATOM 2956 C CA . LYS A 1 357 ? 5.454 12.830 7.782 1.00 82.31 357 LYS A CA 1
ATOM 2957 C C . LYS A 1 357 ? 5.792 12.213 6.419 1.00 82.31 357 LYS A C 1
ATOM 2959 O O . LYS A 1 357 ? 6.335 12.906 5.552 1.00 82.31 357 LYS A O 1
ATOM 2964 N N . PRO A 1 358 ? 5.496 10.916 6.219 1.00 76.88 358 PRO A N 1
ATOM 2965 C CA . PRO A 1 358 ? 5.973 10.198 5.054 1.00 76.88 358 PRO A CA 1
ATOM 2966 C C . PRO A 1 358 ? 5.448 10.850 3.772 1.00 76.88 358 PRO A C 1
ATOM 2968 O O . PRO A 1 358 ? 4.258 11.150 3.634 1.00 76.88 358 PRO A O 1
ATOM 2971 N N . TYR A 1 359 ? 6.351 11.079 2.824 1.00 76.38 359 TYR A N 1
ATOM 2972 C CA . TYR A 1 359 ? 6.074 11.716 1.544 1.00 76.38 359 TYR A CA 1
ATOM 2973 C C . TYR A 1 359 ? 4.828 11.116 0.874 1.00 76.38 359 TYR A C 1
ATOM 2975 O O . TYR A 1 359 ? 4.618 9.900 0.879 1.00 76.38 359 TYR A O 1
ATOM 2983 N N . ASN A 1 360 ? 3.982 11.975 0.297 1.00 77.56 360 ASN A N 1
ATOM 2984 C CA . ASN A 1 360 ? 2.741 11.617 -0.400 1.00 77.56 360 ASN A CA 1
ATOM 2985 C C . ASN A 1 360 ? 1.675 10.891 0.460 1.00 77.56 360 ASN A C 1
ATOM 2987 O O . ASN A 1 360 ? 0.672 10.412 -0.080 1.00 77.56 360 ASN A O 1
ATOM 2991 N N . HIS A 1 361 ? 1.828 10.852 1.786 1.00 84.06 361 HIS A N 1
ATOM 2992 C CA . HIS A 1 361 ? 0.778 10.380 2.692 1.00 84.06 361 HIS A CA 1
ATOM 2993 C C . HIS A 1 361 ? -0.135 11.529 3.145 1.00 84.06 361 HIS A C 1
ATOM 2995 O O . HIS A 1 361 ? 0.329 12.673 3.219 1.00 84.06 361 HIS A O 1
ATOM 3001 N N . PRO A 1 362 ? -1.426 11.258 3.436 1.00 89.81 362 PRO A N 1
ATOM 3002 C CA . PRO A 1 362 ? -2.358 12.279 3.905 1.00 89.81 362 PRO A CA 1
ATOM 3003 C C . PRO A 1 362 ? -1.934 12.908 5.234 1.00 89.81 362 PRO A C 1
ATOM 3005 O O . PRO A 1 362 ? -1.620 12.205 6.199 1.00 89.81 362 PRO A O 1
ATOM 3008 N N . ILE A 1 363 ? -1.994 14.236 5.288 1.00 91.44 363 ILE A N 1
ATOM 3009 C CA . ILE A 1 363 ? -1.757 15.015 6.503 1.00 91.44 363 ILE A CA 1
ATOM 3010 C C . ILE A 1 363 ? -2.906 14.748 7.477 1.00 91.44 363 ILE A C 1
ATOM 3012 O O . ILE A 1 363 ? -4.075 14.950 7.143 1.00 91.44 363 ILE A O 1
ATOM 3016 N N . GLN A 1 364 ? -2.568 14.293 8.683 1.00 93.38 364 GLN A N 1
ATOM 3017 C CA . GLN A 1 364 ? -3.547 14.022 9.736 1.00 93.38 364 GLN A CA 1
ATOM 3018 C C . GLN A 1 364 ? -3.859 15.298 10.536 1.00 93.38 364 GLN A C 1
ATOM 3020 O O . GLN A 1 364 ? -2.984 16.158 10.683 1.00 93.38 364 GLN A O 1
ATOM 3025 N N . PRO A 1 365 ? -5.094 15.463 11.046 1.00 94.25 365 PRO A N 1
ATOM 3026 C CA . PRO A 1 365 ? -5.428 16.586 11.919 1.00 94.25 365 PRO A CA 1
ATOM 3027 C C . PRO A 1 365 ? -4.647 16.501 13.234 1.00 94.25 365 PRO A C 1
ATOM 3029 O O . PRO A 1 365 ? -4.370 15.413 13.733 1.00 94.25 365 PRO A O 1
ATOM 3032 N N . THR A 1 366 ? -4.347 17.651 13.840 1.00 93.62 366 THR A N 1
ATOM 3033 C CA . THR A 1 366 ? -3.824 17.669 15.212 1.00 93.62 366 THR A CA 1
ATOM 3034 C C . THR A 1 366 ? -4.882 17.166 16.194 1.00 93.62 366 THR A C 1
ATOM 3036 O O . THR A 1 366 ? -6.086 17.267 15.934 1.00 93.62 366 THR A O 1
ATOM 3039 N N . LEU A 1 367 ? -4.446 16.682 17.360 1.00 94.69 367 LEU A N 1
ATOM 3040 C CA . LEU A 1 367 ? -5.353 16.222 18.414 1.00 94.69 367 LEU A CA 1
ATOM 3041 C C . LEU A 1 367 ? -6.378 17.296 18.812 1.00 94.69 367 LEU A C 1
ATOM 3043 O O . LEU A 1 367 ? -7.560 16.996 18.933 1.00 94.69 367 LEU A O 1
ATOM 3047 N N . SER A 1 368 ? -5.958 18.559 18.933 1.00 95.88 368 SER A N 1
ATOM 3048 C CA . SER A 1 368 ? -6.860 19.680 19.238 1.00 95.88 368 SER A CA 1
ATOM 3049 C C . SER A 1 368 ? -7.941 19.881 18.171 1.00 95.88 368 SER A C 1
ATOM 3051 O O . SER A 1 368 ? -9.124 19.941 18.497 1.00 95.88 368 SER A O 1
ATOM 3053 N N . VAL A 1 369 ? -7.553 19.907 16.892 1.00 97.06 369 VAL A N 1
ATOM 3054 C CA . VAL A 1 369 ? -8.483 20.048 15.761 1.00 97.06 369 VAL A CA 1
ATOM 3055 C C . VAL A 1 369 ? -9.461 18.874 15.710 1.00 97.06 369 VAL A C 1
ATOM 3057 O O . VAL A 1 369 ? -10.648 19.070 15.440 1.00 97.06 369 VAL A O 1
ATOM 3060 N N . MET A 1 370 ? -8.987 17.660 16.001 1.00 97.81 370 MET A N 1
ATOM 3061 C CA . MET A 1 370 ? -9.838 16.476 16.098 1.00 97.81 370 MET A CA 1
ATOM 3062 C C . MET A 1 370 ? -10.859 16.615 17.237 1.00 97.81 370 MET A C 1
ATOM 3064 O O . MET A 1 370 ? -12.052 16.442 17.000 1.00 97.81 370 MET A O 1
ATOM 3068 N N . LEU A 1 371 ? -10.421 16.959 18.452 1.00 98.38 371 LEU A N 1
ATOM 3069 C CA . LEU A 1 371 ? -11.295 17.123 19.621 1.00 98.38 371 LEU A CA 1
ATOM 3070 C C . LEU A 1 371 ? -12.403 18.157 19.376 1.00 98.38 371 LEU A C 1
ATOM 3072 O O . LEU A 1 371 ? -13.570 17.896 19.682 1.00 98.38 371 LEU A O 1
ATOM 3076 N N . ASP A 1 372 ? -12.056 19.303 18.788 1.00 98.25 372 ASP A N 1
ATOM 3077 C CA . ASP A 1 372 ? -13.024 20.357 18.476 1.00 98.25 372 ASP A CA 1
ATOM 3078 C C . ASP A 1 372 ? -14.037 19.899 17.424 1.00 98.25 372 ASP A C 1
ATOM 3080 O O . ASP A 1 372 ? -15.246 20.084 17.602 1.00 98.25 372 ASP A O 1
ATOM 3084 N N . LYS A 1 373 ? -13.569 19.226 16.363 1.00 98.56 373 LYS A N 1
ATOM 3085 C CA . LYS A 1 373 ? -14.453 18.696 15.318 1.00 98.56 373 LYS A CA 1
ATOM 3086 C C . LYS A 1 373 ? -15.384 17.606 15.850 1.00 98.56 373 LYS A C 1
ATOM 3088 O O . LYS A 1 373 ? -16.554 17.575 15.472 1.00 98.56 373 LYS A O 1
ATOM 3093 N N . VAL A 1 374 ? -14.891 16.739 16.734 1.00 98.56 374 VAL A N 1
ATOM 3094 C CA . VAL A 1 374 ? -15.697 15.700 17.388 1.00 98.56 374 VAL A CA 1
ATOM 3095 C C . VAL A 1 374 ? -16.802 16.328 18.228 1.00 98.56 374 VAL A C 1
ATOM 3097 O O . VAL A 1 374 ? -17.953 15.929 18.090 1.00 98.56 374 VAL A O 1
ATOM 3100 N N . GLU A 1 375 ? -16.506 17.331 19.057 1.00 98.25 375 GLU A N 1
ATOM 3101 C CA . GLU A 1 375 ? -17.533 17.982 19.882 1.00 98.25 375 GLU A CA 1
ATOM 3102 C C . GLU A 1 375 ? -18.582 18.726 19.035 1.00 98.25 375 GLU A C 1
ATOM 3104 O O . GLU A 1 375 ? -19.776 18.657 19.343 1.00 98.25 375 GLU A O 1
ATOM 3109 N N . GLU A 1 376 ? -18.158 19.409 17.965 1.00 98.31 376 GLU A N 1
ATOM 3110 C CA . GLU A 1 376 ? -19.050 20.054 16.990 1.00 98.31 376 GLU A CA 1
ATOM 3111 C C . GLU A 1 376 ? -20.009 19.032 16.367 1.00 98.31 376 GLU A C 1
ATOM 3113 O O . GLU A 1 376 ? -21.230 19.149 16.504 1.00 98.31 376 GLU A O 1
ATOM 3118 N N . LYS A 1 377 ? -19.461 17.998 15.720 1.00 98.31 377 LYS A N 1
ATOM 3119 C CA . LYS A 1 377 ? -20.248 17.033 14.945 1.00 98.31 377 LYS A CA 1
ATOM 3120 C C . LYS A 1 377 ? -21.053 16.081 15.808 1.00 98.31 377 LYS A C 1
ATOM 3122 O O . LYS A 1 377 ? -22.168 15.735 15.439 1.00 98.31 377 LYS A O 1
ATOM 3127 N N . ARG A 1 378 ? -20.568 15.723 16.997 1.00 97.12 378 ARG A N 1
ATOM 3128 C CA . ARG A 1 378 ? -21.347 14.939 17.962 1.00 97.12 378 ARG A CA 1
ATOM 3129 C C . ARG A 1 378 ? -22.646 15.657 18.341 1.00 97.12 378 ARG A C 1
ATOM 3131 O O . ARG A 1 378 ? -23.694 15.019 18.398 1.00 97.12 378 ARG A O 1
ATOM 3138 N N . LYS A 1 379 ? -22.588 16.973 18.588 1.00 97.06 379 LYS A N 1
ATOM 3139 C CA . LYS A 1 379 ? -23.779 17.790 18.882 1.00 97.06 379 LYS A CA 1
ATOM 3140 C C . LYS A 1 379 ? -24.675 17.942 17.658 1.00 97.06 379 LYS A C 1
ATOM 3142 O O . LYS A 1 379 ? -25.879 17.745 17.782 1.00 97.06 379 LYS A O 1
ATOM 3147 N N . GLU A 1 380 ? -24.093 18.266 16.505 1.00 98.38 380 GLU A N 1
ATOM 3148 C CA . GLU A 1 380 ? -24.815 18.440 15.236 1.00 98.38 380 GLU A CA 1
ATOM 3149 C C . GLU A 1 380 ? -25.581 17.174 14.827 1.00 98.38 380 GLU A C 1
ATOM 3151 O O . GLU A 1 380 ? -26.743 17.254 14.440 1.00 98.38 380 GLU A O 1
ATOM 3156 N N . TRP A 1 381 ? -24.955 16.004 14.957 1.00 98.44 381 TRP A N 1
ATOM 3157 C CA . TRP A 1 381 ? -25.528 14.716 14.556 1.00 98.44 381 TRP A CA 1
ATOM 3158 C C . TRP A 1 381 ? -26.321 14.021 15.671 1.00 98.44 381 TRP A C 1
ATOM 3160 O O . TRP A 1 381 ? -26.839 12.927 15.460 1.00 98.44 381 TRP A O 1
ATOM 3170 N N . GLY A 1 382 ? -26.431 14.634 16.856 1.00 97.12 382 GLY A N 1
ATOM 3171 C CA . GLY A 1 382 ? -27.230 14.106 17.966 1.00 97.12 382 GLY A CA 1
ATOM 3172 C C . GLY A 1 382 ? -26.699 12.799 18.567 1.00 97.12 382 GLY A C 1
ATOM 3173 O O . GLY A 1 382 ? -27.486 11.972 19.034 1.00 97.12 382 GLY A O 1
ATOM 3174 N N . LEU A 1 383 ? -25.379 12.605 18.554 1.00 97.75 383 LEU A N 1
ATOM 3175 C CA . LEU A 1 383 ? -24.715 11.393 19.036 1.00 97.75 383 LEU A CA 1
ATOM 3176 C C . LEU A 1 383 ? -24.330 11.536 20.516 1.00 97.75 383 LEU A C 1
ATOM 3178 O O . LEU A 1 383 ? -23.920 12.600 20.989 1.00 97.75 383 LEU A O 1
ATOM 3182 N N . GLU A 1 384 ? -24.483 10.463 21.282 1.00 95.19 384 GLU A N 1
ATOM 3183 C CA . GLU A 1 384 ? -24.257 10.485 22.730 1.00 95.19 384 GLU A CA 1
ATOM 3184 C C . GLU A 1 384 ? -22.865 9.975 23.081 1.00 95.19 384 GLU A C 1
ATOM 3186 O O . GLU A 1 384 ? -22.109 10.664 23.768 1.00 95.19 384 GLU A O 1
ATOM 3191 N N . ASN A 1 385 ? -22.534 8.796 22.558 1.00 98.19 385 ASN A N 1
ATOM 3192 C CA . ASN A 1 385 ? -21.312 8.078 22.871 1.00 98.19 385 ASN A CA 1
ATOM 3193 C C . ASN A 1 385 ? -20.252 8.308 21.787 1.00 98.19 385 ASN A C 1
ATOM 3195 O O . ASN A 1 385 ? -20.573 8.546 20.623 1.00 98.19 385 ASN A O 1
ATOM 3199 N N . ILE A 1 386 ? -18.981 8.202 22.159 1.00 98.62 386 ILE A N 1
ATOM 3200 C CA . ILE A 1 386 ? -17.825 8.300 21.269 1.00 98.62 386 ILE A CA 1
ATOM 3201 C C . ILE A 1 386 ? -17.042 6.996 21.367 1.00 98.62 386 ILE A C 1
ATOM 3203 O O . ILE A 1 386 ? -16.563 6.638 22.443 1.00 98.62 386 ILE A O 1
ATOM 3207 N N . TYR A 1 387 ? -16.861 6.321 20.238 1.00 98.62 387 TYR A N 1
ATOM 3208 C CA . TYR A 1 387 ? -15.923 5.215 20.128 1.00 98.62 387 TYR A CA 1
ATOM 3209 C C . TYR A 1 387 ? -14.608 5.713 19.529 1.00 98.62 387 TYR A C 1
ATOM 3211 O O . TYR A 1 387 ? -14.545 6.045 18.343 1.00 98.62 387 TYR A O 1
ATOM 3219 N N . LEU A 1 388 ? -13.558 5.771 20.348 1.00 98.38 388 LEU A N 1
ATOM 3220 C CA . LEU A 1 388 ? -12.237 6.230 19.930 1.00 98.38 388 LEU A CA 1
ATOM 3221 C C . LEU A 1 388 ? -11.361 5.061 19.460 1.00 98.38 388 LEU A C 1
ATOM 3223 O O . LEU A 1 388 ? -11.053 4.129 20.205 1.00 98.38 388 LEU A O 1
ATOM 3227 N N . CYS A 1 389 ? -10.897 5.175 18.225 1.00 97.31 389 CYS A N 1
ATOM 3228 C CA . CYS A 1 389 ? -9.912 4.329 17.576 1.00 97.31 389 CYS A CA 1
ATOM 3229 C C . CYS A 1 389 ? -8.608 5.128 17.413 1.00 97.31 389 CYS A C 1
ATOM 3231 O O . CYS A 1 389 ? -8.547 6.065 16.619 1.00 97.31 389 CYS A O 1
ATOM 3233 N N . THR A 1 390 ? -7.569 4.766 18.168 1.00 95.25 390 THR A N 1
ATOM 3234 C CA . THR A 1 390 ? -6.250 5.420 18.124 1.00 95.25 390 THR A CA 1
ATOM 3235 C C . THR A 1 390 ? -5.150 4.470 18.589 1.00 95.25 390 THR A C 1
ATOM 3237 O O . THR A 1 390 ? -5.353 3.679 19.521 1.00 95.25 390 THR A O 1
ATOM 3240 N N . GLU A 1 391 ? -3.976 4.558 17.965 1.00 91.56 391 GLU A N 1
ATOM 3241 C CA . GLU A 1 391 ? -2.754 3.904 18.445 1.00 91.56 391 GLU A CA 1
ATOM 3242 C C . GLU A 1 391 ? -1.979 4.711 19.505 1.00 91.56 391 GLU A C 1
ATOM 3244 O O . GLU A 1 391 ? -1.010 4.190 20.051 1.00 91.56 391 GLU A O 1
ATOM 3249 N N . VAL A 1 392 ? -2.397 5.948 19.805 1.00 92.06 392 VAL A N 1
ATOM 3250 C CA . VAL A 1 392 ? -1.706 6.893 20.706 1.00 92.06 392 VAL A CA 1
ATOM 3251 C C . VAL A 1 392 ? -2.373 6.929 22.083 1.00 92.06 392 VAL A C 1
ATOM 3253 O O . VAL A 1 392 ? -3.582 7.169 22.163 1.00 92.06 392 VAL A O 1
ATOM 3256 N N . GLU A 1 393 ? -1.613 6.723 23.161 1.00 93.94 393 GLU A N 1
ATOM 3257 C CA . GLU A 1 393 ? -2.147 6.745 24.535 1.00 93.94 393 GLU A CA 1
ATOM 3258 C C . GLU A 1 393 ? -2.545 8.161 24.976 1.00 93.94 393 GLU A C 1
ATOM 3260 O O . GLU A 1 393 ? -3.640 8.354 25.499 1.00 93.94 393 GLU A O 1
ATOM 3265 N N . GLU A 1 394 ? -1.745 9.175 24.654 1.00 94.44 394 GLU A N 1
ATOM 3266 C CA . GLU A 1 394 ? -2.011 10.583 24.984 1.00 94.44 394 GLU A CA 1
ATOM 3267 C C . GLU A 1 394 ? -3.329 11.084 24.355 1.00 94.44 394 GLU A C 1
ATOM 3269 O O . GLU A 1 394 ? -4.059 11.887 24.940 1.00 94.44 394 GLU A O 1
ATOM 3274 N N . ALA A 1 395 ? -3.702 10.553 23.184 1.00 95.69 395 ALA A N 1
ATOM 3275 C CA . ALA A 1 395 ? -4.998 10.839 22.573 1.00 95.69 395 ALA A CA 1
ATOM 3276 C C . ALA A 1 395 ? -6.157 10.256 23.398 1.00 95.69 395 ALA A C 1
ATOM 3278 O O . ALA A 1 395 ? -7.202 10.890 23.524 1.00 95.69 395 ALA A O 1
ATOM 3279 N N . VAL A 1 396 ? -5.991 9.073 23.996 1.00 96.75 396 VAL A N 1
ATOM 3280 C CA . VAL A 1 396 ? -7.008 8.492 24.886 1.00 96.75 396 VAL A CA 1
ATOM 3281 C C . VAL A 1 396 ? -7.199 9.352 26.127 1.00 96.75 396 VAL A C 1
ATOM 3283 O O . VAL A 1 396 ? -8.339 9.616 26.513 1.00 96.75 396 VAL A O 1
ATOM 3286 N N . GLU A 1 397 ? -6.106 9.800 26.739 1.00 96.69 397 GLU A N 1
ATOM 3287 C CA . GLU A 1 397 ? -6.140 10.671 27.917 1.00 96.69 397 GLU A CA 1
ATOM 3288 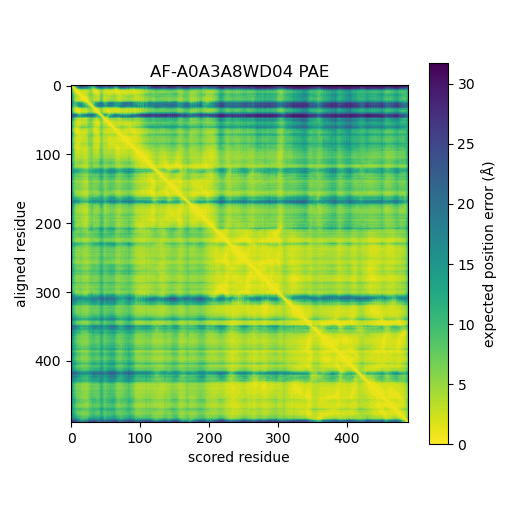C C . GLU A 1 397 ? -6.881 11.978 27.618 1.00 96.69 397 GLU A C 1
ATOM 3290 O O . GLU A 1 397 ? -7.838 12.315 28.319 1.00 96.69 397 GLU A O 1
ATOM 3295 N N . ALA A 1 398 ? -6.537 12.649 26.516 1.00 97.50 398 ALA A N 1
ATOM 3296 C CA . ALA A 1 398 ? -7.176 13.901 26.118 1.00 97.50 398 ALA A CA 1
ATOM 3297 C C . ALA A 1 398 ? -8.675 13.739 25.812 1.00 97.50 398 ALA A C 1
ATOM 3299 O O . ALA A 1 398 ? -9.495 14.583 26.182 1.00 97.50 398 ALA A O 1
ATOM 3300 N N . PHE A 1 399 ? -9.072 12.640 25.162 1.00 98.31 399 PHE A N 1
ATOM 3301 C CA . PHE A 1 399 ? -10.488 12.363 24.916 1.00 98.31 399 PHE A CA 1
ATOM 3302 C C . PHE A 1 399 ? -11.250 12.075 26.213 1.00 98.31 399 PHE A C 1
ATOM 3304 O O . PHE A 1 399 ? -12.379 12.545 26.361 1.00 98.31 399 PHE A O 1
ATOM 3311 N N . LYS A 1 400 ? -10.657 11.340 27.162 1.00 97.88 400 LYS A N 1
ATOM 3312 C CA . LYS A 1 400 ? -11.266 11.119 28.483 1.00 97.88 400 LYS A CA 1
ATOM 3313 C C . LYS A 1 400 ? -11.439 12.422 29.246 1.00 97.88 400 LYS A C 1
ATOM 3315 O O . LYS A 1 400 ? -12.495 12.636 29.829 1.00 97.88 400 LYS A O 1
ATOM 3320 N N . GLU A 1 401 ? -10.439 13.294 29.227 1.00 98.12 401 GLU A N 1
ATOM 3321 C CA . GLU A 1 401 ? -10.527 14.603 29.873 1.00 98.12 401 GLU A CA 1
ATOM 3322 C C . GLU A 1 401 ? -11.643 15.455 29.249 1.00 98.12 401 GLU A C 1
ATOM 3324 O O . GLU A 1 401 ? -12.448 16.058 29.960 1.00 98.12 401 GLU A O 1
ATOM 3329 N N . ARG A 1 402 ? -11.750 15.456 27.914 1.00 98.06 402 ARG A N 1
ATOM 3330 C CA . ARG A 1 402 ? -12.715 16.288 27.180 1.00 98.06 402 ARG A CA 1
ATOM 3331 C C . ARG A 1 402 ? -14.153 15.773 27.228 1.00 98.06 402 ARG A C 1
ATOM 3333 O O . ARG A 1 402 ? -15.082 16.586 27.220 1.00 98.06 402 ARG A O 1
ATOM 3340 N N . PHE A 1 403 ? -14.345 14.455 27.211 1.00 97.56 403 PHE A N 1
ATOM 3341 C CA . PHE A 1 403 ? -15.655 13.819 27.016 1.00 97.56 403 PHE A CA 1
ATOM 3342 C C . PHE A 1 403 ? -16.101 12.916 28.171 1.00 97.56 403 PHE A C 1
ATOM 3344 O O . PHE A 1 403 ? -17.238 12.444 28.148 1.00 97.56 403 PHE A O 1
ATOM 3351 N N . ALA A 1 404 ? -15.258 12.725 29.187 1.00 95.50 404 ALA A N 1
ATOM 3352 C CA . ALA A 1 404 ? -15.545 11.963 30.398 1.00 95.50 404 ALA A CA 1
ATOM 3353 C C . ALA A 1 404 ? -16.088 10.550 30.106 1.00 95.50 404 ALA A C 1
ATOM 3355 O O . ALA A 1 404 ? -15.447 9.756 29.420 1.00 95.50 404 ALA A O 1
ATOM 3356 N N . ASP A 1 405 ? -17.267 10.230 30.629 1.00 94.50 405 ASP A N 1
ATOM 3357 C CA . ASP A 1 405 ? -17.942 8.936 30.528 1.00 94.50 405 ASP A CA 1
ATOM 3358 C C . ASP A 1 405 ? -18.524 8.640 29.138 1.00 94.50 405 ASP A C 1
ATOM 3360 O O . ASP A 1 405 ? -18.897 7.502 28.856 1.00 94.50 405 ASP A O 1
ATOM 3364 N N . LYS A 1 406 ? -18.563 9.634 28.244 1.00 96.50 406 LYS A N 1
ATOM 3365 C CA . LYS A 1 406 ? -19.100 9.471 26.885 1.00 96.50 406 LYS A CA 1
ATOM 3366 C C . LYS A 1 406 ? -18.128 8.792 25.936 1.00 96.50 406 LYS A C 1
ATOM 3368 O O . LYS A 1 406 ? -18.556 8.350 24.873 1.00 96.50 406 LYS A O 1
ATOM 3373 N N . VAL A 1 407 ? -16.835 8.745 26.259 1.00 97.94 407 VAL A N 1
ATOM 3374 C CA . VAL A 1 407 ? -15.830 8.112 25.401 1.00 97.94 407 VAL A CA 1
ATOM 3375 C C . VAL A 1 407 ? -15.469 6.720 25.898 1.00 97.94 407 VAL A C 1
ATOM 3377 O O . VAL A 1 407 ? -15.184 6.496 27.072 1.00 97.94 407 VAL A O 1
ATOM 3380 N N . PHE A 1 408 ? -15.421 5.778 24.966 1.00 97.56 408 PHE A N 1
ATOM 3381 C CA . PHE A 1 408 ? -14.929 4.430 25.191 1.00 97.56 408 PHE A CA 1
ATOM 3382 C C . PHE A 1 408 ? -14.082 3.975 24.000 1.00 97.56 408 PHE A C 1
ATOM 3384 O O . PHE A 1 408 ? -14.084 4.585 22.932 1.00 97.56 408 PHE A O 1
ATOM 3391 N N . TYR A 1 409 ? -13.299 2.920 24.196 1.00 96.75 409 TYR A N 1
ATOM 3392 C CA . TYR A 1 409 ? -12.322 2.446 23.218 1.00 96.75 409 TYR A CA 1
ATOM 3393 C C . TYR A 1 409 ? -12.000 0.965 23.450 1.00 96.75 409 TYR A C 1
ATOM 3395 O O . TYR A 1 409 ? -12.301 0.398 24.505 1.00 96.75 409 TYR A O 1
ATOM 3403 N N . TYR A 1 410 ? -11.387 0.313 22.463 1.00 96.44 410 TYR A N 1
ATOM 3404 C CA . TYR A 1 410 ? -10.901 -1.060 22.608 1.00 96.44 410 TYR A CA 1
ATOM 3405 C C . TYR A 1 410 ? -9.608 -1.085 23.451 1.00 96.44 410 TYR A C 1
ATOM 3407 O O . TYR A 1 410 ? -8.708 -0.286 23.180 1.00 96.44 410 TYR A O 1
ATOM 3415 N N . PRO A 1 411 ? -9.479 -1.947 24.482 1.00 94.00 411 PRO A N 1
ATOM 3416 C CA . PRO A 1 411 ? -8.359 -1.925 25.430 1.00 94.00 411 PRO A CA 1
ATOM 3417 C C . PRO A 1 411 ? -7.088 -2.593 24.870 1.00 94.00 411 PRO A C 1
ATOM 3419 O O . PRO A 1 411 ? -6.612 -3.590 25.404 1.00 94.00 411 PRO A O 1
ATOM 3422 N N . GLN A 1 412 ? -6.541 -2.036 23.792 1.00 93.50 412 GLN A N 1
ATOM 3423 C CA . GLN A 1 412 ? -5.244 -2.427 23.236 1.00 93.50 412 GLN A CA 1
ATOM 3424 C C . GLN A 1 412 ? -4.067 -1.756 23.951 1.00 93.50 412 GLN A C 1
ATOM 3426 O O . GLN A 1 412 ? -4.240 -0.734 24.622 1.00 93.50 412 GLN A O 1
ATOM 3431 N N . MET A 1 413 ? -2.868 -2.303 23.735 1.00 92.38 413 MET A N 1
ATOM 3432 C CA . MET A 1 413 ? -1.620 -1.582 23.987 1.00 92.38 413 MET A CA 1
ATOM 3433 C C . MET A 1 413 ? -1.486 -0.421 22.996 1.00 92.38 413 MET A C 1
ATOM 3435 O O . MET A 1 413 ? -1.920 -0.524 21.846 1.00 92.38 413 MET A O 1
ATOM 3439 N N . ARG A 1 414 ? -0.905 0.689 23.449 1.00 91.19 414 ARG A N 1
ATOM 3440 C CA . ARG A 1 414 ? -0.724 1.910 22.657 1.00 91.19 414 ARG A CA 1
ATOM 3441 C C . ARG A 1 414 ? 0.698 2.418 22.760 1.00 91.19 414 ARG A C 1
ATOM 3443 O O . ARG A 1 414 ? 1.432 2.067 23.682 1.00 91.19 414 ARG A O 1
ATOM 3450 N N . TYR A 1 415 ? 1.058 3.236 21.789 1.00 87.69 415 TYR A N 1
ATOM 3451 C CA . TYR A 1 415 ? 2.345 3.898 21.706 1.00 87.69 415 TYR A CA 1
ATOM 3452 C C . TYR A 1 415 ? 2.248 5.304 22.291 1.00 87.69 415 TYR A C 1
ATOM 3454 O O . TYR A 1 415 ? 1.170 5.902 22.328 1.00 87.69 415 TYR A O 1
ATOM 3462 N N . SER A 1 416 ? 3.394 5.831 22.719 1.00 82.75 416 SER A N 1
ATOM 3463 C CA . SER A 1 416 ? 3.512 7.259 22.995 1.00 82.75 416 SER A CA 1
ATOM 3464 C C . SER A 1 416 ? 3.461 8.048 21.690 1.00 82.75 416 SER A C 1
ATOM 3466 O O . SER A 1 416 ? 3.920 7.582 20.640 1.00 82.75 416 SER A O 1
ATOM 3468 N N . GLU A 1 417 ? 2.966 9.275 21.776 1.00 76.00 417 GLU A N 1
ATOM 3469 C CA . GLU A 1 417 ? 2.967 10.244 20.690 1.00 76.00 417 GLU A CA 1
ATOM 3470 C C . GLU A 1 417 ? 4.371 10.468 20.114 1.00 76.00 417 GLU A C 1
ATOM 3472 O O . GLU A 1 417 ? 4.481 10.696 18.919 1.00 76.00 417 GLU A O 1
ATOM 3477 N N . LYS A 1 418 ? 5.454 10.320 20.891 1.00 74.75 418 LYS A N 1
ATOM 3478 C CA . LYS A 1 418 ? 6.851 10.522 20.438 1.00 74.75 418 LYS A CA 1
ATOM 3479 C C . LYS A 1 418 ? 7.454 9.332 19.679 1.00 74.75 418 LYS A C 1
ATOM 3481 O O . LYS A 1 418 ? 8.622 9.000 19.851 1.00 74.75 418 LYS A O 1
ATOM 3486 N N . CYS A 1 419 ? 6.652 8.622 18.901 1.00 68.56 419 CYS A N 1
ATOM 3487 C CA . CYS A 1 419 ? 7.128 7.456 18.175 1.00 68.56 419 CYS A CA 1
ATOM 3488 C C . CYS A 1 419 ? 7.939 7.839 16.921 1.00 68.56 419 CYS A C 1
ATOM 3490 O O . CYS A 1 419 ? 7.395 8.463 16.009 1.00 68.56 419 CYS A O 1
ATOM 3492 N N . ASP A 1 420 ? 9.201 7.401 16.856 1.00 71.38 420 ASP A N 1
ATOM 3493 C CA . ASP A 1 420 ? 10.155 7.737 15.782 1.00 71.38 420 ASP A CA 1
ATOM 3494 C C . ASP A 1 420 ? 10.282 6.645 14.696 1.00 71.38 420 ASP A C 1
ATOM 3496 O O . ASP A 1 420 ? 11.256 6.617 13.944 1.00 71.38 420 ASP A O 1
ATOM 3500 N N . ASN A 1 421 ? 9.330 5.708 14.603 1.00 71.94 421 ASN A N 1
ATOM 3501 C CA . ASN A 1 421 ? 9.365 4.630 13.608 1.00 71.94 421 ASN A CA 1
ATOM 3502 C C . ASN A 1 421 ? 7.969 4.326 13.035 1.00 71.94 421 ASN A C 1
ATOM 3504 O O . ASN A 1 421 ? 6.948 4.711 13.606 1.00 71.94 421 ASN A O 1
ATOM 3508 N N . TYR A 1 422 ? 7.926 3.645 11.890 1.00 74.44 422 TYR A N 1
ATOM 3509 C CA . TYR A 1 422 ? 6.689 3.229 11.233 1.00 74.44 422 TYR A CA 1
ATOM 3510 C C . TYR A 1 422 ? 5.929 2.222 12.088 1.00 74.44 422 TYR A C 1
ATOM 3512 O O . TYR A 1 422 ? 6.502 1.235 12.553 1.00 74.44 422 TYR A O 1
ATOM 3520 N N . LEU A 1 423 ? 4.614 2.409 12.224 1.00 78.25 423 LEU A N 1
ATOM 3521 C CA . LEU A 1 423 ? 3.799 1.606 13.136 1.00 78.25 423 LEU A CA 1
ATOM 3522 C C . LEU A 1 423 ? 3.863 0.106 12.819 1.00 78.25 423 LEU A C 1
ATOM 3524 O O . LEU A 1 423 ? 3.888 -0.723 13.723 1.00 78.25 423 LEU A O 1
ATOM 3528 N N . GLY A 1 424 ? 3.903 -0.248 11.531 1.00 71.81 424 GLY A N 1
ATOM 3529 C CA . GLY A 1 424 ? 3.940 -1.641 11.082 1.00 71.81 424 GLY A CA 1
ATOM 3530 C C . GLY A 1 424 ? 5.219 -2.397 11.457 1.00 71.81 424 GLY A C 1
ATOM 3531 O O . GLY A 1 424 ? 5.200 -3.627 11.403 1.00 71.81 424 GLY A O 1
ATOM 3532 N N . ALA A 1 425 ? 6.290 -1.679 11.814 1.00 73.56 425 ALA A N 1
ATOM 3533 C CA . ALA A 1 425 ? 7.589 -2.221 12.216 1.00 73.56 425 ALA A CA 1
ATOM 3534 C C . ALA A 1 425 ? 7.810 -2.190 13.742 1.00 73.56 425 ALA A C 1
ATOM 3536 O O . ALA A 1 425 ? 8.827 -2.680 14.229 1.00 73.56 425 ALA A O 1
ATOM 3537 N N . LEU A 1 426 ? 6.883 -1.605 14.506 1.00 81.62 426 LEU A N 1
ATOM 3538 C CA . LEU A 1 426 ? 6.979 -1.534 15.961 1.00 81.62 426 LEU A CA 1
ATOM 3539 C C . LEU A 1 426 ? 6.521 -2.830 16.623 1.00 81.62 426 LEU A C 1
ATOM 3541 O O . LEU A 1 426 ? 5.622 -3.516 16.140 1.00 81.62 426 LEU A O 1
ATOM 3545 N N . SER A 1 427 ? 7.096 -3.100 17.792 1.00 81.69 427 SER A N 1
ATOM 3546 C CA . SER A 1 427 ? 6.745 -4.221 18.658 1.00 81.69 427 SER A CA 1
ATOM 3547 C C . SER A 1 427 ? 6.458 -3.732 20.071 1.00 81.69 427 SER A C 1
ATOM 3549 O O . SER A 1 427 ? 7.070 -2.774 20.539 1.00 81.69 427 SER A O 1
ATOM 3551 N N . PHE A 1 428 ? 5.528 -4.397 20.748 1.00 85.88 428 PHE A N 1
ATOM 3552 C CA . PHE A 1 428 ? 5.312 -4.250 22.187 1.00 85.88 428 PHE A CA 1
ATOM 3553 C C . PHE A 1 428 ? 6.147 -5.237 23.014 1.00 85.88 428 PHE A C 1
ATOM 3555 O O . PHE A 1 428 ? 5.963 -5.319 24.227 1.00 85.88 428 PHE A O 1
ATOM 3562 N N . GLU A 1 429 ? 7.014 -6.022 22.363 1.00 86.25 429 GLU A N 1
ATOM 3563 C CA . GLU A 1 429 ? 7.893 -7.025 22.986 1.00 86.25 429 GLU A CA 1
ATOM 3564 C C . GLU A 1 429 ? 7.144 -8.042 23.869 1.00 86.25 429 GLU A C 1
ATOM 3566 O O . GLU A 1 429 ? 7.700 -8.644 24.789 1.00 86.25 429 GLU A O 1
ATOM 3571 N N . ARG A 1 430 ? 5.857 -8.270 23.579 1.00 91.25 430 ARG A N 1
ATOM 3572 C CA . ARG A 1 430 ? 5.060 -9.322 24.217 1.00 91.25 430 ARG A CA 1
ATOM 3573 C C . ARG A 1 430 ? 5.138 -10.622 23.427 1.00 91.25 430 ARG A C 1
ATOM 3575 O O . ARG A 1 430 ? 5.421 -10.653 22.234 1.00 91.25 430 ARG A O 1
ATOM 3582 N N . LYS A 1 431 ? 4.818 -11.723 24.100 1.00 91.38 431 LYS A N 1
ATOM 3583 C CA . LYS A 1 431 ? 4.668 -13.024 23.448 1.00 91.38 431 LYS A CA 1
ATOM 3584 C C . LYS A 1 431 ? 3.512 -12.979 22.434 1.00 91.38 431 LYS A C 1
ATOM 3586 O O . LYS A 1 431 ? 2.423 -12.531 22.791 1.00 91.38 431 LYS A O 1
ATOM 3591 N N . GLU A 1 432 ? 3.743 -13.497 21.225 1.00 92.56 432 GLU A N 1
ATOM 3592 C CA . GLU A 1 432 ? 2.787 -13.474 20.100 1.00 92.56 432 GLU A CA 1
ATOM 3593 C C . GLU A 1 432 ? 2.331 -12.050 19.722 1.00 92.56 432 GLU A C 1
ATOM 3595 O O . GLU A 1 432 ? 1.155 -11.825 19.410 1.00 92.56 432 GLU A O 1
ATOM 3600 N N . ASP A 1 433 ? 3.230 -11.064 19.791 1.00 93.88 433 ASP A N 1
ATOM 3601 C CA . ASP A 1 433 ? 2.866 -9.671 19.540 1.00 93.88 433 ASP A CA 1
ATOM 3602 C C . ASP A 1 433 ? 2.277 -9.466 18.142 1.00 93.88 433 ASP A C 1
ATOM 3604 O O . ASP A 1 433 ? 1.253 -8.796 18.006 1.00 93.88 433 ASP A O 1
ATOM 3608 N N . ALA A 1 434 ? 2.833 -10.106 17.111 1.00 94.31 434 ALA A N 1
ATOM 3609 C CA . ALA A 1 434 ? 2.329 -9.991 15.746 1.00 94.31 434 ALA A CA 1
ATOM 3610 C C . ALA A 1 434 ? 0.877 -10.490 15.624 1.00 94.31 434 ALA A C 1
ATOM 3612 O O . ALA A 1 434 ? 0.063 -9.875 14.926 1.00 94.31 434 ALA A O 1
ATOM 3613 N N . PHE A 1 435 ? 0.519 -11.553 16.363 1.00 96.44 435 PHE A N 1
ATOM 3614 C CA . PHE A 1 435 ? -0.868 -12.012 16.453 1.00 96.44 435 PHE A CA 1
ATOM 3615 C C . PHE A 1 435 ? -1.750 -10.945 17.099 1.00 96.44 435 PHE A C 1
ATOM 3617 O O . PHE A 1 435 ? -2.740 -10.516 16.510 1.00 96.44 435 PHE A O 1
ATOM 3624 N N . TYR A 1 436 ? -1.407 -10.484 18.299 1.00 96.50 436 TYR A N 1
ATOM 3625 C CA . TYR A 1 436 ? -2.287 -9.562 19.005 1.00 96.50 436 TYR A CA 1
ATOM 3626 C C . TYR A 1 436 ? -2.386 -8.195 18.317 1.00 96.50 436 TYR A C 1
ATOM 3628 O O . TYR A 1 436 ? -3.487 -7.665 18.241 1.00 96.50 436 TYR A O 1
ATOM 3636 N N . ARG A 1 437 ? -1.309 -7.659 17.722 1.00 94.12 437 ARG A N 1
ATOM 3637 C CA . ARG A 1 437 ? -1.380 -6.440 16.888 1.00 94.12 437 ARG A CA 1
ATOM 3638 C C . ARG A 1 437 ? -2.384 -6.607 15.745 1.00 94.12 437 ARG A C 1
ATOM 3640 O O . ARG A 1 437 ? -3.171 -5.701 15.473 1.00 94.12 437 ARG A O 1
ATOM 3647 N N . GLY A 1 438 ? -2.391 -7.772 15.093 1.00 95.81 438 GLY A N 1
ATOM 3648 C CA . GLY A 1 438 ? -3.357 -8.089 14.042 1.00 95.81 438 GLY A CA 1
ATOM 3649 C C . GLY A 1 438 ? -4.788 -8.232 14.555 1.00 95.81 438 GLY A C 1
ATOM 3650 O O . GLY A 1 438 ? -5.707 -7.670 13.955 1.00 95.81 438 GLY A O 1
ATOM 3651 N N . ALA A 1 439 ? -4.984 -8.939 15.667 1.00 97.56 439 ALA A N 1
ATOM 3652 C CA . ALA A 1 439 ? -6.301 -9.169 16.252 1.00 97.56 439 ALA A CA 1
ATOM 3653 C C . ALA A 1 439 ? -6.917 -7.868 16.789 1.00 97.56 439 ALA A C 1
ATOM 3655 O O . ALA A 1 439 ? -8.073 -7.568 16.488 1.00 97.56 439 ALA A O 1
ATOM 3656 N N . ASP A 1 440 ? -6.131 -7.075 17.519 1.00 96.44 440 ASP A N 1
ATOM 3657 C CA . ASP A 1 440 ? -6.533 -5.788 18.084 1.00 96.44 440 ASP A CA 1
ATOM 3658 C C . ASP A 1 440 ? -6.973 -4.836 16.957 1.00 96.44 440 ASP A C 1
ATOM 3660 O O . ASP A 1 440 ? -8.093 -4.319 16.993 1.00 96.44 440 ASP A O 1
ATOM 3664 N N . TYR A 1 441 ? -6.166 -4.704 15.892 1.00 95.50 441 TYR A N 1
ATOM 3665 C CA . TYR A 1 441 ? -6.509 -3.899 14.711 1.00 95.50 441 TYR A CA 1
ATOM 3666 C C . TYR A 1 441 ? -7.802 -4.370 14.029 1.00 95.50 441 TYR A C 1
ATOM 3668 O O . TYR A 1 441 ? -8.654 -3.562 13.656 1.00 95.50 441 TYR A O 1
ATOM 3676 N N . TRP A 1 442 ? -7.985 -5.680 13.853 1.00 96.38 442 TRP A N 1
ATOM 3677 C CA . TRP A 1 442 ? -9.204 -6.203 13.235 1.00 96.38 442 TRP A CA 1
ATOM 3678 C C . TRP A 1 442 ? -10.455 -5.865 14.056 1.00 96.38 442 TRP A C 1
ATOM 3680 O O . TRP A 1 442 ? -11.465 -5.412 13.504 1.00 96.38 442 TRP A O 1
ATOM 3690 N N . ILE A 1 443 ? -10.386 -6.059 15.374 1.00 97.50 443 ILE A N 1
ATOM 3691 C CA . ILE A 1 443 ? -11.505 -5.834 16.292 1.00 97.50 443 ILE A CA 1
ATOM 3692 C C . ILE A 1 443 ? -11.842 -4.345 16.376 1.00 97.50 443 ILE A C 1
ATOM 3694 O O . ILE A 1 443 ? -13.018 -3.982 16.270 1.00 97.50 443 ILE A O 1
ATOM 3698 N N . LEU A 1 444 ? -10.832 -3.482 16.520 1.00 96.50 444 LEU A N 1
ATOM 3699 C CA . LEU A 1 444 ? -11.056 -2.050 16.690 1.00 96.50 444 LEU A CA 1
ATOM 3700 C C . LEU A 1 444 ? -11.674 -1.413 15.438 1.00 96.50 444 LEU A C 1
ATOM 3702 O O . LEU A 1 444 ? -12.591 -0.601 15.573 1.00 96.50 444 LEU A O 1
ATOM 3706 N N . ILE A 1 445 ? -11.238 -1.814 14.237 1.00 96.62 445 ILE A N 1
ATOM 3707 C CA . ILE A 1 445 ? -11.785 -1.296 12.975 1.00 96.62 445 ILE A CA 1
ATOM 3708 C C . ILE A 1 445 ? -13.199 -1.823 12.738 1.00 96.62 445 ILE A C 1
ATOM 3710 O O . ILE A 1 445 ? -14.073 -1.083 12.295 1.00 96.62 445 ILE A O 1
ATOM 3714 N N . ASN A 1 446 ? -13.477 -3.078 13.088 1.00 96.25 446 ASN A N 1
ATOM 3715 C CA . ASN A 1 446 ? -14.831 -3.613 12.975 1.00 96.25 446 ASN A CA 1
ATOM 3716 C C . ASN A 1 446 ? -15.826 -2.966 13.946 1.00 96.25 446 ASN A C 1
ATOM 3718 O O . ASN A 1 446 ? -17.011 -2.874 13.619 1.00 96.25 446 ASN A O 1
ATOM 3722 N N . ALA A 1 447 ? -15.372 -2.552 15.128 1.00 97.75 447 ALA A N 1
ATOM 3723 C CA . ALA A 1 447 ? -16.170 -1.748 16.047 1.00 97.75 447 ALA A CA 1
ATOM 3724 C C . ALA A 1 447 ? -16.437 -0.355 15.457 1.00 97.75 447 ALA A C 1
ATOM 3726 O O . ALA A 1 447 ? -17.578 0.102 15.433 1.00 97.75 447 ALA A O 1
ATOM 3727 N N . LEU A 1 448 ? -15.405 0.272 14.882 1.00 98.00 448 LEU A N 1
ATOM 3728 C CA . LEU A 1 448 ? -15.528 1.558 14.200 1.00 98.00 448 LEU A CA 1
ATOM 3729 C C . LEU A 1 448 ? -16.549 1.487 13.056 1.00 98.00 448 LEU A C 1
ATOM 3731 O O . LEU A 1 448 ? -17.437 2.333 12.970 1.00 98.00 448 LEU A O 1
ATOM 3735 N N . ALA A 1 449 ? -16.489 0.430 12.241 1.00 96.56 449 ALA A N 1
ATOM 3736 C CA . ALA A 1 449 ? -17.418 0.147 11.144 1.00 96.56 449 ALA A CA 1
ATOM 3737 C C . ALA A 1 449 ? -18.884 -0.040 11.586 1.00 96.56 449 ALA A C 1
ATOM 3739 O O . ALA A 1 449 ? -19.788 0.011 10.754 1.00 96.56 449 ALA A O 1
ATOM 3740 N N . ARG A 1 450 ? -19.134 -0.271 12.882 1.00 96.50 450 ARG A N 1
ATOM 3741 C CA . ARG A 1 450 ? -20.469 -0.458 13.480 1.00 96.50 450 ARG A CA 1
ATOM 3742 C C . ARG A 1 450 ? -20.987 0.775 14.220 1.00 96.50 450 ARG A C 1
ATOM 3744 O O . ARG A 1 450 ? -22.067 0.707 14.794 1.00 96.50 450 ARG A O 1
ATOM 3751 N N . CYS A 1 451 ? -20.227 1.867 14.232 1.00 98.31 451 CYS A N 1
ATOM 3752 C CA . CYS A 1 451 ? -20.699 3.146 14.755 1.00 98.31 451 CYS A CA 1
ATOM 3753 C C . CYS A 1 451 ? -21.775 3.747 13.834 1.00 98.31 451 CYS A C 1
ATOM 3755 O O . CYS A 1 451 ? -21.850 3.412 12.652 1.00 98.31 451 CYS A O 1
ATOM 3757 N N . ASP A 1 452 ? -22.578 4.668 14.361 1.00 98.38 452 ASP A N 1
ATOM 3758 C CA . ASP A 1 452 ? -23.662 5.317 13.615 1.00 98.38 452 ASP A CA 1
ATOM 3759 C C . ASP A 1 452 ? -23.146 6.400 12.659 1.00 98.38 452 ASP A C 1
ATOM 3761 O O . ASP A 1 452 ? -23.776 6.717 11.652 1.00 98.38 452 ASP A O 1
ATOM 3765 N N . SER A 1 453 ? -22.002 7.011 12.963 1.00 98.62 453 SER A N 1
ATOM 3766 C CA . SER A 1 453 ? -21.330 8.009 12.118 1.00 98.62 453 SER A CA 1
ATOM 3767 C C . SER A 1 453 ? -19.818 7.954 12.321 1.00 98.62 453 SER A C 1
ATOM 3769 O O . SER A 1 453 ? -19.354 7.375 13.306 1.00 98.62 453 SER A O 1
ATOM 3771 N N . LEU A 1 454 ? -19.053 8.560 11.411 1.00 98.69 454 LEU A N 1
ATOM 3772 C CA . LEU A 1 454 ? -17.588 8.511 11.405 1.00 98.69 454 LEU A CA 1
ATOM 3773 C C . LEU A 1 454 ? -16.956 9.904 11.279 1.00 98.69 454 LEU A C 1
ATOM 3775 O O . LEU A 1 454 ? -17.359 10.702 10.434 1.00 98.69 454 LEU A O 1
ATOM 3779 N N . ILE A 1 455 ? -15.912 10.154 12.073 1.00 98.62 455 ILE A N 1
ATOM 3780 C CA . ILE A 1 455 ? -14.936 11.233 11.868 1.00 98.62 455 ILE A CA 1
ATOM 3781 C C . ILE A 1 455 ? -13.537 10.620 11.804 1.00 98.62 455 ILE A C 1
ATOM 3783 O O . ILE A 1 455 ? -13.141 9.881 12.707 1.00 98.62 455 ILE A O 1
ATOM 3787 N N . SER A 1 456 ? -12.766 10.936 10.766 1.00 97.69 456 SER A N 1
ATOM 3788 C CA . SER A 1 456 ? -11.406 10.404 10.620 1.00 97.69 456 SER A CA 1
ATOM 3789 C C . SER A 1 456 ? -10.494 11.284 9.771 1.00 97.69 456 SER A C 1
ATOM 3791 O O . SER A 1 456 ? -10.953 12.068 8.944 1.00 97.69 456 SER A O 1
ATOM 3793 N N . GLY A 1 457 ? -9.181 11.139 9.940 1.00 94.25 457 GLY A N 1
ATOM 3794 C CA . GLY A 1 457 ? -8.235 11.486 8.875 1.00 94.25 457 GLY A CA 1
ATOM 3795 C C . GLY A 1 457 ? -8.166 10.380 7.816 1.00 94.25 457 GLY A C 1
ATOM 3796 O O . GLY A 1 457 ? -8.572 9.247 8.077 1.00 94.25 457 GLY A O 1
ATOM 3797 N N . GLN A 1 458 ? -7.665 10.700 6.621 1.00 92.56 458 GLN A N 1
ATOM 3798 C CA . GLN A 1 458 ? -7.519 9.717 5.542 1.00 92.56 458 GLN A CA 1
ATOM 3799 C C . GLN A 1 458 ? -6.358 8.760 5.837 1.00 92.56 458 GLN A C 1
ATOM 3801 O O . GLN A 1 458 ? -5.201 9.184 5.915 1.00 92.56 458 GLN A O 1
ATOM 3806 N N . CYS A 1 459 ? -6.642 7.467 5.988 1.00 91.12 459 CYS A N 1
ATOM 3807 C CA . CYS A 1 459 ? -5.628 6.420 6.110 1.00 91.12 459 CYS A CA 1
ATOM 3808 C C . CYS A 1 459 ? -6.206 5.043 5.738 1.00 91.12 459 CYS A C 1
ATOM 3810 O O . CYS A 1 459 ? -7.408 4.883 5.533 1.00 91.12 459 CYS A O 1
ATOM 3812 N N . GLY A 1 460 ? -5.360 4.007 5.698 1.00 89.25 460 GLY A N 1
ATOM 3813 C CA . GLY A 1 460 ? -5.827 2.642 5.415 1.00 89.25 460 GLY A CA 1
ATOM 3814 C C . GLY A 1 460 ? -6.885 2.132 6.406 1.00 89.25 460 GLY A C 1
ATOM 3815 O O . GLY A 1 460 ? -7.764 1.368 6.018 1.00 89.25 460 GLY A O 1
ATOM 3816 N N . GLY A 1 461 ? -6.837 2.581 7.666 1.00 93.12 461 GLY A N 1
ATOM 3817 C CA . GLY A 1 461 ? -7.826 2.217 8.683 1.00 93.12 461 GLY A CA 1
ATOM 3818 C C . GLY A 1 461 ? -9.197 2.854 8.450 1.00 93.12 461 GLY A C 1
ATOM 3819 O O . GLY A 1 461 ? -10.205 2.159 8.573 1.00 93.12 461 GLY A O 1
ATOM 3820 N N . SER A 1 462 ? -9.250 4.139 8.068 1.00 94.50 462 SER A N 1
ATOM 3821 C CA . SER A 1 462 ? -10.525 4.812 7.775 1.00 94.50 462 SER A CA 1
ATOM 3822 C C . SER A 1 462 ? -11.187 4.207 6.541 1.00 94.50 462 SER A C 1
ATOM 3824 O O . SER A 1 462 ? -12.364 3.857 6.593 1.00 94.50 462 SER A O 1
ATOM 3826 N N . HIS A 1 463 ? -10.410 3.968 5.479 1.00 92.25 463 HIS A N 1
ATOM 3827 C CA . HIS A 1 463 ? -10.903 3.306 4.273 1.00 92.25 463 HIS A CA 1
ATOM 3828 C C . HIS A 1 463 ? -11.466 1.913 4.589 1.00 92.25 463 HIS A C 1
ATOM 3830 O O . HIS A 1 463 ? -12.590 1.610 4.201 1.00 92.25 463 HIS A O 1
ATOM 3836 N N . LEU A 1 464 ? -10.743 1.094 5.363 1.00 92.81 464 LEU A N 1
ATOM 3837 C CA . LEU A 1 464 ? -11.218 -0.234 5.758 1.00 92.81 464 LEU A CA 1
ATOM 3838 C C . LEU A 1 464 ? -12.521 -0.169 6.571 1.00 92.81 464 LEU A C 1
ATOM 3840 O O . LEU A 1 464 ? -13.435 -0.957 6.335 1.00 92.81 464 LEU A O 1
ATOM 3844 N N . ALA A 1 465 ? -12.632 0.769 7.515 1.00 95.31 465 ALA A N 1
ATOM 3845 C CA . ALA A 1 465 ? -13.847 0.942 8.309 1.00 95.31 465 ALA A CA 1
ATOM 3846 C C . ALA A 1 465 ? -15.054 1.316 7.435 1.00 95.31 465 ALA A C 1
ATOM 3848 O O . ALA A 1 465 ? -16.125 0.729 7.592 1.00 95.31 465 ALA A O 1
ATOM 3849 N N . ILE A 1 466 ? -14.867 2.242 6.489 1.00 93.69 466 ILE A N 1
ATOM 3850 C CA . ILE A 1 466 ? -15.890 2.667 5.522 1.00 93.69 466 ILE A CA 1
ATOM 3851 C C . ILE A 1 466 ? -16.311 1.495 4.631 1.00 93.69 466 ILE A C 1
ATOM 3853 O O . ILE A 1 466 ? -17.507 1.265 4.432 1.00 93.69 466 ILE A O 1
ATOM 3857 N N . GLU A 1 467 ? -15.352 0.715 4.133 1.00 90.56 467 GLU A N 1
ATOM 3858 C CA . GLU A 1 467 ? -15.644 -0.446 3.298 1.00 90.56 467 GLU A CA 1
ATOM 3859 C C . GLU A 1 467 ? -16.417 -1.541 4.056 1.00 90.56 467 GLU A C 1
ATOM 3861 O O . GLU A 1 467 ? -17.395 -2.072 3.526 1.00 90.56 467 GLU A O 1
ATOM 3866 N N . ILE A 1 468 ? -16.026 -1.861 5.297 1.00 93.00 468 ILE A N 1
ATOM 3867 C CA . ILE A 1 468 ? -16.737 -2.839 6.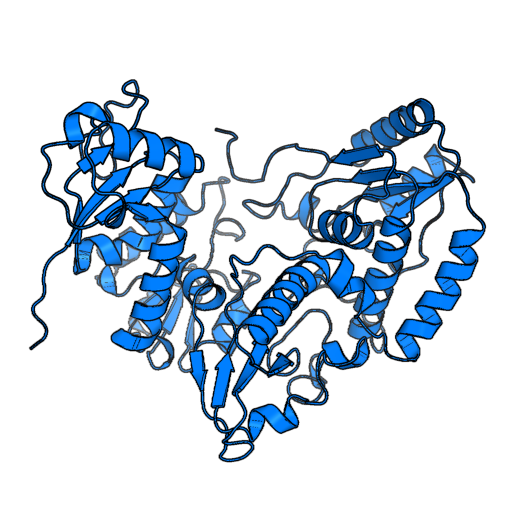141 1.00 93.00 468 ILE A CA 1
ATOM 3868 C C . ILE A 1 468 ? -18.139 -2.331 6.495 1.00 93.00 468 ILE A C 1
ATOM 3870 O O . ILE A 1 468 ? -19.098 -3.107 6.487 1.00 93.00 468 ILE A O 1
ATOM 3874 N N . ASN A 1 469 ? -18.269 -1.038 6.804 1.00 93.81 469 ASN A N 1
ATOM 3875 C CA . ASN A 1 469 ? -19.549 -0.404 7.105 1.00 93.81 469 ASN A CA 1
ATOM 3876 C C . ASN A 1 469 ? -20.507 -0.458 5.905 1.00 93.81 469 ASN A C 1
ATOM 3878 O O . ASN A 1 469 ? -21.715 -0.586 6.086 1.00 93.81 469 ASN A O 1
ATOM 3882 N N . GLY A 1 470 ? -19.989 -0.395 4.676 1.00 90.44 470 GLY A N 1
ATOM 3883 C CA . GLY A 1 470 ? -20.780 -0.646 3.476 1.00 90.44 470 GLY A CA 1
ATOM 3884 C C . GLY A 1 470 ? -21.859 0.401 3.184 1.00 90.44 470 GLY A C 1
ATOM 3885 O O . GLY A 1 470 ? -22.861 0.065 2.547 1.00 90.44 470 GLY A O 1
ATOM 3886 N N . GLY A 1 471 ? -21.657 1.640 3.645 1.00 90.31 471 GLY A N 1
ATOM 3887 C CA . GLY A 1 471 ? -22.572 2.769 3.438 1.00 90.31 471 GLY A CA 1
ATOM 3888 C C . GLY A 1 471 ? -23.710 2.863 4.459 1.00 90.31 471 GLY A C 1
ATOM 3889 O O . GLY A 1 471 ? -24.736 3.466 4.163 1.00 90.31 471 GLY A O 1
ATOM 3890 N N . MET A 1 472 ? -23.558 2.246 5.632 1.00 93.81 472 MET A N 1
ATOM 3891 C CA . MET A 1 472 ? -24.534 2.295 6.727 1.00 93.81 472 MET A CA 1
ATOM 3892 C C . MET A 1 472 ? -24.313 3.460 7.705 1.00 93.81 472 MET A C 1
ATOM 3894 O O . MET A 1 472 ? -25.173 3.709 8.545 1.00 93.81 472 MET A O 1
ATOM 3898 N N . TYR A 1 473 ? -23.185 4.172 7.633 1.00 97.44 473 TYR A N 1
ATOM 3899 C CA . TYR A 1 473 ? -22.993 5.401 8.401 1.00 97.44 473 TYR A CA 1
ATOM 3900 C C . TYR A 1 473 ? -24.043 6.446 8.018 1.00 97.44 473 TYR A C 1
ATOM 3902 O O . TYR A 1 473 ? -24.253 6.728 6.841 1.00 97.44 473 TYR A O 1
ATOM 3910 N N . SER A 1 474 ? -24.653 7.071 9.024 1.00 98.06 474 SER A N 1
ATOM 3911 C CA . SER A 1 474 ? -25.578 8.192 8.829 1.00 98.06 474 SER A CA 1
ATOM 3912 C C . SER A 1 474 ? -24.844 9.448 8.362 1.00 98.06 474 SER A C 1
ATOM 3914 O O . SER A 1 474 ? -25.345 10.174 7.510 1.00 98.06 474 SER A O 1
ATOM 3916 N N . ASN A 1 475 ? -23.647 9.695 8.906 1.00 98.31 475 ASN A N 1
ATOM 3917 C CA . ASN A 1 475 ? -22.785 10.813 8.536 1.00 98.31 475 ASN A CA 1
ATOM 3918 C C . ASN A 1 475 ? -21.318 10.368 8.509 1.00 98.31 475 ASN A C 1
ATOM 3920 O O . ASN A 1 475 ? -20.890 9.556 9.334 1.00 98.31 475 ASN A O 1
ATOM 3924 N N . VAL A 1 476 ? -20.538 10.942 7.593 1.00 98.06 476 VAL A N 1
ATOM 3925 C CA . VAL A 1 476 ? -19.088 10.742 7.501 1.00 98.06 476 VAL A CA 1
ATOM 3926 C C . VAL A 1 476 ? -18.416 12.098 7.313 1.00 98.06 476 VAL A C 1
ATOM 3928 O O . VAL A 1 476 ? -18.829 12.887 6.463 1.00 98.06 476 VAL A O 1
ATOM 3931 N N . PHE A 1 477 ? -17.377 12.369 8.097 1.00 98.19 477 PHE A N 1
ATOM 3932 C CA . PHE A 1 477 ? -16.486 13.508 7.906 1.00 98.19 477 PHE A CA 1
ATOM 3933 C C . PHE A 1 477 ? -15.038 13.019 7.846 1.00 98.19 477 PHE A C 1
ATOM 3935 O O . PHE A 1 477 ? -14.493 12.542 8.842 1.00 98.19 477 PHE A O 1
ATOM 3942 N N . GLU A 1 478 ? -14.406 13.171 6.684 1.00 97.12 478 GLU A N 1
ATOM 3943 C CA . GLU A 1 478 ? -12.985 12.884 6.498 1.00 97.12 478 GLU A CA 1
ATOM 3944 C C . GLU A 1 478 ? -12.191 14.180 6.333 1.00 97.12 478 GLU A C 1
ATOM 3946 O O . GLU A 1 478 ? -12.531 15.036 5.515 1.00 97.12 478 GLU A O 1
ATOM 3951 N N . PHE A 1 479 ? -11.118 14.334 7.108 1.00 96.25 479 PHE A N 1
ATOM 3952 C CA . PHE A 1 479 ? -10.206 15.463 6.952 1.00 96.25 479 PHE A CA 1
ATOM 3953 C C . PHE A 1 479 ? -9.403 15.336 5.647 1.00 96.25 479 PHE A C 1
ATOM 3955 O O . PHE A 1 479 ? -8.677 14.362 5.456 1.00 96.25 479 PHE A O 1
ATOM 3962 N N . ASP A 1 480 ? -9.465 16.365 4.797 1.00 93.81 480 ASP A N 1
ATOM 3963 C CA . ASP A 1 480 ? -8.584 16.544 3.633 1.00 93.81 480 ASP A CA 1
ATOM 3964 C C . ASP A 1 480 ? -7.676 17.765 3.842 1.00 93.81 480 ASP A C 1
ATOM 3966 O O . ASP A 1 480 ? -7.962 18.889 3.417 1.00 93.81 480 ASP A O 1
ATOM 3970 N N . LEU A 1 481 ? -6.546 17.528 4.508 1.00 92.31 481 LEU A N 1
ATOM 3971 C CA . LEU A 1 481 ? -5.528 18.547 4.780 1.00 92.31 481 LEU A CA 1
ATOM 3972 C C . LEU A 1 481 ? -4.396 18.550 3.738 1.00 92.31 481 LEU A C 1
ATOM 3974 O O . LEU A 1 481 ? -3.429 19.292 3.881 1.00 92.31 481 LEU A O 1
ATOM 3978 N N . GLY A 1 482 ? -4.512 17.762 2.663 1.00 89.44 482 GLY A N 1
ATOM 3979 C CA . GLY A 1 482 ? -3.439 17.548 1.689 1.00 89.44 482 GLY A CA 1
ATOM 3980 C C . GLY A 1 482 ? -2.477 16.426 2.077 1.00 89.44 482 GLY A C 1
ATOM 3981 O O . GLY A 1 482 ? -2.812 15.550 2.872 1.00 89.44 482 GLY A O 1
ATOM 3982 N N . LYS A 1 483 ? -1.288 16.420 1.465 1.00 86.81 483 LYS A N 1
ATOM 3983 C CA . LYS A 1 483 ? -0.278 15.361 1.610 1.00 86.81 483 LYS A CA 1
ATOM 3984 C C . LYS A 1 483 ? 1.108 15.947 1.859 1.00 86.81 483 LYS A C 1
ATOM 3986 O O . LYS A 1 483 ? 1.426 17.010 1.330 1.00 86.81 483 LYS A O 1
ATOM 3991 N N . TYR A 1 484 ? 1.947 15.248 2.620 1.00 81.06 484 TYR A N 1
ATOM 3992 C CA . TYR A 1 484 ? 3.322 15.692 2.875 1.00 81.06 484 TYR A CA 1
ATOM 3993 C C . TYR A 1 484 ? 4.170 15.690 1.596 1.00 81.06 484 TYR A C 1
ATOM 3995 O O . TYR A 1 484 ? 4.071 14.772 0.782 1.00 81.06 484 TYR A O 1
ATOM 4003 N N . GLY A 1 485 ? 4.995 16.725 1.408 1.00 71.69 485 GLY A N 1
ATOM 4004 C CA . GLY A 1 485 ? 5.908 16.852 0.262 1.00 71.69 485 GLY A CA 1
ATOM 4005 C C . GLY A 1 485 ? 5.231 17.027 -1.105 1.00 71.69 485 GLY A C 1
ATOM 4006 O O . GLY A 1 485 ? 5.904 17.009 -2.134 1.00 71.69 485 GLY A O 1
ATOM 4007 N N . VAL A 1 486 ? 3.907 17.202 -1.144 1.00 70.62 486 VAL A N 1
ATOM 4008 C CA . VAL A 1 486 ? 3.144 17.415 -2.377 1.00 70.62 486 VAL A CA 1
ATOM 4009 C C . VAL A 1 486 ? 2.377 18.724 -2.245 1.00 70.62 486 VAL A C 1
ATOM 4011 O O . VAL A 1 486 ? 1.478 18.850 -1.415 1.00 70.62 486 VAL A O 1
ATOM 4014 N N . THR A 1 487 ? 2.712 19.712 -3.068 1.00 56.06 487 THR A N 1
ATOM 4015 C CA . THR A 1 487 ? 1.913 20.934 -3.177 1.00 56.06 487 THR A CA 1
ATOM 4016 C C . THR A 1 487 ? 0.560 20.600 -3.812 1.00 56.06 487 THR A C 1
ATOM 4018 O O . THR A 1 487 ? 0.504 19.890 -4.820 1.00 56.06 487 THR A O 1
ATOM 4021 N N . LYS A 1 488 ? -0.549 21.071 -3.211 1.00 47.41 488 LYS A N 1
ATOM 4022 C CA . LYS A 1 488 ? -1.868 20.983 -3.860 1.00 47.41 488 LYS A CA 1
ATOM 4023 C C . LYS A 1 488 ? -1.781 21.757 -5.194 1.00 47.41 488 LYS A C 1
ATOM 4025 O O . LYS A 1 488 ? -1.222 22.856 -5.177 1.00 47.41 488 LYS A O 1
ATOM 4030 N N . PRO A 1 489 ? -2.219 21.161 -6.319 1.00 42.62 489 PRO A N 1
ATOM 4031 C CA . PRO A 1 489 ? -2.165 21.808 -7.627 1.00 42.62 489 PRO A CA 1
ATOM 4032 C C . PRO A 1 489 ? -2.990 23.093 -7.686 1.00 42.62 489 PRO A C 1
ATOM 4034 O O . PRO A 1 489 ? -3.997 23.186 -6.944 1.00 42.62 489 PRO A O 1
#

Radius of gyration: 24.65 Å; Cα contacts (8 Å, |Δi|>4): 853; chains: 1; bounding box: 61×61×69 Å

Secondary structure (DSSP, 8-state):
------EEEEEE--SHHHHHHHHHTHHHHHHSEEEEEEE-S-GGG-SEETTEEEE-GGGGTTS--SEEEE-SS-HHHHHHHHHHTT--GGGEEEHHHHHHHHHHIIIIIS-GGGSEEEEEE-TTSTTHHHHHHH-SEEEEEEGGGGGGGGG---SEEEEPP-TTSTT-TT---HHHHHHHHHHHHHHTT---GGGEE-THHHHHHHHH--EEE-S-SB-TT--EEEEE--BS--HHHHHHHHHHHHHHHHHHT-EEEEE-SSS-BTTS-GGGTTT--GGGGTB--SSS--HHHHTTBS-EEEPPS-------HHHHHHHPPBPHHHHHHHHHHHHHHTT--SEEEEEE--HHHHHT--TTSBPPPPHHHHHHHHHHHHHHTT--EEEEEESBHHHHHHHHHHHGGGEEE-----B-TT--S-GGG-----TTHHHHHHHHHHHHHHHHTTSSEEEEESSHHHHHHHHHHTT--SEEEEE---BTTB---